Protein AF-0000000074316889 (afdb_homodimer)

pLDDT: mean 95.12, std 5.39, range [49.81, 98.88]

Radius of gyration: 26.34 Å; Cα contacts (8 Å, |Δi|>4): 884; chains: 2; bounding box: 57×86×50 Å

Organism: NCBI:txid2715131

Structure (mmCIF, N/CA/C/O backbone):
data_AF-0000000074316889-model_v1
#
loop_
_entity.id
_entity.type
_entity.pdbx_description
1 polymer 'Translation elongation factor EFTu/EF1A C-terminal domain-containing protein'
#
loop_
_atom_site.group_PDB
_atom_site.id
_atom_site.type_symbol
_atom_site.label_atom_id
_atom_site.label_alt_id
_atom_site.label_comp_id
_atom_site.label_asym_id
_atom_site.label_entity_id
_atom_site.label_seq_id
_atom_site.pdbx_PDB_ins_code
_atom_site.Cartn_x
_atom_site.Cartn_y
_atom_site.Cartn_z
_atom_site.occupancy
_atom_site.B_iso_or_equiv
_atom_site.auth_seq_id
_atom_site.auth_comp_id
_atom_site.auth_asym_id
_atom_site.auth_atom_id
_atom_site.pdbx_PDB_model_num
ATOM 1 N N . MET A 1 1 ? -25.094 -9.492 -6.66 1 86.88 1 MET A N 1
ATOM 2 C CA . MET A 1 1 ? -23.688 -9.875 -6.586 1 86.88 1 MET A CA 1
ATOM 3 C C . MET A 1 1 ? -23.469 -10.953 -5.527 1 86.88 1 MET A C 1
ATOM 5 O O . MET A 1 1 ? -24.125 -10.945 -4.484 1 86.88 1 MET A O 1
ATOM 9 N N . THR A 1 2 ? -22.547 -11.938 -5.855 1 90 2 THR A N 1
ATOM 10 C CA . THR A 1 2 ? -22.219 -12.984 -4.887 1 90 2 THR A CA 1
ATOM 11 C C . THR A 1 2 ? -21.062 -12.547 -3.998 1 90 2 THR A C 1
ATOM 13 O O . THR A 1 2 ? -20.328 -11.609 -4.336 1 90 2 THR A O 1
ATOM 16 N N . PRO A 1 3 ? -20.938 -13.133 -2.869 1 92.25 3 PRO A N 1
ATOM 17 C CA . PRO A 1 3 ? -19.781 -12.859 -2.018 1 92.25 3 PRO A CA 1
ATOM 18 C C . PRO A 1 3 ? -18.453 -13.094 -2.734 1 92.25 3 PRO A C 1
ATOM 20 O O . PRO A 1 3 ? -17.469 -12.383 -2.484 1 92.25 3 PRO A O 1
ATOM 23 N N . GLU A 1 4 ? -18.469 -14.055 -3.562 1 94.06 4 GLU A N 1
ATOM 24 C CA . GLU A 1 4 ? -17.266 -14.336 -4.336 1 94.06 4 GLU A CA 1
ATOM 25 C C . GLU A 1 4 ? -16.922 -13.172 -5.258 1 94.06 4 GLU A C 1
ATOM 27 O O . GLU A 1 4 ? -15.766 -12.742 -5.328 1 94.06 4 GLU A O 1
ATOM 32 N N . GLU A 1 5 ? -17.938 -12.711 -5.945 1 93.75 5 GLU A N 1
ATOM 33 C CA . GLU A 1 5 ? -17.734 -11.578 -6.844 1 93.75 5 GLU A CA 1
ATOM 34 C C . GLU A 1 5 ? -17.234 -10.344 -6.078 1 93.75 5 GLU A C 1
ATOM 36 O O . GLU A 1 5 ? -16.406 -9.594 -6.578 1 93.75 5 GLU A O 1
ATOM 41 N N . PHE A 1 6 ? -17.797 -10.195 -4.887 1 94.69 6 PHE A N 1
ATOM 42 C CA . PHE A 1 6 ? -17.391 -9.094 -4.023 1 94.69 6 PHE A CA 1
ATOM 43 C C . PHE A 1 6 ? -15.898 -9.18 -3.709 1 94.69 6 PHE A C 1
ATOM 45 O O . PHE A 1 6 ? -15.164 -8.211 -3.898 1 94.69 6 PHE A O 1
ATOM 52 N N . ALA A 1 7 ? -15.422 -10.312 -3.287 1 95.94 7 ALA A N 1
ATOM 53 C CA . ALA A 1 7 ? -14.016 -10.539 -2.979 1 95.94 7 ALA A CA 1
ATOM 54 C C . ALA A 1 7 ? -13.148 -10.391 -4.227 1 95.94 7 ALA A C 1
ATOM 56 O O . ALA A 1 7 ? -12.07 -9.789 -4.176 1 95.94 7 ALA A O 1
ATOM 57 N N . LYS A 1 8 ? -13.625 -10.891 -5.312 1 96.94 8 LYS A N 1
ATOM 58 C CA . LYS A 1 8 ? -12.906 -10.805 -6.586 1 96.94 8 LYS A CA 1
ATOM 59 C C . LYS A 1 8 ? -12.656 -9.352 -6.977 1 96.94 8 LYS A C 1
ATOM 61 O O . LYS A 1 8 ? -11.586 -9.016 -7.488 1 96.94 8 LYS A O 1
ATOM 66 N N . ASN A 1 9 ? -13.609 -8.516 -6.742 1 96.5 9 ASN A N 1
ATOM 67 C CA . ASN A 1 9 ? -13.477 -7.109 -7.109 1 96.5 9 ASN A CA 1
ATOM 68 C C . ASN A 1 9 ? -12.328 -6.438 -6.363 1 96.5 9 ASN A C 1
ATOM 70 O O . ASN A 1 9 ? -11.625 -5.602 -6.926 1 96.5 9 ASN A O 1
ATOM 74 N N . PHE A 1 10 ? -12.148 -6.781 -5.109 1 97.62 10 PHE A N 1
ATOM 75 C CA . PHE A 1 10 ? -11.031 -6.234 -4.352 1 97.62 10 PHE A CA 1
ATOM 76 C C . PHE A 1 10 ? -9.703 -6.734 -4.902 1 97.62 10 PHE A C 1
ATOM 78 O O . PHE A 1 10 ? -8.719 -5.992 -4.934 1 97.62 10 PHE A O 1
ATOM 85 N N . TYR A 1 11 ? -9.672 -7.98 -5.312 1 98.19 11 TYR A N 1
ATOM 86 C CA . TYR A 1 11 ? -8.469 -8.539 -5.914 1 98.19 11 TYR A CA 1
ATOM 87 C C . TYR A 1 11 ? -8.102 -7.809 -7.199 1 98.19 11 TYR A C 1
ATOM 89 O O . TYR A 1 11 ? -6.938 -7.48 -7.426 1 98.19 11 TYR A O 1
ATOM 97 N N . LEU A 1 12 ? -9.078 -7.586 -8.008 1 97.75 12 LEU A N 1
ATOM 98 C CA . LEU A 1 12 ? -8.859 -6.879 -9.266 1 97.75 12 LEU A CA 1
ATOM 99 C C . LEU A 1 12 ? -8.422 -5.441 -9.016 1 97.75 12 LEU A C 1
ATOM 101 O O . LEU A 1 12 ? -7.629 -4.887 -9.773 1 97.75 12 LEU A O 1
ATOM 105 N N . GLU A 1 13 ? -8.977 -4.84 -7.973 1 97.62 13 GLU A N 1
ATOM 106 C CA . GLU A 1 13 ? -8.547 -3.496 -7.594 1 97.62 13 GLU A CA 1
ATOM 107 C C . GLU A 1 13 ? -7.07 -3.469 -7.219 1 97.62 13 GLU A C 1
ATOM 109 O O . GLU A 1 13 ? -6.348 -2.539 -7.59 1 97.62 13 GLU A O 1
ATOM 114 N N . ARG A 1 14 ? -6.668 -4.496 -6.492 1 98.38 14 ARG A N 1
ATOM 115 C CA . ARG A 1 14 ? -5.258 -4.613 -6.133 1 98.38 14 ARG A CA 1
ATOM 116 C C . ARG A 1 14 ? -4.375 -4.637 -7.379 1 98.38 14 ARG A C 1
ATOM 118 O O . ARG A 1 14 ? -3.383 -3.912 -7.457 1 98.38 14 ARG A O 1
ATOM 125 N N . LYS A 1 15 ? -4.734 -5.438 -8.359 1 97.62 15 LYS A N 1
ATOM 126 C CA . LYS A 1 15 ? -3.965 -5.551 -9.594 1 97.62 15 LYS A CA 1
ATOM 127 C C . LYS A 1 15 ? -3.922 -4.215 -10.344 1 97.62 15 LYS A C 1
ATOM 129 O O . LYS A 1 15 ? -2.867 -3.809 -10.836 1 97.62 15 LYS A O 1
ATOM 134 N N . SER A 1 16 ? -5.039 -3.584 -10.375 1 97.31 16 SER A N 1
ATOM 135 C CA . SER A 1 16 ? -5.148 -2.316 -11.086 1 97.31 16 SER A CA 1
ATOM 136 C C . SER A 1 16 ? -4.262 -1.248 -10.453 1 97.31 16 SER A C 1
ATOM 138 O O . SER A 1 16 ? -3.602 -0.484 -11.164 1 97.31 16 SER A O 1
ATOM 140 N N . LEU A 1 17 ? -4.242 -1.167 -9.164 1 97.81 17 LEU A N 1
ATOM 141 C CA . LEU A 1 17 ? -3.451 -0.165 -8.453 1 97.81 17 LEU A CA 1
ATOM 142 C C . LEU A 1 17 ? -1.96 -0.405 -8.664 1 97.81 17 LEU A C 1
ATOM 144 O O . LEU A 1 17 ? -1.204 0.538 -8.914 1 97.81 17 LEU A O 1
ATOM 148 N N . VAL A 1 18 ? -1.551 -1.653 -8.57 1 98.38 18 VAL A N 1
ATOM 149 C CA . VAL A 1 18 ? -0.14 -1.964 -8.781 1 98.38 18 VAL A CA 1
ATOM 150 C C . VAL A 1 18 ? 0.276 -1.556 -10.188 1 98.38 18 VAL A C 1
ATOM 152 O O . VAL A 1 18 ? 1.32 -0.928 -10.383 1 98.38 18 VAL A O 1
ATOM 155 N N . ASP A 1 19 ? -0.559 -1.893 -11.164 1 97.19 19 ASP A N 1
ATOM 156 C CA . ASP A 1 19 ? -0.273 -1.523 -12.547 1 97.19 19 ASP A CA 1
ATOM 157 C C . ASP A 1 19 ? -0.203 -0.006 -12.711 1 97.19 19 ASP A C 1
ATOM 159 O O . ASP A 1 19 ? 0.649 0.508 -13.438 1 97.19 19 ASP A O 1
ATOM 163 N N . LEU A 1 20 ? -1.117 0.646 -12.062 1 97.12 20 LEU A N 1
ATOM 164 C CA . LEU A 1 20 ? -1.145 2.104 -12.117 1 97.12 20 LEU A CA 1
ATOM 165 C C . LEU A 1 20 ? 0.164 2.691 -11.602 1 97.12 20 LEU A C 1
ATOM 167 O O . LEU A 1 20 ? 0.758 3.559 -12.242 1 97.12 20 LEU A O 1
ATOM 171 N N . TYR A 1 21 ? 0.612 2.227 -10.469 1 98.12 21 TYR A N 1
ATOM 172 C CA . TYR A 1 21 ? 1.768 2.805 -9.797 1 98.12 21 TYR A CA 1
ATOM 173 C C . TYR A 1 21 ? 3.049 2.531 -10.578 1 98.12 21 TYR A C 1
ATOM 175 O O . TYR A 1 21 ? 3.984 3.334 -10.547 1 98.12 21 TYR A O 1
ATOM 183 N N . LEU A 1 22 ? 3.143 1.414 -11.289 1 97.12 22 LEU A N 1
ATOM 184 C CA . LEU A 1 22 ? 4.391 1 -11.914 1 97.12 22 LEU A CA 1
ATOM 185 C C . LEU A 1 22 ? 4.371 1.301 -13.414 1 97.12 22 LEU A C 1
ATOM 187 O O . LEU A 1 22 ? 5.348 1.031 -14.117 1 97.12 22 LEU A O 1
ATOM 191 N N . ASN A 1 23 ? 3.262 1.889 -13.836 1 94.44 23 ASN A N 1
ATOM 192 C CA . ASN A 1 23 ? 3.189 2.355 -15.219 1 94.44 23 ASN A CA 1
ATOM 193 C C . ASN A 1 23 ? 4.027 3.615 -15.43 1 94.44 23 ASN A C 1
ATOM 195 O O . ASN A 1 23 ? 3.867 4.602 -14.703 1 94.44 23 ASN A O 1
ATOM 199 N N . SER A 1 24 ? 4.859 3.633 -16.438 1 88.56 24 SER A N 1
ATOM 200 C CA . SER A 1 24 ? 5.777 4.738 -16.703 1 88.56 24 SER A CA 1
ATOM 201 C C . SER A 1 24 ? 5.023 6.016 -17.047 1 88.56 24 SER A C 1
ATOM 203 O O . SER A 1 24 ? 5.523 7.117 -16.828 1 88.56 24 SER A O 1
ATOM 205 N N . ASP A 1 25 ? 3.809 5.91 -17.484 1 92.44 25 ASP A N 1
ATOM 206 C CA . ASP A 1 25 ? 3.039 7.066 -17.938 1 92.44 25 ASP A CA 1
ATOM 207 C C . ASP A 1 25 ? 2.139 7.59 -16.812 1 92.44 25 ASP A C 1
ATOM 209 O O . ASP A 1 25 ? 1.466 8.609 -16.984 1 92.44 25 ASP A O 1
ATOM 213 N N . SER A 1 26 ? 2.15 6.867 -15.727 1 92 26 SER A N 1
ATOM 214 C CA . SER A 1 26 ? 1.273 7.27 -14.633 1 92 26 SER A CA 1
ATOM 215 C C . SER A 1 26 ? 1.752 8.562 -13.984 1 92 26 SER A C 1
ATOM 217 O O . SER A 1 26 ? 2.957 8.797 -13.867 1 92 26 SER A O 1
ATOM 219 N N . GLU A 1 27 ? 0.762 9.445 -13.562 1 92.44 27 GLU A N 1
ATOM 220 C CA . GLU A 1 27 ? 1.082 10.711 -12.906 1 92.44 27 GLU A CA 1
ATOM 221 C C . GLU A 1 27 ? 0.533 10.742 -11.477 1 92.44 27 GLU A C 1
ATOM 223 O O . GLU A 1 27 ? 0.302 11.812 -10.922 1 92.44 27 GLU A O 1
ATOM 228 N N . SER A 1 28 ? 0.286 9.523 -10.961 1 94.5 28 SER A N 1
ATOM 229 C CA . SER A 1 28 ? -0.156 9.484 -9.578 1 94.5 28 SER A CA 1
ATOM 230 C C . SER A 1 28 ? 0.952 9.93 -8.625 1 94.5 28 SER A C 1
ATOM 232 O O . SER A 1 28 ? 2.133 9.883 -8.977 1 94.5 28 SER A O 1
ATOM 234 N N . ASP A 1 29 ? 0.568 10.391 -7.461 1 94.62 29 ASP A N 1
ATOM 235 C CA . ASP A 1 29 ? 1.55 10.789 -6.453 1 94.62 29 ASP A CA 1
ATOM 236 C C . ASP A 1 29 ? 2.492 9.633 -6.121 1 94.62 29 ASP A C 1
ATOM 238 O O . ASP A 1 29 ? 3.705 9.82 -6.02 1 94.62 29 ASP A O 1
ATOM 242 N N . VAL A 1 30 ? 1.977 8.414 -6.027 1 97.81 30 VAL A N 1
ATOM 243 C CA . VAL A 1 30 ? 2.766 7.234 -5.695 1 97.81 30 VAL A CA 1
ATOM 244 C C . VAL A 1 30 ? 3.732 6.922 -6.836 1 97.81 30 VAL A C 1
ATOM 246 O O . VAL A 1 30 ? 4.91 6.645 -6.602 1 97.81 30 VAL A O 1
ATOM 249 N N . SER A 1 31 ? 3.248 7.035 -8.086 1 98.12 31 SER A N 1
ATOM 250 C CA . SER A 1 31 ? 4.105 6.773 -9.234 1 98.12 31 SER A CA 1
ATOM 251 C C . SER A 1 31 ? 5.277 7.746 -9.289 1 98.12 31 SER A C 1
ATOM 253 O O . SER A 1 31 ? 6.402 7.352 -9.609 1 98.12 31 SER A O 1
ATOM 255 N N . LYS A 1 32 ? 5.008 8.992 -8.977 1 96.88 32 LYS A N 1
ATOM 256 C CA . LYS A 1 32 ? 6.059 10.008 -8.977 1 96.88 32 LYS A CA 1
ATOM 257 C C . LYS A 1 32 ? 7.113 9.703 -7.918 1 96.88 32 LYS A C 1
ATOM 259 O O . LYS A 1 32 ? 8.312 9.859 -8.164 1 96.88 32 LYS A O 1
ATOM 264 N N . LEU A 1 33 ? 6.664 9.266 -6.777 1 97.5 33 LEU A N 1
ATOM 265 C CA . LEU A 1 33 ? 7.59 8.914 -5.707 1 97.5 33 LEU A CA 1
ATOM 266 C C . LEU A 1 33 ? 8.469 7.738 -6.109 1 97.5 33 LEU A C 1
ATOM 268 O O . LEU A 1 33 ? 9.672 7.734 -5.848 1 97.5 33 LEU A O 1
ATOM 272 N N . ILE A 1 34 ? 7.867 6.762 -6.723 1 98 34 ILE A N 1
ATOM 273 C CA . ILE A 1 34 ? 8.609 5.578 -7.152 1 98 34 ILE A CA 1
ATOM 274 C C . ILE A 1 34 ? 9.672 5.977 -8.172 1 98 34 ILE A C 1
ATOM 276 O O . ILE A 1 34 ? 10.82 5.551 -8.086 1 98 34 ILE A O 1
ATOM 280 N N . LYS A 1 35 ? 9.305 6.801 -9.141 1 96.44 35 LYS A N 1
ATOM 281 C CA . LYS A 1 35 ? 10.242 7.277 -10.148 1 96.44 35 LYS A CA 1
ATOM 282 C C . LYS A 1 35 ? 11.391 8.055 -9.508 1 96.44 35 LYS A C 1
ATOM 284 O O . LYS A 1 35 ? 12.547 7.914 -9.914 1 96.44 35 LYS A O 1
ATOM 289 N N . ASP A 1 36 ? 11.078 8.773 -8.492 1 95.56 36 ASP A N 1
ATOM 290 C CA . ASP A 1 36 ? 12.055 9.633 -7.824 1 95.56 36 ASP A CA 1
ATOM 291 C C . ASP A 1 36 ? 13.086 8.797 -7.062 1 95.56 36 ASP A C 1
ATOM 293 O O . ASP A 1 36 ? 14.148 9.297 -6.703 1 95.56 36 ASP A O 1
ATOM 297 N N . LEU A 1 37 ? 12.766 7.555 -6.754 1 96.31 37 LEU A N 1
ATOM 298 C CA . LEU A 1 37 ? 13.695 6.688 -6.047 1 96.31 37 LEU A CA 1
ATOM 299 C C . LEU A 1 37 ? 14.891 6.34 -6.93 1 96.31 37 LEU A C 1
ATOM 301 O O . LEU A 1 37 ? 15.984 6.055 -6.422 1 96.31 37 LEU A O 1
ATOM 305 N N . LYS A 1 38 ? 14.703 6.301 -8.281 1 95.75 38 LYS A N 1
ATOM 306 C CA . LYS A 1 38 ? 15.758 6.016 -9.25 1 95.75 38 LYS A CA 1
ATOM 307 C C . LYS A 1 38 ? 16.484 4.715 -8.906 1 95.75 38 LYS A C 1
ATOM 309 O O . LYS A 1 38 ? 17.703 4.688 -8.812 1 95.75 38 LYS A O 1
ATOM 314 N N . LEU A 1 39 ? 15.68 3.666 -8.719 1 95.81 39 LEU A N 1
ATOM 315 C CA . LEU A 1 39 ? 16.219 2.367 -8.32 1 95.81 39 LEU A CA 1
ATOM 316 C C . LEU A 1 39 ? 16.609 1.554 -9.547 1 95.81 39 LEU A C 1
ATOM 318 O O . LEU A 1 39 ? 16.109 1.789 -10.648 1 95.81 39 LEU A O 1
ATOM 322 N N . ASP A 1 40 ? 17.547 0.625 -9.32 1 95.62 40 ASP A N 1
ATOM 323 C CA . ASP A 1 40 ? 17.875 -0.318 -10.383 1 95.62 40 ASP A CA 1
ATOM 324 C C . ASP A 1 40 ? 16.781 -1.361 -10.555 1 95.62 40 ASP A C 1
ATOM 326 O O . ASP A 1 40 ? 15.758 -1.312 -9.859 1 95.62 40 ASP A O 1
ATOM 330 N N . GLU A 1 41 ? 16.906 -2.254 -11.453 1 95.06 41 GLU A N 1
ATOM 331 C CA . GLU A 1 41 ? 15.867 -3.209 -11.82 1 95.06 41 GLU A CA 1
ATOM 332 C C . GLU A 1 41 ? 15.523 -4.133 -10.656 1 95.06 41 GLU A C 1
ATOM 334 O O . GLU A 1 41 ? 14.352 -4.449 -10.43 1 95.06 41 GLU A O 1
ATOM 339 N N . GLN A 1 42 ? 16.5 -4.609 -9.977 1 95.62 42 GLN A N 1
ATOM 340 C CA . GLN A 1 42 ? 16.281 -5.527 -8.867 1 95.62 42 GLN A CA 1
ATOM 341 C C . GLN A 1 42 ? 15.461 -4.863 -7.758 1 95.62 42 GLN A C 1
ATOM 343 O O . GLN A 1 42 ? 14.492 -5.449 -7.262 1 95.62 42 GLN A O 1
ATOM 348 N N . LYS A 1 43 ? 15.883 -3.66 -7.414 1 96.56 43 LYS A N 1
ATOM 349 C CA . LYS A 1 43 ? 15.164 -2.947 -6.355 1 96.56 43 LYS A CA 1
ATOM 350 C C . LYS A 1 43 ? 13.773 -2.525 -6.816 1 96.56 43 LYS A C 1
ATOM 352 O O . LYS A 1 43 ? 12.836 -2.496 -6.023 1 96.56 43 LYS A O 1
ATOM 357 N N . THR A 1 44 ? 13.641 -2.215 -8.062 1 97 44 THR A N 1
ATOM 358 C CA . THR A 1 44 ? 12.328 -1.893 -8.602 1 97 44 THR A CA 1
ATOM 359 C C . THR A 1 44 ? 11.383 -3.09 -8.492 1 97 44 THR A C 1
ATOM 361 O O . THR A 1 44 ? 10.203 -2.932 -8.18 1 97 44 THR A O 1
ATOM 364 N N . GLU A 1 45 ? 11.875 -4.227 -8.734 1 97.62 45 GLU A N 1
ATOM 365 C CA . GLU A 1 45 ? 11.07 -5.43 -8.57 1 97.62 45 GLU A CA 1
ATOM 366 C C . GLU A 1 45 ? 10.672 -5.641 -7.113 1 97.62 45 GLU A C 1
ATOM 368 O O . GLU A 1 45 ? 9.57 -6.109 -6.828 1 97.62 45 GLU A O 1
ATOM 373 N N . LYS A 1 46 ? 11.57 -5.336 -6.23 1 97.69 46 LYS A N 1
ATOM 374 C CA . LYS A 1 46 ? 11.234 -5.43 -4.812 1 97.69 46 LYS A CA 1
ATOM 375 C C . LYS A 1 46 ? 10.125 -4.445 -4.441 1 97.69 46 LYS A C 1
ATOM 377 O O . LYS A 1 46 ? 9.258 -4.762 -3.627 1 97.69 46 LYS A O 1
ATOM 382 N N . ILE A 1 47 ? 10.133 -3.254 -5.086 1 98.5 47 ILE A N 1
ATOM 383 C CA . ILE A 1 47 ? 9.055 -2.295 -4.891 1 98.5 47 ILE A CA 1
ATOM 384 C C . ILE A 1 47 ? 7.73 -2.906 -5.352 1 98.5 47 ILE A C 1
ATOM 386 O O . ILE A 1 47 ? 6.707 -2.758 -4.684 1 98.5 47 ILE A O 1
ATOM 390 N N . ARG A 1 48 ? 7.75 -3.574 -6.457 1 98.5 48 ARG A N 1
ATOM 391 C CA . ARG A 1 48 ? 6.555 -4.258 -6.938 1 98.5 48 ARG A CA 1
ATOM 392 C C . ARG A 1 48 ? 6.027 -5.238 -5.895 1 98.5 48 ARG A C 1
ATOM 394 O O . ARG A 1 48 ? 4.82 -5.285 -5.633 1 98.5 48 ARG A O 1
ATOM 401 N N . GLN A 1 49 ? 6.906 -5.973 -5.32 1 98.44 49 GLN A N 1
ATOM 402 C CA . GLN A 1 49 ? 6.52 -6.938 -4.297 1 98.44 49 GLN A CA 1
ATOM 403 C C . GLN A 1 49 ? 5.945 -6.234 -3.07 1 98.44 49 GLN A C 1
ATOM 405 O O . GLN A 1 49 ? 4.98 -6.715 -2.467 1 98.44 49 GLN A O 1
ATOM 410 N N . ILE A 1 50 ? 6.574 -5.152 -2.727 1 98.62 50 ILE A N 1
ATOM 411 C CA . ILE A 1 50 ? 6.105 -4.371 -1.589 1 98.62 50 ILE A CA 1
ATOM 412 C C . ILE A 1 50 ? 4.688 -3.867 -1.859 1 98.62 50 ILE A C 1
ATOM 414 O O . ILE A 1 50 ? 3.799 -4.023 -1.021 1 98.62 50 ILE A O 1
ATOM 418 N N . LEU A 1 51 ? 4.484 -3.314 -3.047 1 98.75 51 LEU A N 1
ATOM 419 C CA . LEU A 1 51 ? 3.168 -2.807 -3.418 1 98.75 51 LEU A CA 1
ATOM 420 C C . LEU A 1 51 ? 2.125 -3.918 -3.373 1 98.75 51 LEU A C 1
ATOM 422 O O . LEU A 1 51 ? 1.045 -3.738 -2.805 1 98.75 51 LEU A O 1
ATOM 426 N N . ASN A 1 52 ? 2.469 -5.047 -3.9 1 98.56 52 ASN A N 1
ATOM 427 C CA . ASN A 1 52 ? 1.558 -6.184 -3.873 1 98.56 52 ASN A CA 1
ATOM 428 C C . ASN A 1 52 ? 1.236 -6.609 -2.443 1 98.56 52 ASN A C 1
ATOM 430 O O . ASN A 1 52 ? 0.082 -6.898 -2.121 1 98.56 52 ASN A O 1
ATOM 434 N N . GLY A 1 53 ? 2.264 -6.68 -1.637 1 98.44 53 GLY A N 1
ATOM 435 C CA . GLY A 1 53 ? 2.08 -7.09 -0.253 1 98.44 53 GLY A CA 1
ATOM 436 C C . GLY A 1 53 ? 1.222 -6.129 0.545 1 98.44 53 GLY A C 1
ATOM 437 O O . GLY A 1 53 ? 0.333 -6.551 1.288 1 98.44 53 GLY A O 1
ATOM 438 N N . VAL A 1 54 ? 1.451 -4.844 0.387 1 9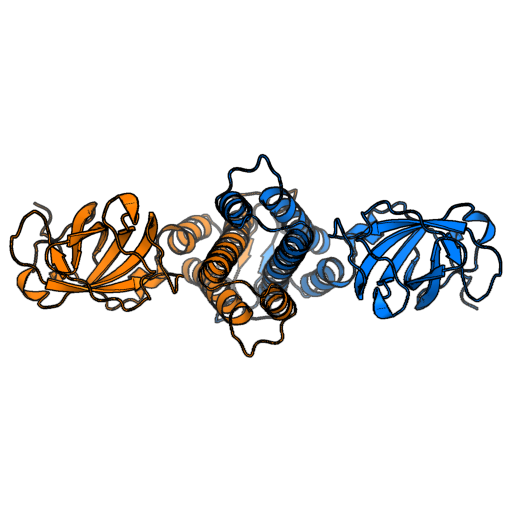8.75 54 VAL A N 1
ATOM 439 C CA . VAL A 1 54 ? 0.727 -3.805 1.11 1 98.75 54 VAL A CA 1
ATOM 440 C C . VAL A 1 54 ? -0.749 -3.832 0.715 1 98.75 54 VAL A C 1
ATOM 442 O O . VAL A 1 54 ? -1.629 -3.828 1.579 1 98.75 54 VAL A O 1
ATOM 445 N N . LEU A 1 55 ? -0.973 -3.859 -0.553 1 98.75 55 LEU A N 1
ATOM 446 C CA . LEU A 1 55 ? -2.348 -3.836 -1.039 1 98.75 55 LEU A CA 1
ATOM 447 C C . LEU A 1 55 ? -3.072 -5.129 -0.681 1 98.75 55 LEU A C 1
ATOM 449 O O . LEU A 1 55 ? -4.273 -5.113 -0.394 1 98.75 55 LEU A O 1
ATOM 453 N N . ARG A 1 56 ? -2.365 -6.266 -0.717 1 98.19 56 ARG A N 1
ATOM 454 C CA . ARG A 1 56 ? -2.949 -7.52 -0.262 1 98.19 56 ARG A CA 1
ATOM 455 C C . ARG A 1 56 ? -3.377 -7.43 1.199 1 98.19 56 ARG A C 1
ATOM 457 O O . ARG A 1 56 ? -4.508 -7.781 1.545 1 98.19 56 ARG A O 1
ATOM 464 N N . ASP A 1 57 ? -2.479 -6.945 2.008 1 97.56 57 ASP A N 1
ATOM 465 C CA . ASP A 1 57 ? -2.785 -6.812 3.43 1 97.56 57 ASP A CA 1
ATOM 466 C C . ASP A 1 57 ? -3.982 -5.891 3.648 1 97.56 57 ASP A C 1
ATOM 468 O O . ASP A 1 57 ? -4.883 -6.207 4.43 1 97.56 57 ASP A O 1
ATOM 472 N N . ALA A 1 58 ? -4.027 -4.777 2.977 1 98.19 58 ALA A N 1
ATOM 473 C CA . ALA A 1 58 ? -5.09 -3.787 3.133 1 98.19 58 ALA A CA 1
ATOM 474 C C . ALA A 1 58 ? -6.445 -4.367 2.74 1 98.19 58 ALA A C 1
ATOM 476 O O . ALA A 1 58 ? -7.406 -4.285 3.508 1 98.19 58 ALA A O 1
ATOM 477 N N . PHE A 1 59 ? -6.531 -4.984 1.586 1 98.25 59 PHE A N 1
ATOM 478 C CA . PHE A 1 59 ? -7.805 -5.461 1.062 1 98.25 59 PHE A CA 1
ATOM 479 C C . PHE A 1 59 ? -8.242 -6.73 1.782 1 98.25 59 PHE A C 1
ATOM 481 O O . PHE A 1 59 ? -9.43 -6.93 2.033 1 98.25 59 PHE A O 1
ATOM 488 N N . TYR A 1 60 ? -7.262 -7.598 2.092 1 97.44 60 TYR A N 1
ATOM 489 C CA . TYR A 1 60 ? -7.59 -8.812 2.836 1 97.44 60 TYR A CA 1
ATOM 490 C C . TYR A 1 60 ? -8.148 -8.469 4.215 1 97.44 60 TYR A C 1
ATOM 492 O O . TYR A 1 60 ? -9.188 -8.992 4.617 1 97.44 60 TYR A O 1
ATOM 500 N N . THR A 1 61 ? -7.492 -7.566 4.91 1 95.69 61 THR A N 1
ATOM 501 C CA . THR A 1 61 ? -7.961 -7.145 6.227 1 95.69 61 THR A CA 1
ATOM 502 C C . THR A 1 61 ? -9.336 -6.488 6.125 1 95.69 61 THR A C 1
ATOM 504 O O . THR A 1 61 ? -10.195 -6.699 6.984 1 95.69 61 THR A O 1
ATOM 507 N N . THR A 1 62 ? -9.547 -5.672 5.117 1 96.25 62 THR A N 1
ATOM 508 C CA . THR A 1 62 ? -10.836 -5.027 4.883 1 96.25 62 THR A CA 1
ATOM 509 C C . THR A 1 62 ? -11.945 -6.062 4.723 1 96.25 62 THR A C 1
ATOM 511 O O . THR A 1 62 ? -12.984 -5.973 5.379 1 96.25 62 THR A O 1
ATOM 514 N N . LEU A 1 63 ? -11.68 -7.062 3.912 1 96.12 63 LEU A N 1
ATOM 515 C CA . LEU A 1 63 ? -12.68 -8.086 3.643 1 96.12 63 LEU A CA 1
ATOM 516 C C . LEU A 1 63 ? -12.992 -8.883 4.906 1 96.12 63 LEU A C 1
ATOM 518 O O . LEU A 1 63 ? -14.156 -9.133 5.215 1 96.12 63 LEU A O 1
ATOM 522 N N . LEU A 1 64 ? -11.922 -9.273 5.625 1 95.25 64 LEU A N 1
ATOM 523 C CA . LEU A 1 64 ? -12.125 -10 6.875 1 95.25 64 LEU A CA 1
ATOM 524 C C . LEU A 1 64 ? -12.867 -9.141 7.887 1 95.25 64 LEU A C 1
ATOM 526 O O . LEU A 1 64 ? -13.742 -9.625 8.609 1 95.25 64 LEU A O 1
ATOM 530 N N . GLY A 1 65 ? -12.531 -7.863 7.938 1 94.06 65 GLY A N 1
ATOM 531 C CA . GLY A 1 65 ? -13.188 -6.941 8.852 1 94.06 65 GLY A CA 1
ATOM 532 C C . GLY A 1 65 ? -14.656 -6.719 8.531 1 94.06 65 GLY A C 1
ATOM 533 O O . GLY A 1 65 ? -15.492 -6.691 9.438 1 94.06 65 GLY A O 1
ATOM 534 N N . LEU A 1 66 ? -14.93 -6.559 7.301 1 92.06 66 LEU A N 1
ATOM 535 C CA . LEU A 1 66 ? -16.312 -6.371 6.883 1 92.06 66 LEU A CA 1
ATOM 536 C C . LEU A 1 66 ? -17.156 -7.609 7.199 1 92.06 66 LEU A C 1
ATOM 538 O O . LEU A 1 66 ? -18.359 -7.504 7.414 1 92.06 66 LEU A O 1
ATOM 542 N N . ASP A 1 67 ? -16.531 -8.781 7.234 1 90.75 67 ASP A N 1
ATOM 543 C CA . ASP A 1 67 ? -17.219 -10.023 7.547 1 90.75 67 ASP A CA 1
ATOM 544 C C . ASP A 1 67 ? -17.25 -10.266 9.055 1 90.75 67 ASP A C 1
ATOM 546 O O . ASP A 1 67 ? -17.75 -11.305 9.508 1 90.75 67 ASP A O 1
ATOM 550 N N . GLY A 1 68 ? -16.625 -9.406 9.828 1 89.06 68 GLY A N 1
ATOM 551 C CA . GLY A 1 68 ? -16.641 -9.484 11.281 1 89.06 68 GLY A CA 1
ATOM 552 C C . GLY A 1 68 ? -15.586 -10.43 11.836 1 89.06 68 GLY A C 1
ATOM 553 O O . GLY A 1 68 ? -15.656 -10.82 13.008 1 89.06 68 GLY A O 1
ATOM 554 N N . GLU A 1 69 ? -14.57 -10.82 11.039 1 89.19 69 GLU A N 1
ATOM 555 C CA . GLU A 1 69 ? -13.586 -11.82 11.43 1 89.19 69 GLU A CA 1
ATOM 556 C C . GLU A 1 69 ? -12.273 -11.156 11.852 1 89.19 69 GLU A C 1
ATOM 558 O O . GLU A 1 69 ? -11.344 -11.836 12.297 1 89.19 69 GLU A O 1
ATOM 563 N N . ALA A 1 70 ? -12.148 -9.891 11.672 1 90.62 70 ALA A N 1
ATOM 564 C CA . ALA A 1 70 ? -10.969 -9.125 12.055 1 90.62 70 ALA A CA 1
ATOM 565 C C . ALA A 1 70 ? -11.328 -7.691 12.422 1 90.62 70 ALA A C 1
ATOM 567 O O . ALA A 1 70 ? -12.43 -7.227 12.109 1 90.62 70 ALA A O 1
ATOM 568 N N . GLN A 1 71 ? -10.438 -7.125 13.102 1 91.62 71 GLN A N 1
ATOM 569 C CA . GLN A 1 71 ? -10.578 -5.707 13.406 1 91.62 71 GLN A CA 1
ATOM 570 C C . GLN A 1 71 ? -10.203 -4.84 12.203 1 91.62 71 GLN A C 1
ATOM 572 O O . GLN A 1 71 ? -9.305 -5.191 11.445 1 91.62 71 GLN A O 1
ATOM 577 N N . ILE A 1 72 ? -10.93 -3.805 12.023 1 92.75 72 ILE A N 1
ATOM 578 C CA . ILE A 1 72 ? -10.484 -2.678 11.211 1 92.75 72 ILE A CA 1
ATOM 579 C C . ILE A 1 72 ? -10.211 -1.472 12.109 1 92.75 72 ILE A C 1
ATOM 581 O O . ILE A 1 72 ? -11.117 -0.968 12.781 1 92.75 72 ILE A O 1
ATOM 585 N N . GLY A 1 73 ? -8.922 -1.038 12.055 1 93.75 73 GLY A N 1
ATOM 586 C CA . GLY A 1 73 ? -8.555 -0.029 13.039 1 93.75 73 GLY A CA 1
ATOM 587 C C . GLY A 1 73 ? -8.664 -0.521 14.469 1 93.75 73 GLY A C 1
ATOM 588 O O . GLY A 1 73 ? -8.031 -1.514 14.836 1 93.75 73 GLY A O 1
ATOM 589 N N . GLU A 1 74 ? -9.492 0.145 15.219 1 88.56 74 GLU A N 1
ATOM 590 C CA . GLU A 1 74 ? -9.547 -0.159 16.641 1 88.56 74 GLU A CA 1
ATOM 591 C C . GLU A 1 74 ? -10.828 -0.904 17 1 88.56 74 GLU A C 1
ATOM 593 O O . GLU A 1 74 ? -11.148 -1.067 18.188 1 88.56 74 GLU A O 1
ATOM 598 N N . ARG A 1 75 ? -11.531 -1.413 16 1 88.81 75 ARG A N 1
ATOM 599 C CA . ARG A 1 75 ? -12.82 -2.023 16.312 1 88.81 75 ARG A CA 1
ATOM 600 C C . ARG A 1 75 ? -13.07 -3.256 15.453 1 88.81 75 ARG A C 1
ATOM 602 O O . ARG A 1 75 ? -12.742 -3.26 14.266 1 88.81 75 ARG A O 1
ATOM 609 N N . GLN A 1 76 ? -13.57 -4.262 16.203 1 88.25 76 GLN A N 1
ATOM 610 C CA . GLN A 1 76 ? -14.125 -5.41 15.484 1 88.25 76 GLN A CA 1
ATOM 611 C C . GLN A 1 76 ? -15.648 -5.438 15.594 1 88.25 76 GLN A C 1
ATOM 613 O O . GLN A 1 76 ? -16.203 -5.297 16.688 1 88.25 76 GLN A O 1
ATOM 618 N N . GLU A 1 77 ? -16.266 -5.43 14.453 1 87.25 77 GLU A N 1
ATOM 619 C CA . GLU A 1 77 ? -17.734 -5.461 14.398 1 87.25 77 GLU A CA 1
ATOM 620 C C . GLU A 1 77 ? -18.219 -6.285 13.211 1 87.25 77 GLU A C 1
ATOM 622 O O . GLU A 1 77 ? -17.516 -6.43 12.219 1 87.25 77 GLU A O 1
ATOM 627 N N . THR A 1 78 ? -19.344 -6.812 13.414 1 86.12 78 THR A N 1
ATOM 628 C CA . THR A 1 78 ? -19.984 -7.527 12.32 1 86.12 78 THR A CA 1
ATOM 629 C C . THR A 1 78 ? -20.891 -6.598 11.523 1 86.12 78 THR A C 1
ATOM 631 O O . THR A 1 78 ? -21.703 -5.875 12.109 1 86.12 78 THR A O 1
ATOM 634 N N . TYR A 1 79 ? -20.688 -6.625 10.25 1 91.62 79 TYR A N 1
ATOM 635 C CA . TYR A 1 79 ? -21.531 -5.797 9.383 1 91.62 79 TYR A CA 1
ATOM 636 C C . TYR A 1 79 ? -22.453 -6.656 8.539 1 91.62 79 TYR A C 1
ATOM 638 O O . TYR A 1 79 ? -22.141 -7.805 8.227 1 91.62 79 TYR A O 1
ATOM 646 N N . LYS A 1 80 ? -23.578 -6.121 8.352 1 92.06 80 LYS A N 1
ATOM 647 C CA . LYS A 1 80 ? -24.453 -6.66 7.309 1 92.06 80 LYS A CA 1
ATOM 648 C C . LYS A 1 80 ? -24.328 -5.844 6.023 1 92.06 80 LYS A C 1
ATOM 650 O O . LYS A 1 80 ? -24.625 -4.645 6.016 1 92.06 80 LYS A O 1
ATOM 655 N N . ILE A 1 81 ? -23.922 -6.5 4.945 1 93.31 81 ILE A N 1
ATOM 656 C CA . ILE A 1 81 ? -23.734 -5.816 3.67 1 93.31 81 ILE A CA 1
ATOM 657 C C . ILE A 1 81 ? -24.672 -6.414 2.623 1 93.31 81 ILE A C 1
ATOM 659 O O . ILE A 1 81 ? -24.688 -7.629 2.414 1 93.31 81 ILE A O 1
ATOM 663 N N . GLU A 1 82 ? -25.438 -5.547 2.041 1 93 82 GLU A N 1
ATOM 664 C CA . GLU A 1 82 ? -26.344 -5.945 0.965 1 93 82 GLU A CA 1
ATOM 665 C C . GLU A 1 82 ? -26 -5.219 -0.333 1 93 82 GLU A C 1
ATOM 667 O O . GLU A 1 82 ? -25.656 -4.039 -0.316 1 93 82 GLU A O 1
ATOM 672 N N . ASP A 1 83 ? -26.172 -5.977 -1.432 1 90.62 83 ASP A N 1
ATOM 673 C CA . ASP A 1 83 ? -25.984 -5.324 -2.723 1 90.62 83 ASP A CA 1
ATOM 674 C C . ASP A 1 83 ? -27.234 -4.547 -3.135 1 90.62 83 ASP A C 1
ATOM 676 O O . ASP A 1 83 ? -28.172 -4.391 -2.34 1 90.62 83 ASP A O 1
ATOM 680 N N . GLU A 1 84 ? -27.234 -3.994 -4.328 1 88 84 GLU A N 1
ATOM 681 C CA . GLU A 1 84 ? -28.312 -3.133 -4.797 1 88 84 GLU A CA 1
ATOM 682 C C . GLU A 1 84 ? -29.625 -3.902 -4.902 1 88 84 GLU A C 1
ATOM 684 O O . GLU A 1 84 ? -30.703 -3.309 -4.855 1 88 84 GLU A O 1
ATOM 689 N N . ASN A 1 85 ? -29.516 -5.262 -5.027 1 91.12 85 ASN A N 1
ATOM 690 C CA . ASN A 1 85 ? -30.719 -6.086 -5.172 1 91.12 85 ASN A CA 1
ATOM 691 C C . ASN A 1 85 ? -31.156 -6.668 -3.834 1 91.12 85 ASN A C 1
ATOM 693 O O . ASN A 1 85 ? -32.062 -7.492 -3.783 1 91.12 85 ASN A O 1
ATOM 697 N N . GLY A 1 86 ? -30.469 -6.324 -2.793 1 89.06 86 GLY A N 1
ATOM 698 C CA . GLY A 1 86 ? -30.828 -6.781 -1.462 1 89.06 86 GLY A CA 1
ATOM 699 C C . GLY A 1 86 ? -30.203 -8.117 -1.095 1 89.06 86 GLY A C 1
ATOM 700 O O . GLY A 1 86 ? -30.562 -8.711 -0.08 1 89.06 86 GLY A O 1
ATOM 701 N N . ASN A 1 87 ? -29.328 -8.625 -1.935 1 90.56 87 ASN A N 1
ATOM 702 C CA . ASN A 1 87 ? -28.609 -9.852 -1.602 1 90.56 87 ASN A CA 1
ATOM 703 C C . ASN A 1 87 ? -27.547 -9.609 -0.53 1 90.56 87 ASN A C 1
ATOM 705 O O . ASN A 1 87 ? -26.703 -8.719 -0.674 1 90.56 87 ASN A O 1
ATOM 709 N N . GLU A 1 88 ? -27.672 -10.414 0.522 1 91.62 88 GLU A N 1
ATOM 710 C CA . GLU A 1 88 ? -26.688 -10.273 1.6 1 91.62 88 GLU A CA 1
ATOM 711 C C . GLU A 1 88 ? -25.359 -10.922 1.228 1 91.62 88 GLU A C 1
ATOM 713 O O . GLU A 1 88 ? -25.328 -12.062 0.763 1 91.62 88 GLU A O 1
ATOM 718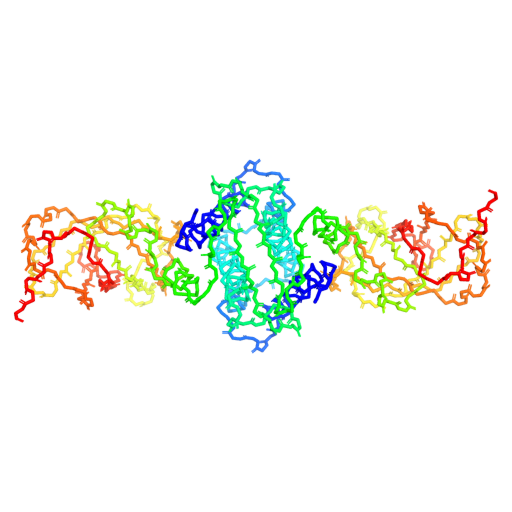 N N . LEU A 1 89 ? -24.344 -10.148 1.452 1 91.38 89 LEU A N 1
ATOM 719 C CA . LEU A 1 89 ? -23.016 -10.609 1.087 1 91.38 89 LEU A CA 1
ATOM 720 C C . LEU A 1 89 ? -22.281 -11.18 2.301 1 91.38 89 LEU A C 1
ATOM 722 O O . LEU A 1 89 ? -21.359 -11.984 2.154 1 91.38 89 LEU A O 1
ATOM 726 N N . THR A 1 90 ? -22.781 -10.68 3.506 1 83.38 90 THR A N 1
ATOM 727 C CA . THR A 1 90 ? -22.078 -11.062 4.727 1 83.38 90 THR A CA 1
ATOM 728 C C . THR A 1 90 ? -22.703 -12.305 5.352 1 83.38 90 THR A C 1
ATOM 730 O O . THR A 1 90 ? -23.859 -12.641 5.055 1 83.38 90 THR A O 1
ATOM 733 N N . GLY A 1 91 ? -21.984 -13.195 6.043 1 75.88 91 GLY A N 1
ATOM 734 C CA . GLY A 1 91 ? -22.422 -14.43 6.664 1 75.88 91 GLY A CA 1
ATOM 735 C C . GLY A 1 91 ? -21.359 -15.516 6.648 1 75.88 91 GLY A C 1
ATOM 736 O O . GLY A 1 91 ? -21.688 -16.703 6.703 1 75.88 91 GLY A O 1
ATOM 737 N N . GLY A 1 92 ? -20.219 -15.117 6.523 1 74.81 92 GLY A N 1
ATOM 738 C CA . GLY A 1 92 ? -19.094 -16.031 6.676 1 74.81 92 GLY A CA 1
ATOM 739 C C . GLY A 1 92 ? -18.469 -16.438 5.352 1 74.81 92 GLY A C 1
ATOM 740 O O . GLY A 1 92 ? -17.391 -17.031 5.324 1 74.81 92 GLY A O 1
ATOM 741 N N . GLU A 1 93 ? -18.984 -16 4.281 1 86.75 93 GLU A N 1
ATOM 742 C CA . GLU A 1 93 ? -18.5 -16.5 2.996 1 86.75 93 GLU A CA 1
ATOM 743 C C . GLU A 1 93 ? -17.406 -15.586 2.43 1 86.75 93 GLU A C 1
ATOM 745 O O . GLU A 1 93 ? -16.547 -16.031 1.671 1 86.75 93 GLU A O 1
ATOM 750 N N . ILE A 1 94 ? -17.344 -14.359 2.871 1 91.38 94 ILE A N 1
ATOM 751 C CA . ILE A 1 94 ? -16.391 -13.398 2.32 1 91.38 94 ILE A CA 1
ATOM 752 C C . ILE A 1 94 ? -14.969 -13.789 2.715 1 91.38 94 ILE A C 1
ATOM 754 O O . ILE A 1 94 ? -14.047 -13.719 1.898 1 91.38 94 ILE A O 1
ATOM 758 N N . GLU A 1 95 ? -14.812 -14.203 3.941 1 91 95 GLU A N 1
ATOM 759 C CA . GLU A 1 95 ? -13.492 -14.57 4.441 1 91 95 GLU A CA 1
ATOM 760 C C . GLU A 1 95 ? -12.883 -15.703 3.613 1 91 95 GLU A C 1
ATOM 762 O O . GLU A 1 95 ? -11.695 -15.656 3.271 1 91 95 GLU A O 1
ATOM 767 N N . SER A 1 96 ? -13.695 -16.688 3.338 1 93.62 96 SER A N 1
ATOM 768 C CA . SER A 1 96 ? -13.227 -17.828 2.564 1 93.62 96 SER A CA 1
ATOM 769 C C . SER A 1 96 ? -12.766 -17.406 1.174 1 93.62 96 SER A C 1
ATOM 771 O O . SER A 1 96 ? -11.68 -17.766 0.731 1 93.62 96 SER A O 1
ATOM 773 N N . TYR A 1 97 ? -13.547 -16.562 0.561 1 95.12 97 TYR A N 1
ATOM 774 C CA . TYR A 1 97 ? -13.203 -16.109 -0.783 1 95.12 97 TYR A CA 1
ATOM 775 C C . TYR A 1 97 ? -12.023 -15.148 -0.75 1 95.12 97 TYR A C 1
ATOM 777 O O . TYR A 1 97 ? -11.195 -15.148 -1.663 1 95.12 97 TYR A O 1
ATOM 785 N N . ALA A 1 98 ? -11.992 -14.375 0.316 1 95.88 98 ALA A N 1
ATOM 786 C CA . ALA A 1 98 ? -10.836 -13.5 0.477 1 95.88 98 ALA A CA 1
ATOM 787 C C . ALA A 1 98 ? -9.539 -14.305 0.499 1 95.88 98 ALA A C 1
ATOM 789 O O . ALA A 1 98 ? -8.586 -13.984 -0.221 1 95.88 98 ALA A O 1
ATOM 790 N N . TRP A 1 99 ? -9.539 -15.359 1.253 1 95.44 99 TRP A N 1
ATOM 791 C CA . TRP A 1 99 ? -8.359 -16.203 1.345 1 95.44 99 TRP A CA 1
ATOM 792 C C . TRP A 1 99 ? -8.023 -16.828 -0.009 1 95.44 99 TRP A C 1
ATOM 794 O O . TRP A 1 99 ? -6.863 -16.844 -0.425 1 95.44 99 TRP A O 1
ATOM 804 N N . GLU A 1 100 ? -8.969 -17.312 -0.685 1 96.25 100 GLU A N 1
ATOM 805 C CA . GLU A 1 100 ? -8.766 -17.953 -1.979 1 96.25 100 GLU A CA 1
ATOM 806 C C . GLU A 1 100 ? -8.141 -16.984 -2.984 1 96.25 100 GLU A C 1
ATOM 808 O O . GLU A 1 100 ? -7.211 -17.344 -3.703 1 96.25 100 GLU A O 1
ATOM 813 N N . TYR A 1 101 ? -8.625 -15.758 -3 1 97.06 101 TYR A N 1
ATOM 814 C CA . TYR A 1 101 ? -8.164 -14.789 -3.992 1 97.06 101 TYR A CA 1
ATOM 815 C C . TYR A 1 101 ? -6.801 -14.227 -3.613 1 97.06 101 TYR A C 1
ATOM 817 O O . TYR A 1 101 ? -5.953 -14 -4.48 1 97.06 101 TYR A O 1
ATOM 825 N N . PHE A 1 102 ? -6.527 -14.07 -2.338 1 96.94 102 PHE A N 1
ATOM 826 C CA . PHE A 1 102 ? -5.34 -13.32 -1.955 1 96.94 102 PHE A CA 1
ATOM 827 C C . PHE A 1 102 ? -4.219 -14.258 -1.526 1 96.94 102 PHE A C 1
ATOM 829 O O . PHE A 1 102 ? -3.061 -13.852 -1.428 1 96.94 102 PHE A O 1
ATOM 836 N N . HIS A 1 103 ? -4.527 -15.594 -1.304 1 94.5 103 HIS A N 1
ATOM 837 C CA . HIS A 1 103 ? -3.477 -16.469 -0.79 1 94.5 103 HIS A CA 1
ATOM 838 C C . HIS A 1 103 ? -3.402 -17.766 -1.579 1 94.5 103 HIS A C 1
ATOM 840 O O . HIS A 1 103 ? -2.479 -18.562 -1.391 1 94.5 103 HIS A O 1
ATOM 846 N N . ASN A 1 104 ? -4.359 -17.922 -2.514 1 94.06 104 ASN A N 1
ATOM 847 C CA . ASN A 1 104 ? -4.367 -19.219 -3.17 1 94.06 104 ASN A CA 1
ATOM 848 C C . ASN A 1 104 ? -4.531 -19.078 -4.68 1 94.06 104 ASN A C 1
ATOM 850 O O . ASN A 1 104 ? -5.035 -20 -5.34 1 94.06 104 ASN A O 1
ATOM 854 N N . ASN A 1 105 ? -4.258 -17.969 -5.238 1 93.19 105 ASN A N 1
ATOM 855 C CA . ASN A 1 105 ? -4.188 -17.719 -6.676 1 93.19 105 ASN A CA 1
ATOM 856 C C . ASN A 1 105 ? -5.5 -18.078 -7.371 1 93.19 105 ASN A C 1
ATOM 858 O O . ASN A 1 105 ? -5.496 -18.609 -8.477 1 93.19 105 ASN A O 1
ATOM 862 N N . LYS A 1 106 ? -6.586 -17.906 -6.773 1 96.38 106 LYS A N 1
ATOM 863 C CA . LYS A 1 106 ? -7.883 -18.297 -7.316 1 96.38 106 LYS A CA 1
ATOM 864 C C . LYS A 1 106 ? -8.141 -17.641 -8.664 1 96.38 106 LYS A C 1
ATOM 866 O O . LYS A 1 106 ? -8.648 -18.266 -9.594 1 96.38 106 LYS A O 1
ATOM 871 N N . PHE A 1 107 ? -7.883 -16.406 -8.75 1 97.56 107 PHE A N 1
ATOM 872 C CA . PHE A 1 107 ? -8.141 -15.703 -10 1 97.56 107 PHE A CA 1
ATOM 873 C C . PHE A 1 107 ? -7.379 -16.359 -11.148 1 97.56 107 PHE A C 1
ATOM 875 O O . PHE A 1 107 ? -7.953 -16.609 -12.211 1 97.56 107 PHE A O 1
ATOM 882 N N . GLU A 1 108 ? -6.141 -16.578 -10.961 1 95.62 108 GLU A N 1
ATOM 883 C CA . GLU A 1 108 ? -5.316 -17.203 -11.992 1 95.62 108 GLU A CA 1
ATOM 884 C C . GLU A 1 108 ? -5.805 -18.609 -12.312 1 95.62 108 GLU A C 1
ATOM 886 O O . GLU A 1 108 ? -5.883 -19 -13.477 1 95.62 108 GLU A O 1
ATOM 891 N N . SER A 1 109 ? -6.113 -19.328 -11.305 1 94.44 109 SER A N 1
ATOM 892 C CA . SER A 1 109 ? -6.617 -20.688 -11.492 1 94.44 109 SER A CA 1
ATOM 893 C C . SER A 1 109 ? -7.898 -20.688 -12.328 1 94.44 109 SER A C 1
ATOM 895 O O . SER A 1 109 ? -8.078 -21.547 -13.188 1 94.44 109 SER A O 1
ATOM 897 N N . ASP A 1 110 ? -8.719 -19.75 -12.078 1 94.94 110 ASP A N 1
ATOM 898 C CA . ASP A 1 110 ? -10.031 -19.719 -12.719 1 94.94 110 ASP A CA 1
ATOM 899 C C . ASP A 1 110 ? -9.93 -19.188 -14.148 1 94.94 110 ASP A C 1
ATOM 901 O O . ASP A 1 110 ? -10.773 -19.516 -14.992 1 94.94 110 ASP A O 1
ATOM 905 N N . HIS A 1 111 ? -8.891 -18.469 -14.461 1 95 111 HIS A N 1
ATOM 906 C CA . HIS A 1 111 ? -8.922 -17.766 -15.742 1 95 111 HIS A CA 1
ATOM 907 C C . HIS A 1 111 ? -7.738 -18.156 -16.609 1 95 111 HIS A C 1
ATOM 909 O O . HIS A 1 111 ? -7.703 -17.828 -17.797 1 95 111 HIS A O 1
ATOM 915 N N . SER A 1 112 ? -6.891 -18.891 -16.078 1 94.94 112 SER A N 1
ATOM 916 C CA . SER A 1 112 ? -5.676 -19.25 -16.797 1 94.94 112 SER A CA 1
ATOM 917 C C . SER A 1 112 ? -5.93 -20.375 -17.781 1 94.94 112 SER A C 1
ATOM 919 O O . SER A 1 112 ? -6.777 -21.25 -17.547 1 94.94 112 SER A O 1
ATOM 921 N N . LYS A 1 113 ? -5.164 -20.344 -18.906 1 95.69 113 LYS A N 1
ATOM 922 C CA . LYS A 1 113 ? -5.148 -21.438 -19.859 1 95.69 113 LYS A CA 1
ATOM 923 C C . LYS A 1 113 ? -3.859 -22.25 -19.75 1 95.69 113 LYS A C 1
ATOM 925 O O . LYS A 1 113 ? -3.527 -23.016 -20.656 1 95.69 113 LYS A O 1
ATOM 930 N N . ALA A 1 114 ? -3.182 -22 -18.656 1 97.75 114 ALA A N 1
ATOM 931 C CA . ALA A 1 114 ? -1.936 -22.734 -18.438 1 97.75 114 ALA A CA 1
ATOM 932 C C . ALA A 1 114 ? -2.209 -24.203 -18.094 1 97.75 114 ALA A C 1
ATOM 934 O O . ALA A 1 114 ? -3.361 -24.594 -17.906 1 97.75 114 ALA A O 1
ATOM 935 N N . ASP A 1 115 ? -1.129 -24.922 -18.109 1 98.25 115 ASP A N 1
ATOM 936 C CA . ASP A 1 115 ? -1.261 -26.328 -17.734 1 98.25 115 ASP A CA 1
ATOM 937 C C . ASP A 1 115 ? -1.387 -26.5 -16.219 1 98.25 115 ASP A C 1
ATOM 939 O O . ASP A 1 115 ? -2.258 -27.219 -15.742 1 98.25 115 ASP A O 1
ATOM 943 N N . PHE A 1 116 ? -0.559 -25.875 -15.469 1 98.31 116 PHE A N 1
ATOM 944 C CA . PHE A 1 116 ? -0.649 -25.906 -14.016 1 98.31 116 PHE A CA 1
ATOM 945 C C . PHE A 1 116 ? -0.008 -24.672 -13.398 1 98.31 116 PHE A C 1
ATOM 947 O O . PHE A 1 116 ? 0.678 -23.922 -14.086 1 98.31 116 PHE A O 1
ATOM 954 N N . ILE A 1 117 ? -0.338 -24.391 -12.156 1 98.56 117 ILE A N 1
ATOM 955 C CA . ILE A 1 117 ? 0.302 -23.359 -11.328 1 98.56 117 ILE A CA 1
ATOM 956 C C . ILE A 1 117 ? 1.289 -24.031 -10.367 1 98.56 117 ILE A C 1
ATOM 958 O O . ILE A 1 117 ? 0.989 -25.062 -9.781 1 98.56 117 ILE A O 1
ATOM 962 N N . ALA A 1 118 ? 2.449 -23.406 -10.273 1 98.69 118 ALA A N 1
ATOM 963 C CA . ALA A 1 118 ? 3.477 -24 -9.422 1 98.69 118 ALA A CA 1
ATOM 964 C C . ALA A 1 118 ? 4.219 -22.938 -8.625 1 98.69 118 ALA A C 1
ATOM 966 O O . ALA A 1 118 ? 4.211 -21.75 -8.992 1 98.69 118 ALA A O 1
ATOM 967 N N . THR A 1 119 ? 4.742 -23.359 -7.5 1 98.75 119 THR A N 1
ATOM 968 C CA . THR A 1 119 ? 5.734 -22.578 -6.77 1 98.75 119 THR A CA 1
ATOM 969 C C . THR A 1 119 ? 7.145 -22.906 -7.258 1 98.75 119 THR A C 1
ATOM 971 O O . THR A 1 119 ? 7.559 -24.062 -7.246 1 98.75 119 THR A O 1
ATOM 974 N N . LEU A 1 120 ? 7.859 -21.875 -7.715 1 98.88 120 LEU A N 1
ATOM 975 C CA . LEU A 1 120 ? 9.203 -22.047 -8.258 1 98.88 120 LEU A CA 1
ATOM 976 C C . LEU A 1 120 ? 10.25 -21.484 -7.309 1 98.88 120 LEU A C 1
ATOM 978 O O . LEU A 1 120 ? 10.102 -20.359 -6.801 1 98.88 120 LEU A O 1
ATOM 982 N N . THR A 1 121 ? 11.219 -22.219 -7.051 1 98.81 121 THR A N 1
ATOM 983 C CA . THR A 1 121 ? 12.383 -21.766 -6.293 1 98.81 121 THR A CA 1
ATOM 984 C C . THR A 1 121 ? 13.633 -21.766 -7.176 1 98.81 121 THR A C 1
ATOM 986 O O . THR A 1 121 ? 14.102 -22.812 -7.609 1 98.81 121 THR A O 1
ATOM 989 N N . TYR A 1 122 ? 14.125 -20.594 -7.445 1 98.81 122 TYR A N 1
ATOM 990 C CA . TYR A 1 122 ? 15.359 -20.453 -8.219 1 98.81 122 TYR A CA 1
ATOM 991 C C . TYR A 1 122 ? 16.578 -20.641 -7.332 1 98.81 122 TYR A C 1
ATOM 993 O O . TYR A 1 122 ? 16.625 -20.141 -6.207 1 98.81 122 TYR A O 1
ATOM 1001 N N . LYS A 1 123 ? 17.516 -21.344 -7.871 1 98.5 123 LYS A N 1
ATOM 1002 C CA . LYS A 1 123 ? 18.797 -21.453 -7.18 1 98.5 123 LYS A CA 1
ATOM 1003 C C . LYS A 1 123 ? 19.531 -20.109 -7.184 1 98.5 123 LYS A C 1
ATOM 1005 O O . LYS A 1 123 ? 19.469 -19.359 -8.164 1 98.5 123 LYS A O 1
ATOM 1010 N N . SER A 1 124 ? 20.25 -19.906 -6.098 1 98.19 124 SER A N 1
ATOM 1011 C CA . SER A 1 124 ? 21.156 -18.766 -6.121 1 98.19 124 SER A CA 1
ATOM 1012 C C . SER A 1 124 ? 22.312 -18.984 -7.094 1 98.19 124 SER A C 1
ATOM 1014 O O . SER A 1 124 ? 22.562 -20.109 -7.516 1 98.19 124 SER A O 1
ATOM 1016 N N . THR A 1 125 ? 22.938 -17.875 -7.371 1 98 125 THR A N 1
ATOM 1017 C CA . THR A 1 125 ? 24.109 -17.984 -8.227 1 98 125 THR A CA 1
ATOM 1018 C C . THR A 1 125 ? 25.156 -18.891 -7.594 1 98 125 THR A C 1
ATOM 1020 O O . THR A 1 125 ? 25.75 -19.734 -8.281 1 98 125 THR A O 1
ATOM 1023 N N . GLU A 1 126 ? 25.312 -18.828 -6.273 1 97.94 126 GLU A N 1
ATOM 1024 C CA . GLU A 1 126 ? 26.281 -19.625 -5.539 1 97.94 126 GLU A CA 1
ATOM 1025 C C . GLU A 1 126 ? 25.922 -21.109 -5.586 1 97.94 126 GLU A C 1
ATOM 1027 O O . GLU A 1 126 ? 26.812 -21.969 -5.586 1 97.94 126 GLU A O 1
ATOM 1032 N N . GLN A 1 127 ? 24.719 -21.406 -5.777 1 97.94 127 GLN A N 1
ATOM 1033 C CA . GLN A 1 127 ? 24.234 -22.781 -5.797 1 97.94 127 GLN A CA 1
ATOM 1034 C C . GLN A 1 127 ? 24.156 -23.312 -7.223 1 97.94 127 GLN A C 1
ATOM 1036 O O . GLN A 1 127 ? 23.609 -24.391 -7.461 1 97.94 127 GLN A O 1
ATOM 1041 N N . GLY A 1 128 ? 24.594 -22.531 -8.172 1 96.5 128 GLY A N 1
ATOM 1042 C CA . GLY A 1 128 ? 24.625 -22.969 -9.555 1 96.5 128 GLY A CA 1
ATOM 1043 C C . GLY A 1 128 ? 23.453 -22.469 -10.383 1 96.5 128 GLY A C 1
ATOM 1044 O O . GLY A 1 128 ? 23.219 -22.938 -11.492 1 96.5 128 GLY A O 1
ATOM 1045 N N . GLY A 1 129 ? 22.703 -21.531 -9.812 1 97.5 129 GLY A N 1
ATOM 1046 C CA . GLY A 1 129 ? 21.609 -20.938 -10.555 1 97.5 129 GLY A CA 1
ATOM 1047 C C . GLY A 1 129 ? 22.062 -19.891 -11.555 1 97.5 129 GLY A C 1
ATOM 1048 O O . GLY A 1 129 ? 23.234 -19.859 -11.938 1 97.5 129 GLY A O 1
ATOM 1049 N N . ARG A 1 130 ? 21.188 -19.188 -12.102 1 97.62 130 ARG A N 1
ATOM 1050 C CA . ARG A 1 130 ? 21.422 -18.109 -13.055 1 97.62 130 ARG A CA 1
ATOM 1051 C C . ARG A 1 130 ? 22.25 -17 -12.43 1 97.62 130 ARG A C 1
ATOM 1053 O O . ARG A 1 130 ? 22.219 -16.812 -11.211 1 97.62 130 ARG A O 1
ATOM 1060 N N . LYS A 1 131 ? 22.906 -16.234 -13.352 1 96.88 131 LYS A N 1
ATOM 1061 C CA . LYS A 1 131 ? 23.641 -15.055 -12.906 1 96.88 131 LYS A CA 1
ATOM 1062 C C . LYS A 1 131 ? 22.766 -13.812 -12.953 1 96.88 131 LYS A C 1
ATOM 1064 O O . LYS A 1 131 ? 23 -12.852 -12.219 1 96.88 131 LYS A O 1
ATOM 1069 N N . THR A 1 132 ? 21.734 -13.883 -13.852 1 97.62 132 THR A N 1
ATOM 1070 C CA . THR A 1 132 ? 20.844 -12.742 -14.07 1 97.62 132 THR A CA 1
ATOM 1071 C C . THR A 1 132 ? 19.391 -13.133 -13.852 1 97.62 132 THR A C 1
ATOM 1073 O O . THR A 1 132 ? 19.062 -14.312 -13.758 1 97.62 132 THR A O 1
ATOM 1076 N N . ALA A 1 133 ? 18.578 -12.195 -13.734 1 98.31 133 ALA A N 1
ATOM 1077 C CA . ALA A 1 133 ? 17.156 -12.422 -13.477 1 98.31 133 ALA A CA 1
ATOM 1078 C C . ALA A 1 133 ? 16.484 -13.086 -14.672 1 98.31 133 ALA A C 1
ATOM 1080 O O . ALA A 1 133 ? 16.922 -12.914 -15.812 1 98.31 133 ALA A O 1
ATOM 1081 N N . ALA A 1 134 ? 15.461 -13.859 -14.367 1 98.62 134 ALA A N 1
ATOM 1082 C CA . ALA A 1 134 ? 14.555 -14.359 -15.391 1 98.62 134 ALA A CA 1
ATOM 1083 C C . ALA A 1 134 ? 13.344 -13.445 -15.547 1 98.62 134 ALA A C 1
ATOM 1085 O O . ALA A 1 134 ? 12.812 -12.938 -14.555 1 98.62 134 ALA A O 1
ATOM 1086 N N . ARG A 1 135 ? 12.906 -13.258 -16.734 1 98.44 135 ARG A N 1
ATOM 1087 C CA . ARG A 1 135 ? 11.719 -12.461 -17.016 1 98.44 135 ARG A CA 1
ATOM 1088 C C . ARG A 1 135 ? 10.492 -13.344 -17.219 1 98.44 135 ARG A C 1
ATOM 1090 O O . ARG A 1 135 ? 10.609 -14.469 -17.719 1 98.44 135 ARG A O 1
ATOM 1097 N N . SER A 1 136 ? 9.383 -12.82 -16.859 1 98.75 136 SER A N 1
ATOM 1098 C CA . SER A 1 136 ? 8.141 -13.547 -17.109 1 98.75 136 SER A CA 1
ATOM 1099 C C . SER A 1 136 ? 8.016 -13.914 -18.594 1 98.75 136 SER A C 1
ATOM 1101 O O . SER A 1 136 ? 8.25 -13.07 -19.469 1 98.75 136 SER A O 1
ATOM 1103 N N . GLY A 1 137 ? 7.594 -15.094 -18.812 1 98.44 137 GLY A N 1
ATOM 1104 C CA . GLY A 1 137 ? 7.594 -15.633 -20.172 1 98.44 137 GLY A CA 1
ATOM 1105 C C . GLY A 1 137 ? 8.797 -16.5 -20.469 1 98.44 137 GLY A C 1
ATOM 1106 O O . GLY A 1 137 ? 8.875 -17.125 -21.531 1 98.44 137 GLY A O 1
ATOM 1107 N N . TYR A 1 138 ? 9.641 -16.656 -19.469 1 98.25 138 TYR A N 1
ATOM 1108 C CA . TYR A 1 138 ? 10.844 -17.484 -19.547 1 98.25 138 TYR A CA 1
ATOM 1109 C C . TYR A 1 138 ? 10.5 -18.938 -19.844 1 98.25 138 TYR A C 1
ATOM 1111 O O . TYR A 1 138 ? 9.523 -19.469 -19.297 1 98.25 138 TYR A O 1
ATOM 1119 N N . ARG A 1 139 ? 11.359 -19.594 -20.75 1 98.38 139 ARG A N 1
ATOM 1120 C CA . ARG A 1 139 ? 10.984 -20.938 -21.219 1 98.38 139 ARG A CA 1
ATOM 1121 C C . ARG A 1 139 ? 12.125 -21.922 -21 1 98.38 139 ARG A C 1
ATOM 1123 O O . ARG A 1 139 ? 12.625 -22.516 -21.953 1 98.38 139 ARG A O 1
ATOM 1130 N N . PRO A 1 140 ? 12.43 -22.203 -19.844 1 98.5 140 PRO A N 1
ATOM 1131 C CA . PRO A 1 140 ? 13.422 -23.25 -19.594 1 98.5 140 PRO A CA 1
ATOM 1132 C C . PRO A 1 140 ? 12.883 -24.656 -19.844 1 98.5 140 PRO A C 1
ATOM 1134 O O . PRO A 1 140 ? 11.688 -24.812 -20.141 1 98.5 140 PRO A O 1
ATOM 1137 N N . GLN A 1 141 ? 13.828 -25.609 -19.734 1 98.19 141 GLN A N 1
ATOM 1138 C CA . GLN A 1 141 ? 13.398 -27 -19.828 1 98.19 141 GLN A CA 1
ATOM 1139 C C . GLN A 1 141 ? 12.891 -27.5 -18.469 1 98.19 141 GLN A C 1
ATOM 1141 O O . GLN A 1 141 ? 13.445 -27.156 -17.422 1 98.19 141 GLN A O 1
ATOM 1146 N N . VAL A 1 142 ? 11.859 -28.328 -18.547 1 98.06 142 VAL A N 1
ATOM 1147 C CA . VAL A 1 142 ? 11.273 -28.922 -17.344 1 98.06 142 VAL A CA 1
ATOM 1148 C C . VAL A 1 142 ? 11.484 -30.438 -17.359 1 98.06 142 VAL A C 1
ATOM 1150 O O . VAL A 1 142 ? 11.289 -31.094 -18.375 1 98.06 142 VAL A O 1
ATOM 1153 N N . LYS A 1 143 ? 11.883 -30.922 -16.188 1 97.38 143 LYS A N 1
ATOM 1154 C CA . LYS A 1 143 ? 12.062 -32.375 -16.016 1 97.38 143 LYS A CA 1
ATOM 1155 C C . LYS A 1 143 ? 11.359 -32.875 -14.758 1 97.38 143 LYS A C 1
ATOM 1157 O O . LYS A 1 143 ? 11.641 -32.375 -13.656 1 97.38 143 LYS A O 1
ATOM 1162 N N . PHE A 1 144 ? 10.484 -33.781 -14.938 1 96.75 144 PHE A N 1
ATOM 1163 C CA . PHE A 1 144 ? 9.859 -34.469 -13.805 1 96.75 144 PHE A CA 1
ATOM 1164 C C . PHE A 1 144 ? 10.672 -35.688 -13.391 1 96.75 144 PHE A C 1
ATOM 1166 O O . PHE A 1 144 ? 11.312 -36.312 -14.227 1 96.75 144 PHE A O 1
ATOM 1173 N N . ASP A 1 145 ? 10.57 -36 -12.094 1 92.62 145 ASP A N 1
ATOM 1174 C CA . ASP A 1 145 ? 11.391 -37.094 -11.555 1 92.62 145 ASP A CA 1
ATOM 1175 C C . ASP A 1 145 ? 11.008 -38.438 -12.172 1 92.62 145 ASP A C 1
ATOM 1177 O O . ASP A 1 145 ? 11.852 -39.312 -12.32 1 92.62 145 ASP A O 1
ATOM 1181 N N . PHE A 1 146 ? 9.781 -38.562 -12.5 1 90.81 146 PHE A N 1
ATOM 1182 C CA . PHE A 1 146 ? 9.273 -39.875 -12.906 1 90.81 146 PHE A CA 1
ATOM 1183 C C . PHE A 1 146 ? 9.57 -40.125 -14.383 1 90.81 146 PHE A C 1
ATOM 1185 O O . PHE A 1 146 ? 9.305 -41.219 -14.891 1 90.81 146 PHE A O 1
ATOM 1192 N N . GLU A 1 147 ? 10.117 -39.156 -15.078 1 86.06 147 GLU A N 1
ATOM 1193 C CA . GLU A 1 147 ? 10.367 -39.25 -16.516 1 86.06 147 GLU A CA 1
ATOM 1194 C C . GLU A 1 147 ? 11.742 -38.688 -16.875 1 86.06 147 GLU A C 1
ATOM 1196 O O . GLU A 1 147 ? 12.203 -37.719 -16.281 1 86.06 147 GLU A O 1
ATOM 1201 N N . GLU A 1 148 ? 12.312 -39.281 -17.875 1 89.94 148 GLU A N 1
ATOM 1202 C CA . GLU A 1 148 ? 13.578 -38.781 -18.375 1 89.94 148 GLU A CA 1
ATOM 1203 C C . GLU A 1 148 ? 13.352 -37.656 -19.406 1 89.94 148 GLU A C 1
ATOM 1205 O O . GLU A 1 148 ? 14.188 -36.781 -19.562 1 89.94 148 GLU A O 1
ATOM 1210 N N . MET A 1 149 ? 12.188 -37.719 -20 1 89.94 149 MET A N 1
ATOM 1211 C CA . MET A 1 149 ? 11.875 -36.719 -21.047 1 89.94 149 MET A CA 1
ATOM 1212 C C . MET A 1 149 ? 11.805 -35.312 -20.469 1 89.94 149 MET A C 1
ATOM 1214 O O . MET A 1 149 ? 11.18 -35.094 -19.438 1 89.94 149 MET A O 1
ATOM 1218 N N . GLN A 1 150 ? 12.531 -34.469 -21.109 1 93.94 150 GLN A N 1
ATOM 1219 C CA . GLN A 1 150 ? 12.469 -33.031 -20.797 1 93.94 150 GLN A CA 1
ATOM 1220 C C . GLN A 1 150 ? 11.594 -32.281 -21.797 1 93.94 150 GLN A C 1
ATOM 1222 O O . GLN A 1 150 ? 11.43 -32.719 -22.938 1 93.94 150 GLN A O 1
ATOM 1227 N N . THR A 1 151 ? 10.953 -31.281 -21.375 1 95.94 151 THR A N 1
ATOM 1228 C CA . THR A 1 151 ? 10.117 -30.469 -22.234 1 95.94 151 THR A CA 1
ATOM 1229 C C . THR A 1 151 ? 10.312 -28.984 -21.938 1 95.94 151 THR A C 1
ATOM 1231 O O . THR A 1 151 ? 10.883 -28.625 -20.906 1 95.94 151 THR A O 1
ATOM 1234 N N . SER A 1 152 ? 9.953 -28.125 -22.875 1 97.5 152 SER A N 1
ATOM 1235 C CA . SER A 1 152 ? 9.969 -26.688 -22.609 1 97.5 152 SER A CA 1
ATOM 1236 C C . SER A 1 152 ? 8.805 -26.281 -21.719 1 97.5 152 SER A C 1
ATOM 1238 O O . SER A 1 152 ? 7.672 -26.703 -21.922 1 97.5 152 SER A O 1
ATOM 1240 N N . GLY A 1 153 ? 9.055 -25.578 -20.703 1 98.31 153 GLY A N 1
ATOM 1241 C CA . GLY A 1 153 ? 8.031 -25.078 -19.812 1 98.31 153 GLY A CA 1
ATOM 1242 C C . GLY A 1 153 ? 8.055 -23.562 -19.672 1 98.31 153 GLY A C 1
ATOM 1243 O O . GLY A 1 153 ? 8.883 -23.016 -18.953 1 98.31 153 GLY A O 1
ATOM 1244 N N . GLN A 1 154 ? 7.141 -22.906 -20.344 1 98.62 154 GLN A N 1
ATOM 1245 C CA . GLN A 1 154 ? 7.055 -21.453 -20.234 1 98.62 154 GLN A CA 1
ATOM 1246 C C . GLN A 1 154 ? 6.523 -21.031 -18.875 1 98.62 154 GLN A C 1
ATOM 1248 O O . GLN A 1 154 ? 5.512 -21.562 -18.406 1 98.62 154 GLN A O 1
ATOM 1253 N N . GLN A 1 155 ? 7.246 -20.141 -18.234 1 98.81 155 GLN A N 1
ATOM 1254 C CA . GLN A 1 155 ? 6.879 -19.641 -16.922 1 98.81 155 GLN A CA 1
ATOM 1255 C C . GLN A 1 155 ? 6.305 -18.234 -17 1 98.81 155 GLN A C 1
ATOM 1257 O O . GLN A 1 155 ? 6.98 -17.297 -17.438 1 98.81 155 GLN A O 1
ATOM 1262 N N . THR A 1 156 ? 5.074 -18.016 -16.672 1 98.69 156 THR A N 1
ATOM 1263 C CA . THR A 1 156 ? 4.477 -16.688 -16.484 1 98.69 156 THR A CA 1
ATOM 1264 C C . THR A 1 156 ? 4.301 -16.391 -15 1 98.69 156 THR A C 1
ATOM 1266 O O . THR A 1 156 ? 3.459 -16.984 -14.328 1 98.69 156 THR A O 1
ATOM 1269 N N . PHE A 1 157 ? 5.094 -15.43 -14.516 1 98.62 157 PHE A N 1
ATOM 1270 C CA . PHE A 1 157 ? 5.145 -15.164 -13.086 1 98.62 157 PHE A CA 1
ATOM 1271 C C . PHE A 1 157 ? 3.881 -14.445 -12.625 1 98.62 157 PHE A C 1
ATOM 1273 O O . PHE A 1 157 ? 3.363 -13.578 -13.32 1 98.62 157 PHE A O 1
ATOM 1280 N N . ILE A 1 158 ? 3.404 -14.836 -11.516 1 97.88 158 ILE A N 1
ATOM 1281 C CA . ILE A 1 158 ? 2.246 -14.18 -10.922 1 97.88 158 ILE A CA 1
ATOM 1282 C C . ILE A 1 158 ? 2.705 -13 -10.07 1 97.88 158 ILE A C 1
ATOM 1284 O O . ILE A 1 158 ? 3.484 -13.164 -9.133 1 97.88 158 ILE A O 1
ATOM 1288 N N . ASP A 1 159 ? 2.316 -11.789 -10.359 1 97.31 159 ASP A N 1
ATOM 1289 C CA . ASP A 1 159 ? 2.551 -10.547 -9.633 1 97.31 159 ASP A CA 1
ATOM 1290 C C . ASP A 1 159 ? 4.023 -10.148 -9.68 1 97.31 159 ASP A C 1
ATOM 1292 O O . ASP A 1 159 ? 4.504 -9.414 -8.812 1 97.31 159 ASP A O 1
ATOM 1296 N N . ARG A 1 160 ? 4.789 -10.82 -10.602 1 97.56 160 ARG A N 1
ATOM 1297 C CA . ARG A 1 160 ? 6.207 -10.523 -10.781 1 97.56 160 ARG A CA 1
ATOM 1298 C C . ARG A 1 160 ? 6.543 -10.367 -12.266 1 97.56 160 ARG A C 1
ATOM 1300 O O . ARG A 1 160 ? 5.934 -11.016 -13.117 1 97.56 160 ARG A O 1
ATOM 1307 N N . GLU A 1 161 ? 7.477 -9.477 -12.484 1 97.94 161 GLU A N 1
ATOM 1308 C CA . GLU A 1 161 ? 8.016 -9.359 -13.836 1 97.94 161 GLU A CA 1
ATOM 1309 C C . GLU A 1 161 ? 9.367 -10.062 -13.961 1 97.94 161 GLU A C 1
ATOM 1311 O O . GLU A 1 161 ? 9.664 -10.672 -14.992 1 97.94 161 GLU A O 1
ATOM 1316 N N . LEU A 1 162 ? 10.133 -9.938 -12.898 1 98.38 162 LEU A N 1
ATOM 1317 C CA . LEU A 1 162 ? 11.477 -10.5 -12.852 1 98.38 162 LEU A CA 1
ATOM 1318 C C . LEU A 1 162 ? 11.656 -11.367 -11.609 1 98.38 162 LEU A C 1
ATOM 1320 O O . LEU A 1 162 ? 11.094 -11.07 -10.555 1 98.38 162 LEU A O 1
ATOM 1324 N N . VAL A 1 163 ? 12.375 -12.383 -11.766 1 98.5 163 VAL A N 1
ATOM 1325 C CA . VAL A 1 163 ? 12.75 -13.227 -10.641 1 98.5 163 VAL A CA 1
ATOM 1326 C C . VAL A 1 163 ? 14.273 -13.391 -10.609 1 98.5 163 VAL A C 1
ATOM 1328 O O . VAL A 1 163 ? 14.883 -13.797 -11.602 1 98.5 163 VAL A O 1
ATOM 1331 N N . PHE A 1 164 ? 14.82 -13.031 -9.484 1 97.94 164 PHE A N 1
ATOM 1332 C CA . PHE A 1 164 ? 16.266 -13.062 -9.367 1 97.94 164 PHE A CA 1
ATOM 1333 C C . PHE A 1 164 ? 16.734 -14.391 -8.773 1 97.94 164 PHE A C 1
ATOM 1335 O O . PHE A 1 164 ? 15.961 -15.094 -8.125 1 97.94 164 PHE A O 1
ATOM 1342 N N . PRO A 1 165 ? 18 -14.734 -9.055 1 98.06 165 PRO A N 1
ATOM 1343 C CA . PRO A 1 165 ? 18.531 -15.945 -8.43 1 98.06 165 PRO A CA 1
ATOM 1344 C C . PRO A 1 165 ? 18.359 -15.961 -6.918 1 98.06 165 PRO A C 1
ATOM 1346 O O . PRO A 1 165 ? 18.641 -14.961 -6.25 1 98.06 165 PRO A O 1
ATOM 1349 N N . GLY A 1 166 ? 17.859 -17.078 -6.426 1 97.69 166 GLY A N 1
ATOM 1350 C CA . GLY A 1 166 ? 17.641 -17.203 -4.992 1 97.69 166 GLY A CA 1
ATOM 1351 C C . GLY A 1 166 ? 16.203 -16.922 -4.574 1 97.69 166 GLY A C 1
ATOM 1352 O O . GLY A 1 166 ? 15.828 -17.172 -3.43 1 97.69 166 GLY A O 1
ATOM 1353 N N . ASP A 1 167 ? 15.398 -16.469 -5.535 1 97.31 167 ASP A N 1
ATOM 1354 C CA . ASP A 1 167 ? 14.031 -16.062 -5.227 1 97.31 167 ASP A CA 1
ATOM 1355 C C . ASP A 1 167 ? 13.055 -17.219 -5.438 1 97.31 167 ASP A C 1
ATOM 1357 O O . ASP A 1 167 ? 13.398 -18.219 -6.074 1 97.31 167 ASP A O 1
ATOM 1361 N N . THR A 1 168 ? 11.945 -17.062 -4.832 1 98 168 THR A N 1
ATOM 1362 C CA . THR A 1 168 ? 10.805 -17.953 -5.055 1 98 168 THR A CA 1
ATOM 1363 C C . THR A 1 168 ? 9.641 -17.172 -5.668 1 98 168 THR A C 1
ATOM 1365 O O . THR A 1 168 ? 9.43 -16 -5.355 1 98 168 THR A O 1
ATOM 1368 N N . VAL A 1 169 ? 8.867 -17.875 -6.551 1 98.5 169 VAL A N 1
ATOM 1369 C CA . VAL A 1 169 ? 7.754 -17.188 -7.215 1 98.5 169 VAL A CA 1
ATOM 1370 C C . VAL A 1 169 ? 6.676 -18.203 -7.582 1 98.5 169 VAL A C 1
ATOM 1372 O O . VAL A 1 169 ? 6.98 -19.375 -7.855 1 98.5 169 VAL A O 1
ATOM 1375 N N . GLU A 1 170 ? 5.484 -17.797 -7.48 1 98.44 170 GLU A N 1
ATOM 1376 C CA . GLU A 1 170 ? 4.395 -18.562 -8.078 1 98.44 170 GLU A CA 1
ATOM 1377 C C . GLU A 1 170 ? 4.234 -18.219 -9.562 1 98.44 170 GLU A C 1
ATOM 1379 O O . GLU A 1 170 ? 4.344 -17.047 -9.953 1 98.44 170 GLU A O 1
ATOM 1384 N N . ALA A 1 171 ? 3.924 -19.25 -10.344 1 98.62 171 ALA A N 1
ATOM 1385 C CA . ALA A 1 171 ? 3.885 -19.031 -11.789 1 98.62 171 ALA A CA 1
ATOM 1386 C C . ALA A 1 171 ? 2.893 -19.969 -12.469 1 98.62 171 ALA A C 1
ATOM 1388 O O . ALA A 1 171 ? 2.613 -21.062 -11.961 1 98.62 171 ALA A O 1
ATOM 1389 N N . GLU A 1 172 ? 2.312 -19.438 -13.531 1 98.75 172 GLU A N 1
ATOM 1390 C CA . GLU A 1 172 ? 1.607 -20.281 -14.492 1 98.75 172 GLU A CA 1
ATOM 1391 C C . GLU A 1 172 ? 2.584 -20.969 -15.43 1 98.75 172 GLU A C 1
ATOM 1393 O O . GLU A 1 172 ? 3.441 -20.328 -16.031 1 98.75 172 GLU A O 1
ATOM 1398 N N . ILE A 1 173 ? 2.422 -22.281 -15.594 1 98.69 173 ILE A N 1
ATOM 1399 C CA . ILE A 1 173 ? 3.369 -23.047 -16.406 1 98.69 173 ILE A CA 1
ATOM 1400 C C . ILE A 1 173 ? 2.648 -23.656 -17.609 1 98.69 173 ILE A C 1
ATOM 1402 O O . ILE A 1 173 ? 1.599 -24.281 -17.453 1 98.69 173 ILE A O 1
ATOM 1406 N N . ASN A 1 174 ? 3.154 -23.422 -18.75 1 98.5 174 ASN A N 1
ATOM 1407 C CA . ASN A 1 174 ? 2.76 -24.109 -19.984 1 98.5 174 ASN A CA 1
ATOM 1408 C C . ASN A 1 174 ? 3.865 -25.031 -20.484 1 98.5 174 ASN A C 1
ATOM 1410 O O . ASN A 1 174 ? 4.973 -24.578 -20.781 1 98.5 174 ASN A O 1
ATOM 1414 N N . ILE A 1 175 ? 3.604 -26.25 -20.594 1 96.94 175 ILE A N 1
ATOM 1415 C CA . ILE A 1 175 ? 4.645 -27.172 -21.047 1 96.94 175 ILE A CA 1
ATOM 1416 C C . ILE A 1 175 ? 4.379 -27.547 -22.516 1 96.94 175 ILE A C 1
ATOM 1418 O O . ILE A 1 175 ? 3.227 -27.703 -22.922 1 96.94 175 ILE A O 1
ATOM 1422 N N . LEU A 1 176 ? 5.477 -27.641 -23.172 1 95 176 LEU A N 1
ATOM 1423 C CA . LEU A 1 176 ? 5.387 -28.141 -24.547 1 95 176 LEU A CA 1
ATOM 1424 C C . LEU A 1 176 ? 5.137 -29.641 -24.578 1 95 176 LEU A C 1
ATOM 1426 O O . LEU A 1 176 ? 5.594 -30.359 -23.688 1 95 176 LEU A O 1
ATOM 1430 N N . SER A 1 177 ? 4.418 -30.25 -25.453 1 90.75 177 SER A N 1
ATOM 1431 C CA . SER A 1 177 ? 4.086 -31.656 -25.594 1 90.75 177 SER A CA 1
ATOM 1432 C C . SER A 1 177 ? 3.334 -32.188 -24.375 1 90.75 17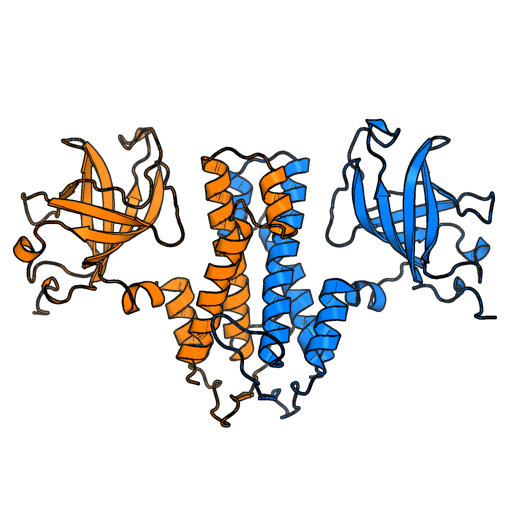7 SER A C 1
ATOM 1434 O O . SER A 1 177 ? 3.656 -33.25 -23.859 1 90.75 177 SER A O 1
ATOM 1436 N N . ALA A 1 178 ? 2.434 -31.406 -23.922 1 91.75 178 ALA A N 1
ATOM 1437 C CA . ALA A 1 178 ? 1.641 -31.734 -22.734 1 91.75 178 ALA A CA 1
ATOM 1438 C C . ALA A 1 178 ? 1.014 -33.125 -22.875 1 91.75 178 ALA A C 1
ATOM 1440 O O . ALA A 1 178 ? 0.839 -33.844 -21.891 1 91.75 178 ALA A O 1
ATOM 1441 N N . ASP A 1 179 ? 0.815 -33.5 -24.094 1 92.38 179 ASP A N 1
ATOM 1442 C CA . ASP A 1 179 ? 0.182 -34.781 -24.359 1 92.38 179 ASP A CA 1
ATOM 1443 C C . ASP A 1 179 ? 1.015 -35.938 -23.797 1 92.38 179 ASP A C 1
ATOM 1445 O O . ASP A 1 179 ? 0.469 -36.969 -23.391 1 92.38 179 ASP A O 1
ATOM 1449 N N . PHE A 1 180 ? 2.26 -35.719 -23.844 1 93.25 180 PHE A N 1
ATOM 1450 C CA . PHE A 1 180 ? 3.16 -36.75 -23.344 1 93.25 180 PHE A CA 1
ATOM 1451 C C . PHE A 1 180 ? 2.941 -36.969 -21.844 1 93.25 180 PHE A C 1
ATOM 1453 O O . PHE A 1 180 ? 3.242 -38.062 -21.328 1 93.25 180 PHE A O 1
ATOM 1460 N N . PHE A 1 181 ? 2.387 -36.062 -21.172 1 94.5 181 PHE A N 1
ATOM 1461 C CA . PHE A 1 181 ? 2.25 -36.125 -19.734 1 94.5 181 PHE A CA 1
ATOM 1462 C C . PHE A 1 181 ? 0.79 -36.312 -19.328 1 94.5 181 PHE A C 1
ATOM 1464 O O . PHE A 1 181 ? 0.405 -36 -18.203 1 94.5 181 PHE A O 1
ATOM 1471 N N . GLU A 1 182 ? 0.035 -36.781 -20.188 1 95.25 182 GLU A N 1
ATOM 1472 C CA . GLU A 1 182 ? -1.376 -37.031 -19.906 1 95.25 182 GLU A CA 1
ATOM 1473 C C . GLU A 1 182 ? -1.546 -38 -18.734 1 95.25 182 GLU A C 1
ATOM 1475 O O . GLU A 1 182 ? -0.891 -39.031 -18.672 1 95.25 182 GLU A O 1
ATOM 1480 N N . ASN A 1 183 ? -2.312 -37.594 -17.719 1 96.56 183 ASN A N 1
ATOM 1481 C CA . ASN A 1 183 ? -2.686 -38.375 -16.547 1 96.56 183 ASN A CA 1
ATOM 1482 C C . ASN A 1 183 ? -1.47 -38.719 -15.688 1 96.56 183 ASN A C 1
ATOM 1484 O O . ASN A 1 183 ? -1.422 -39.781 -15.055 1 96.56 183 ASN A O 1
ATOM 1488 N N . LYS A 1 184 ? -0.56 -37.844 -15.727 1 95.69 184 LYS A N 1
ATOM 1489 C CA . LYS A 1 184 ? 0.666 -38.219 -15.023 1 95.69 184 LYS A CA 1
ATOM 1490 C C . LYS A 1 184 ? 0.981 -37.219 -13.906 1 95.69 184 LYS A C 1
ATOM 1492 O O . LYS A 1 184 ? 1.821 -37.5 -13.047 1 95.69 184 LYS A O 1
ATOM 1497 N N . LEU A 1 185 ? 0.299 -36.094 -13.883 1 97.06 185 LEU A N 1
ATOM 1498 C CA . LEU A 1 185 ? 0.672 -35.031 -12.938 1 97.06 185 LEU A CA 1
ATOM 1499 C C . LEU A 1 185 ? -0.269 -35.031 -11.734 1 97.06 185 LEU A C 1
ATOM 1501 O O . LEU A 1 185 ? -1.438 -35.406 -11.859 1 97.06 185 LEU A O 1
ATOM 1505 N N . SER A 1 186 ? 0.27 -34.656 -10.586 1 97.12 186 SER A N 1
ATOM 1506 C CA . SER A 1 186 ? -0.501 -34.469 -9.367 1 97.12 186 SER A CA 1
ATOM 1507 C C . SER A 1 186 ? -0.054 -33.219 -8.609 1 97.12 186 SER A C 1
ATOM 1509 O O . SER A 1 186 ? 1.083 -32.75 -8.766 1 97.12 186 SER A O 1
ATOM 1511 N N . GLU A 1 187 ? -0.958 -32.688 -7.867 1 97.06 187 GLU A N 1
ATOM 1512 C CA . GLU A 1 187 ? -0.587 -31.578 -6.996 1 97.06 187 GLU A CA 1
ATOM 1513 C C . GLU A 1 187 ? 0.504 -32 -6.012 1 97.06 187 GLU A C 1
ATOM 1515 O O . GLU A 1 187 ? 0.567 -33.156 -5.594 1 97.06 187 GLU A O 1
ATOM 1520 N N . ASN A 1 188 ? 1.416 -31.125 -5.734 1 97.62 188 ASN A N 1
ATOM 1521 C CA . ASN A 1 188 ? 2.549 -31.297 -4.828 1 97.62 188 ASN A CA 1
ATOM 1522 C C . ASN A 1 188 ? 3.703 -32.031 -5.5 1 97.62 188 ASN A C 1
ATOM 1524 O O . ASN A 1 188 ? 4.773 -32.188 -4.91 1 97.62 188 ASN A O 1
ATOM 1528 N N . MET A 1 189 ? 3.457 -32.438 -6.676 1 97.38 189 MET A N 1
ATOM 1529 C CA . MET A 1 189 ? 4.547 -33.062 -7.422 1 97.38 189 MET A CA 1
ATOM 1530 C C . MET A 1 189 ? 5.672 -32.062 -7.676 1 97.38 189 MET A C 1
ATOM 1532 O O . MET A 1 189 ? 5.414 -30.891 -7.996 1 97.38 189 MET A O 1
ATOM 1536 N N . GLU A 1 190 ? 6.863 -32.562 -7.559 1 98.12 190 GLU A N 1
ATOM 1537 C CA . GLU A 1 190 ? 8.039 -31.719 -7.75 1 98.12 190 GLU A CA 1
ATOM 1538 C C . GLU A 1 190 ? 8.641 -31.906 -9.133 1 98.12 190 GLU A C 1
ATOM 1540 O O . GLU A 1 190 ? 8.469 -32.969 -9.75 1 98.12 190 GLU A O 1
ATOM 1545 N N . PHE A 1 191 ? 9.273 -30.938 -9.562 1 98.31 191 PHE A N 1
ATOM 1546 C CA . PHE A 1 191 ? 10.031 -30.984 -10.812 1 98.31 191 PHE A CA 1
ATOM 1547 C C . PHE A 1 191 ? 11.219 -30.031 -10.758 1 98.31 191 PHE A C 1
ATOM 1549 O O . PHE A 1 191 ? 11.32 -29.219 -9.852 1 98.31 191 PHE A O 1
ATOM 1556 N N . GLU A 1 192 ? 12.156 -30.172 -11.695 1 98.44 192 GLU A N 1
ATOM 1557 C CA . GLU A 1 192 ? 13.266 -29.234 -11.852 1 98.44 192 GLU A CA 1
ATOM 1558 C C . GLU A 1 192 ? 13.172 -28.484 -13.18 1 98.44 192 GLU A C 1
ATOM 1560 O O . GLU A 1 192 ? 12.57 -28.984 -14.133 1 98.44 192 GLU A O 1
ATOM 1565 N N . PHE A 1 193 ? 13.656 -27.328 -13.203 1 98.56 193 PHE A N 1
ATOM 1566 C CA . PHE A 1 193 ? 13.805 -26.641 -14.477 1 98.56 193 PHE A CA 1
ATOM 1567 C C . PHE A 1 193 ? 15.258 -26.266 -14.719 1 98.56 193 PHE A C 1
ATOM 1569 O O . PHE A 1 193 ? 16 -25.969 -13.781 1 98.56 193 PHE A O 1
ATOM 1576 N N . ARG A 1 194 ? 15.648 -26.344 -16.094 1 98.12 194 ARG A N 1
ATOM 1577 C CA . ARG A 1 194 ? 17.062 -26.438 -16.469 1 98.12 194 ARG A CA 1
ATOM 1578 C C . ARG A 1 194 ? 17.359 -25.562 -17.672 1 98.12 194 ARG A C 1
ATOM 1580 O O . ARG A 1 194 ? 16.469 -25.266 -18.469 1 98.12 194 ARG A O 1
ATOM 1587 N N . GLU A 1 195 ? 18.469 -25.156 -17.734 1 97.38 195 GLU A N 1
ATOM 1588 C CA . GLU A 1 195 ? 19.125 -24.656 -18.953 1 97.38 195 GLU A CA 1
ATOM 1589 C C . GLU A 1 195 ? 20.25 -25.578 -19.406 1 97.38 195 GLU A C 1
ATOM 1591 O O . GLU A 1 195 ? 21.359 -25.516 -18.875 1 97.38 195 GLU A O 1
ATOM 1596 N N . GLY A 1 196 ? 19.969 -26.375 -20.469 1 93.88 196 GLY A N 1
ATOM 1597 C CA . GLY A 1 196 ? 20.891 -27.438 -20.797 1 93.88 196 GLY A CA 1
ATOM 1598 C C . GLY A 1 196 ? 21.078 -28.453 -19.688 1 93.88 196 GLY A C 1
ATOM 1599 O O . GLY A 1 196 ? 20.094 -28.984 -19.156 1 93.88 196 GLY A O 1
ATOM 1600 N N . ALA A 1 197 ? 22.281 -28.641 -19.297 1 93.62 197 ALA A N 1
ATOM 1601 C CA . ALA A 1 197 ? 22.594 -29.641 -18.266 1 93.62 197 ALA A CA 1
ATOM 1602 C C . ALA A 1 197 ? 22.469 -29.031 -16.875 1 93.62 197 ALA A C 1
ATOM 1604 O O . ALA A 1 197 ? 22.422 -29.766 -15.875 1 93.62 197 ALA A O 1
ATOM 1605 N N . THR A 1 198 ? 22.297 -27.797 -16.766 1 96.75 198 THR A N 1
ATOM 1606 C CA . THR A 1 198 ? 22.344 -27.109 -15.492 1 96.75 198 THR A CA 1
ATOM 1607 C C . THR A 1 198 ? 20.938 -26.969 -14.906 1 96.75 198 THR A C 1
ATOM 1609 O O . THR A 1 198 ? 20.031 -26.469 -15.578 1 96.75 198 THR A O 1
ATOM 1612 N N . VAL A 1 199 ? 20.797 -27.453 -13.656 1 98.06 199 VAL A N 1
ATOM 1613 C CA . VAL A 1 199 ? 19.562 -27.203 -12.93 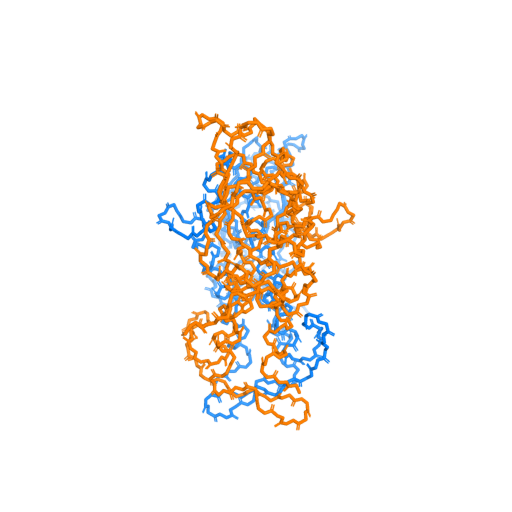1 98.06 199 VAL A CA 1
ATOM 1614 C C . VAL A 1 199 ? 19.562 -25.781 -12.352 1 98.06 199 VAL A C 1
ATOM 1616 O O . VAL A 1 199 ? 20.422 -25.453 -11.539 1 98.06 199 VAL A O 1
ATOM 1619 N N . ILE A 1 200 ? 18.562 -24.969 -12.727 1 98.44 200 ILE A N 1
ATOM 1620 C CA . ILE A 1 200 ? 18.594 -23.578 -12.266 1 98.44 200 ILE A CA 1
ATOM 1621 C C . ILE A 1 200 ? 17.516 -23.375 -11.195 1 98.44 200 ILE A C 1
ATOM 1623 O O . ILE A 1 200 ? 17.453 -22.297 -10.586 1 98.44 200 ILE A O 1
ATOM 1627 N N . GLY A 1 201 ? 16.656 -24.375 -10.922 1 98.75 201 GLY A N 1
ATOM 1628 C CA . GLY A 1 201 ? 15.656 -24.281 -9.875 1 98.75 201 GLY A CA 1
ATOM 1629 C C . GLY A 1 201 ? 14.75 -25.5 -9.797 1 98.75 201 GLY A C 1
ATOM 1630 O O . GLY A 1 201 ? 14.953 -26.469 -10.523 1 98.75 201 GLY A O 1
ATOM 1631 N N . THR A 1 202 ? 13.867 -25.391 -8.82 1 98.81 202 THR A N 1
ATOM 1632 C CA . THR A 1 202 ? 12.883 -26.453 -8.602 1 98.81 202 THR A CA 1
ATOM 1633 C C . THR A 1 202 ? 11.477 -25.859 -8.516 1 98.81 202 THR A C 1
ATOM 1635 O O . THR A 1 202 ? 11.305 -24.672 -8.258 1 98.81 202 THR A O 1
ATOM 1638 N N . GLY A 1 203 ? 10.531 -26.719 -8.82 1 98.75 203 GLY A N 1
ATOM 1639 C CA . GLY A 1 203 ? 9.133 -26.328 -8.727 1 98.75 203 GLY A CA 1
ATOM 1640 C C . GLY A 1 203 ? 8.266 -27.375 -8.055 1 98.75 203 GLY A C 1
ATOM 1641 O O . GLY A 1 203 ? 8.641 -28.547 -7.973 1 98.75 203 GLY A O 1
ATOM 1642 N N . ARG A 1 204 ? 7.234 -26.938 -7.551 1 98.75 204 ARG A N 1
ATOM 1643 C CA . ARG A 1 204 ? 6.195 -27.797 -6.988 1 98.75 204 ARG A CA 1
ATOM 1644 C C . ARG A 1 204 ? 4.816 -27.391 -7.5 1 98.75 204 ARG A C 1
ATOM 1646 O O . ARG A 1 204 ? 4.43 -26.219 -7.398 1 98.75 204 ARG A O 1
ATOM 1653 N N . ILE A 1 205 ? 4.098 -28.391 -8.023 1 98.44 205 ILE A N 1
ATOM 1654 C CA . ILE A 1 205 ? 2.783 -28.109 -8.594 1 98.44 205 ILE A CA 1
ATOM 1655 C C . ILE A 1 205 ? 1.798 -27.781 -7.469 1 98.44 205 ILE A C 1
ATOM 1657 O O . ILE A 1 205 ? 1.611 -28.578 -6.547 1 98.44 205 ILE A O 1
ATOM 1661 N N . LYS A 1 206 ? 1.214 -26.641 -7.594 1 97.75 206 LYS A N 1
ATOM 1662 C CA . LYS A 1 206 ? 0.21 -26.219 -6.617 1 97.75 206 LYS A CA 1
ATOM 1663 C C . LYS A 1 206 ? -1.19 -26.641 -7.062 1 97.75 206 LYS A C 1
ATOM 1665 O O . LYS A 1 206 ? -1.977 -27.141 -6.258 1 97.75 206 LYS A O 1
ATOM 1670 N N . GLN A 1 207 ? -1.428 -26.422 -8.281 1 97.5 207 GLN A N 1
ATOM 1671 C CA . GLN A 1 207 ? -2.744 -26.719 -8.844 1 97.5 207 GLN A CA 1
ATOM 1672 C C . GLN A 1 207 ? -2.645 -27.094 -10.312 1 97.5 207 GLN A C 1
ATOM 1674 O O . GLN A 1 207 ? -1.934 -26.438 -11.086 1 97.5 207 GLN A O 1
ATOM 1679 N N . ILE A 1 208 ? -3.348 -28.109 -10.672 1 97.81 208 ILE A N 1
ATOM 1680 C CA . ILE A 1 208 ? -3.422 -28.5 -12.07 1 97.81 208 ILE A CA 1
ATOM 1681 C C . ILE A 1 208 ? -4.621 -27.828 -12.734 1 97.81 208 ILE A C 1
ATOM 1683 O O . ILE A 1 208 ? -5.746 -27.922 -12.242 1 97.81 208 ILE A O 1
ATOM 1687 N N . ILE A 1 209 ? -4.363 -27.141 -13.773 1 97.56 209 ILE A N 1
ATOM 1688 C CA . ILE A 1 209 ? -5.41 -26.422 -14.484 1 97.56 209 ILE A CA 1
ATOM 1689 C C . ILE A 1 209 ? -5.902 -27.25 -15.664 1 97.56 209 ILE A C 1
ATOM 1691 O O . ILE A 1 209 ? -7.105 -27.453 -15.828 1 97.56 209 ILE A O 1
ATOM 1695 N N . ASN A 1 210 ? -4.961 -27.734 -16.5 1 97.25 210 ASN A N 1
ATOM 1696 C CA . ASN A 1 210 ? -5.262 -28.672 -17.578 1 97.25 210 ASN A CA 1
ATOM 1697 C C . ASN A 1 210 ? -5.586 -30.062 -17.047 1 97.25 210 ASN A C 1
ATOM 1699 O O . ASN A 1 210 ? -4.691 -30.891 -16.859 1 97.25 210 ASN A O 1
ATOM 1703 N N . GLU A 1 211 ? -6.801 -30.422 -16.984 1 95.44 211 GLU A N 1
ATOM 1704 C CA . GLU A 1 211 ? -7.273 -31.625 -16.297 1 95.44 211 GLU A CA 1
ATOM 1705 C C . GLU A 1 211 ? -6.824 -32.906 -17.016 1 95.44 211 GLU A C 1
ATOM 1707 O O . GLU A 1 211 ? -6.773 -33.969 -16.422 1 95.44 211 GLU A O 1
ATOM 1712 N N . LYS A 1 212 ? -6.512 -32.781 -18.25 1 95.81 212 LYS A N 1
ATOM 1713 C CA . LYS A 1 212 ? -6.031 -33.938 -19 1 95.81 212 LYS A CA 1
ATOM 1714 C C . LYS A 1 212 ? -4.723 -34.469 -18.422 1 95.81 212 LYS A C 1
ATOM 1716 O O . LYS A 1 212 ? -4.367 -35.625 -18.641 1 95.81 212 LYS A O 1
ATOM 1721 N N . LEU A 1 213 ? -4.125 -33.562 -17.672 1 97.25 213 LEU A N 1
ATOM 1722 C CA . LEU A 1 213 ? -2.807 -33.906 -17.172 1 97.25 213 LEU A CA 1
ATOM 1723 C C . LEU A 1 213 ? -2.914 -34.594 -15.797 1 97.25 213 LEU A C 1
ATOM 1725 O O . LEU A 1 213 ? -1.948 -35.188 -15.32 1 97.25 213 LEU A O 1
ATOM 1729 N N . LYS A 1 214 ? -3.992 -34.469 -15.156 1 96.19 214 LYS A N 1
ATOM 1730 C CA . LYS A 1 214 ? -4.172 -34.906 -13.773 1 96.19 214 LYS A CA 1
ATOM 1731 C C . LYS A 1 214 ? -4.203 -36.406 -13.672 1 96.19 214 LYS A C 1
ATOM 1733 O O . LYS A 1 214 ? -4.934 -37.094 -14.414 1 96.19 214 LYS A O 1
ATOM 1738 N N . LYS A 1 215 ? -3.402 -36.844 -12.773 1 92.38 215 LYS A N 1
ATOM 1739 C CA . LYS A 1 215 ? -3.365 -38.281 -12.492 1 92.38 215 LYS A CA 1
ATOM 1740 C C . LYS A 1 215 ? -4.684 -38.75 -11.891 1 92.38 215 LYS A C 1
ATOM 1742 O O . LYS A 1 215 ? -5.238 -38.094 -11.008 1 92.38 215 LYS A O 1
ATOM 1747 N N . ALA A 1 216 ? -5.301 -39.844 -12.453 1 78.88 216 ALA A N 1
ATOM 1748 C CA . ALA A 1 216 ? -6.539 -40.406 -11.945 1 78.88 216 ALA A CA 1
ATOM 1749 C C . ALA A 1 216 ? -6.363 -40.906 -10.508 1 78.88 216 ALA A C 1
ATOM 1751 O O . ALA A 1 216 ? -5.309 -41.438 -10.148 1 78.88 216 ALA A O 1
ATOM 1752 N N . SER A 1 217 ? -7.047 -40.188 -9.461 1 64.38 217 SER A N 1
ATOM 1753 C CA . SER A 1 217 ? -7.027 -40.656 -8.078 1 64.38 217 SER A CA 1
ATOM 1754 C C . SER A 1 217 ? -7.191 -42.188 -8.016 1 64.38 217 SER A C 1
ATOM 1756 O O . SER A 1 217 ? -8.047 -42.75 -8.703 1 64.38 217 SER A O 1
ATOM 1758 N N . ARG A 1 218 ? -6.18 -43 -7.59 1 49.81 218 ARG A N 1
ATOM 1759 C CA . ARG A 1 218 ? -6.414 -44.406 -7.312 1 49.81 218 ARG A CA 1
ATOM 1760 C C . ARG A 1 218 ? -7.402 -44.594 -6.164 1 49.81 218 ARG A C 1
ATOM 1762 O O . ARG A 1 218 ? -7.445 -43.781 -5.242 1 49.81 218 ARG A O 1
ATOM 1769 N N . MET B 1 1 ? -22.516 2.166 15.492 1 87.06 1 MET B N 1
ATOM 1770 C CA . MET B 1 1 ? -21.406 2.898 14.914 1 87.06 1 MET B CA 1
ATOM 1771 C C . MET B 1 1 ? -21.891 3.939 13.914 1 87.06 1 MET B C 1
ATOM 1773 O O . MET B 1 1 ? -22.859 3.701 13.188 1 87.06 1 MET B O 1
ATOM 1777 N N . THR B 1 2 ? -21.219 5.145 13.922 1 89.94 2 THR B N 1
ATOM 1778 C CA . THR B 1 2 ? -21.562 6.188 12.961 1 89.94 2 THR B CA 1
ATOM 1779 C C . THR B 1 2 ? -20.734 6.043 11.695 1 89.94 2 THR B C 1
ATOM 1781 O O . THR B 1 2 ? -19.703 5.367 11.688 1 89.94 2 THR B O 1
ATOM 1784 N N . PRO B 1 3 ? -21.188 6.574 10.633 1 92.31 3 PRO B N 1
ATOM 1785 C CA . PRO B 1 3 ? -20.391 6.59 9.406 1 92.31 3 PRO B CA 1
ATOM 1786 C C . PRO B 1 3 ? -19.016 7.215 9.609 1 92.31 3 PRO B C 1
ATOM 1788 O O . PRO B 1 3 ? -18.047 6.785 8.984 1 92.31 3 PRO B O 1
ATOM 1791 N N . GLU B 1 4 ? -19 8.172 10.438 1 94 4 GLU B N 1
ATOM 1792 C CA . GLU B 1 4 ? -17.719 8.812 10.734 1 94 4 GLU B CA 1
ATOM 1793 C C . GLU B 1 4 ? -16.766 7.832 11.406 1 94 4 GLU B C 1
ATOM 1795 O O . GLU B 1 4 ? -15.594 7.742 11.031 1 94 4 GLU B O 1
ATOM 1800 N N . GLU B 1 5 ? -17.297 7.156 12.383 1 93.75 5 GLU B N 1
ATOM 1801 C CA . GLU B 1 5 ? -16.469 6.172 13.078 1 93.75 5 GLU B CA 1
ATOM 1802 C C . GLU B 1 5 ? -15.977 5.086 12.125 1 93.75 5 GLU B C 1
ATOM 1804 O O . GLU B 1 5 ? -14.844 4.617 12.242 1 93.75 5 GLU B O 1
ATOM 1809 N N . PHE B 1 6 ? -16.859 4.727 11.219 1 94.56 6 PHE B N 1
ATOM 1810 C CA . PHE B 1 6 ? -16.516 3.736 10.203 1 94.56 6 PHE B CA 1
ATOM 1811 C C . PHE B 1 6 ? -15.32 4.211 9.383 1 94.56 6 PHE B C 1
ATOM 1813 O O . PHE B 1 6 ? -14.328 3.49 9.242 1 94.56 6 PHE B O 1
ATOM 1820 N N . ALA B 1 7 ? -15.367 5.395 8.867 1 95.94 7 ALA B N 1
ATOM 1821 C CA . ALA B 1 7 ? -14.289 5.98 8.086 1 95.94 7 ALA B CA 1
ATOM 1822 C C . ALA B 1 7 ? -13.023 6.141 8.922 1 95.94 7 ALA B C 1
ATOM 1824 O O . ALA B 1 7 ? -11.922 5.855 8.453 1 95.94 7 ALA B O 1
ATOM 1825 N N . LYS B 1 8 ? -13.188 6.535 10.141 1 96.94 8 LYS B N 1
ATOM 1826 C CA . LYS B 1 8 ? -12.062 6.719 11.062 1 96.94 8 LYS B CA 1
ATOM 1827 C C . LYS B 1 8 ? -11.305 5.41 11.266 1 96.94 8 LYS B C 1
ATOM 1829 O O . LYS B 1 8 ? -10.07 5.41 11.336 1 96.94 8 LYS B O 1
ATOM 1834 N N . ASN B 1 9 ? -12.016 4.352 11.328 1 96.44 9 ASN B N 1
ATOM 1835 C CA . ASN B 1 9 ? -11.383 3.059 11.547 1 96.44 9 ASN B CA 1
ATOM 1836 C C . ASN B 1 9 ? -10.445 2.689 10.398 1 96.44 9 ASN B C 1
ATOM 1838 O O . ASN B 1 9 ? -9.383 2.109 10.625 1 96.44 9 ASN B O 1
ATOM 1842 N N . PHE B 1 10 ? -10.836 2.992 9.195 1 97.69 10 PHE B N 1
ATOM 1843 C CA . PHE B 1 10 ? -9.969 2.732 8.055 1 97.69 10 PHE B CA 1
ATOM 1844 C C . PHE B 1 10 ? -8.719 3.607 8.117 1 97.69 10 PHE B C 1
ATOM 1846 O O . PHE B 1 10 ? -7.629 3.168 7.746 1 97.69 10 PHE B O 1
ATOM 1853 N N . TYR B 1 11 ? -8.898 4.84 8.531 1 98.25 11 TYR B N 1
ATOM 1854 C CA . TYR B 1 11 ? -7.762 5.742 8.68 1 98.25 11 TYR B CA 1
ATOM 1855 C C . TYR B 1 11 ? -6.77 5.203 9.703 1 98.25 11 TYR B C 1
ATOM 1857 O O . TYR B 1 11 ? -5.559 5.211 9.469 1 98.25 11 TYR B O 1
ATOM 1865 N N . LEU B 1 12 ? -7.27 4.754 10.82 1 97.88 12 LEU B N 1
ATOM 1866 C CA . LEU B 1 12 ? -6.422 4.203 11.875 1 97.88 12 LEU B CA 1
ATOM 1867 C C . LEU B 1 12 ? -5.734 2.926 11.406 1 97.88 12 LEU B C 1
ATOM 1869 O O . LEU B 1 12 ? -4.598 2.65 11.797 1 97.88 12 LEU B O 1
ATOM 1873 N N . GLU B 1 13 ? -6.43 2.15 10.602 1 97.62 13 GLU B N 1
ATOM 1874 C CA . GLU B 1 13 ? -5.82 0.958 10.023 1 97.62 13 GLU B CA 1
ATOM 1875 C C . GLU B 1 13 ? -4.629 1.32 9.141 1 97.62 13 GLU B C 1
ATOM 1877 O O . GLU B 1 13 ? -3.598 0.646 9.172 1 97.62 13 GLU B O 1
ATOM 1882 N N . ARG B 1 14 ? -4.816 2.373 8.367 1 98.38 14 ARG B N 1
ATOM 1883 C CA . ARG B 1 14 ? -3.721 2.854 7.535 1 98.38 14 ARG B CA 1
ATOM 1884 C C . ARG B 1 14 ? -2.492 3.18 8.375 1 98.38 14 ARG B C 1
ATOM 1886 O O . ARG B 1 14 ? -1.38 2.762 8.047 1 98.38 14 ARG B O 1
ATOM 1893 N N . LYS B 1 15 ? -2.68 3.904 9.469 1 97.56 15 LYS B N 1
ATOM 1894 C CA . LYS B 1 15 ? -1.577 4.285 10.344 1 97.56 15 LYS B CA 1
ATOM 1895 C C . LYS B 1 15 ? -0.905 3.057 10.953 1 97.56 15 LYS B C 1
ATOM 1897 O O . LYS B 1 15 ? 0.324 2.98 11.008 1 97.56 15 LYS B O 1
ATOM 1902 N N . SER B 1 16 ? -1.709 2.148 11.352 1 97.25 16 SER B N 1
ATOM 1903 C CA . SER B 1 16 ? -1.201 0.936 11.984 1 97.25 16 SER B CA 1
ATOM 1904 C C . SER B 1 16 ? -0.348 0.122 11.016 1 97.25 16 SER B C 1
ATOM 1906 O O . SER B 1 16 ? 0.707 -0.393 11.398 1 97.25 16 SER B O 1
ATOM 1908 N N . LEU B 1 17 ? -0.781 -0.024 9.805 1 97.75 17 LEU B N 1
ATOM 1909 C CA . LEU B 1 17 ? -0.056 -0.804 8.805 1 97.75 17 LEU B CA 1
ATOM 1910 C C . LEU B 1 17 ? 1.284 -0.154 8.477 1 97.75 17 LEU B C 1
ATOM 1912 O O . LEU B 1 17 ? 2.305 -0.84 8.383 1 97.75 17 LEU B O 1
ATOM 1916 N N . VAL B 1 18 ? 1.281 1.153 8.305 1 98.31 18 VAL B N 1
ATOM 1917 C CA . VAL B 1 18 ? 2.529 1.849 8.008 1 98.31 18 VAL B CA 1
ATOM 1918 C C . VAL B 1 18 ? 3.521 1.644 9.148 1 98.31 18 VAL B C 1
ATOM 1920 O O . VAL B 1 18 ? 4.691 1.338 8.906 1 98.31 18 VAL B O 1
ATOM 1923 N N . ASP B 1 19 ? 3.043 1.79 10.375 1 97.12 19 ASP B N 1
ATOM 1924 C CA . ASP B 1 19 ? 3.9 1.586 11.539 1 97.12 19 ASP B CA 1
ATOM 1925 C C . ASP B 1 19 ? 4.438 0.158 11.578 1 97.12 19 ASP B C 1
ATOM 1927 O O . ASP B 1 19 ? 5.602 -0.063 11.914 1 97.12 19 ASP B O 1
ATOM 1931 N N . LEU B 1 20 ? 3.568 -0.755 11.266 1 96.94 20 LEU B N 1
ATOM 1932 C CA . LEU B 1 20 ? 3.965 -2.158 11.258 1 96.94 20 LEU B CA 1
ATOM 1933 C C . LEU B 1 20 ? 5.102 -2.393 10.266 1 96.94 20 LEU B C 1
ATOM 1935 O O . LEU B 1 20 ? 6.102 -3.031 10.602 1 96.94 20 LEU B O 1
ATOM 1939 N N . TYR B 1 21 ? 4.953 -1.88 9.078 1 98.06 21 TYR B N 1
ATOM 1940 C CA . TYR B 1 21 ? 5.895 -2.154 8 1 98.06 21 TYR B CA 1
ATOM 1941 C C . TYR B 1 21 ? 7.242 -1.499 8.273 1 98.06 21 TYR B C 1
ATOM 1943 O O . TYR B 1 21 ? 8.289 -2.014 7.859 1 98.06 21 TYR B O 1
ATOM 1951 N N . LEU B 1 22 ? 7.277 -0.355 8.969 1 97.06 22 LEU B N 1
ATOM 1952 C CA . LEU B 1 22 ? 8.508 0.417 9.125 1 97.06 22 LEU B CA 1
ATOM 1953 C C . LEU B 1 22 ? 9.109 0.197 10.508 1 97.06 22 LEU B C 1
ATOM 1955 O O . LEU B 1 22 ? 10.164 0.757 10.82 1 97.06 22 LEU B O 1
ATOM 1959 N N . ASN B 1 23 ? 8.438 -0.655 11.266 1 94.31 23 ASN B N 1
ATOM 1960 C CA . ASN B 1 23 ? 9.008 -1.054 12.547 1 94.31 23 ASN B CA 1
ATOM 1961 C C . ASN B 1 23 ? 10.172 -2.023 12.367 1 94.31 23 ASN B C 1
ATOM 1963 O O . ASN B 1 23 ? 10.031 -3.051 11.703 1 94.31 23 ASN B O 1
ATOM 1967 N N . SER B 1 24 ? 11.289 -1.767 13 1 88.19 24 SER B N 1
ATOM 1968 C CA . SER B 1 24 ? 12.5 -2.559 12.844 1 88.19 24 SER B CA 1
ATOM 1969 C C . SER B 1 24 ? 12.312 -3.975 13.383 1 88.19 24 SER B C 1
ATOM 1971 O O . SER B 1 24 ? 12.984 -4.906 12.938 1 88.19 24 SER B O 1
ATOM 1973 N N . ASP B 1 25 ? 11.352 -4.18 14.234 1 92.12 25 ASP B N 1
ATOM 1974 C CA . ASP B 1 25 ? 11.148 -5.477 14.867 1 92.12 25 ASP B CA 1
ATOM 1975 C C . ASP B 1 25 ? 10.078 -6.285 14.133 1 92.12 25 ASP B C 1
ATOM 1977 O O . ASP B 1 25 ? 9.82 -7.441 14.484 1 92.12 25 ASP B O 1
ATOM 1981 N N . SER B 1 26 ? 9.516 -5.645 13.156 1 92.06 26 SER B N 1
ATOM 1982 C CA . SER B 1 26 ? 8.445 -6.328 12.438 1 92.06 26 SER B CA 1
ATOM 1983 C C . SER B 1 26 ? 8.992 -7.473 11.594 1 92.06 26 SER B C 1
ATOM 1985 O O . SER B 1 26 ? 10.094 -7.375 11.039 1 92.06 26 SER B O 1
ATOM 1987 N N . GLU B 1 27 ? 8.195 -8.617 11.516 1 92.38 27 GLU B N 1
ATOM 1988 C CA . GLU B 1 27 ? 8.586 -9.773 10.719 1 92.38 27 GLU B CA 1
ATOM 1989 C C . GLU B 1 27 ? 7.586 -10.031 9.594 1 92.38 27 GLU B C 1
ATOM 1991 O O . GLU B 1 27 ? 7.473 -11.156 9.109 1 92.38 27 GLU B O 1
ATOM 1996 N N . SER B 1 28 ? 6.855 -8.961 9.266 1 94.38 28 SER B N 1
ATOM 1997 C CA . SER B 1 28 ? 5.945 -9.109 8.133 1 94.38 28 SER B CA 1
ATOM 1998 C C . SER B 1 28 ? 6.711 -9.289 6.828 1 94.38 28 SER B C 1
ATOM 2000 O O . SER B 1 28 ? 7.875 -8.891 6.727 1 94.38 28 SER B O 1
ATOM 2002 N N . ASP B 1 29 ? 6.062 -9.891 5.867 1 94.62 29 ASP B N 1
ATOM 2003 C CA . ASP B 1 29 ? 6.676 -10.047 4.551 1 94.62 29 ASP B CA 1
ATOM 2004 C C . ASP B 1 29 ? 7.082 -8.703 3.967 1 94.62 29 ASP B C 1
ATOM 2006 O O . ASP B 1 29 ? 8.18 -8.555 3.422 1 94.62 29 ASP B O 1
ATOM 2010 N N . VAL B 1 30 ? 6.254 -7.68 4.129 1 97.75 30 VAL B N 1
ATOM 2011 C CA . VAL B 1 30 ? 6.512 -6.348 3.598 1 97.75 30 VAL B CA 1
ATOM 2012 C C . VAL B 1 30 ? 7.699 -5.723 4.324 1 97.75 30 VAL B C 1
ATOM 2014 O O . VAL B 1 30 ? 8.586 -5.141 3.695 1 97.75 30 VAL B O 1
ATOM 2017 N N . SER B 1 31 ? 7.758 -5.898 5.656 1 98.12 31 SER B N 1
ATOM 2018 C CA . SER B 1 31 ? 8.867 -5.352 6.434 1 98.12 31 SER B CA 1
ATOM 2019 C C . SER B 1 31 ? 10.195 -5.961 6.004 1 98.12 31 SER B C 1
ATOM 2021 O O . SER B 1 31 ? 11.203 -5.262 5.922 1 98.12 31 SER B O 1
ATOM 2023 N N . LYS B 1 32 ? 10.188 -7.25 5.734 1 96.88 32 LYS B N 1
ATOM 2024 C CA . LYS B 1 32 ? 11.398 -7.938 5.301 1 96.88 32 LYS B CA 1
ATOM 2025 C C . LYS B 1 32 ? 11.875 -7.41 3.949 1 96.88 32 LYS B C 1
ATOM 2027 O O . LYS B 1 32 ? 13.078 -7.215 3.74 1 96.88 32 LYS B O 1
ATOM 2032 N N . LEU B 1 33 ? 10.945 -7.172 3.082 1 97.5 33 LEU B N 1
ATOM 2033 C CA . LEU B 1 33 ? 11.281 -6.637 1.768 1 97.5 33 LEU B CA 1
ATOM 2034 C C . LEU B 1 33 ? 11.883 -5.238 1.889 1 97.5 33 LEU B C 1
ATOM 2036 O O . LEU B 1 33 ? 12.859 -4.922 1.208 1 97.5 33 LEU B O 1
ATOM 2040 N N . ILE B 1 34 ? 11.305 -4.438 2.723 1 98 34 ILE B N 1
ATOM 2041 C CA . ILE B 1 34 ? 11.797 -3.078 2.916 1 98 34 ILE B CA 1
ATOM 2042 C C . ILE B 1 34 ? 13.219 -3.115 3.465 1 98 34 ILE B C 1
ATOM 2044 O O . ILE B 1 34 ? 14.094 -2.389 2.988 1 98 34 ILE B O 1
ATOM 2048 N N . LYS B 1 35 ? 13.469 -3.959 4.445 1 96.44 35 LYS B N 1
ATOM 2049 C CA . LYS B 1 35 ? 14.805 -4.105 5.02 1 96.44 35 LYS B CA 1
ATOM 2050 C C . LYS B 1 35 ? 15.812 -4.566 3.963 1 96.44 35 LYS B C 1
ATOM 2052 O O . LYS B 1 35 ? 16.953 -4.094 3.934 1 96.44 35 LYS B O 1
ATOM 2057 N N . ASP B 1 36 ? 15.367 -5.391 3.098 1 95.62 36 ASP B N 1
ATOM 2058 C CA . ASP B 1 36 ? 16.234 -5.98 2.072 1 95.62 36 ASP B CA 1
ATOM 2059 C C . ASP B 1 36 ? 16.641 -4.938 1.034 1 95.62 36 ASP B C 1
ATOM 2061 O O . ASP B 1 36 ? 17.578 -5.152 0.269 1 95.62 36 ASP B O 1
ATOM 2065 N N . LEU B 1 37 ? 15.891 -3.854 0.936 1 96.44 37 LEU B N 1
ATOM 2066 C CA . LEU B 1 37 ? 16.234 -2.801 -0.015 1 96.44 37 LEU B CA 1
ATOM 2067 C C . LEU B 1 37 ? 17.516 -2.094 0.39 1 96.44 37 LEU B C 1
ATOM 2069 O O . LEU B 1 37 ? 18.219 -1.544 -0.459 1 96.44 37 LEU B O 1
ATOM 2073 N N . LYS B 1 38 ? 17.844 -2.033 1.72 1 95.88 38 LYS B N 1
ATOM 2074 C CA . LYS B 1 38 ? 19.047 -1.418 2.254 1 95.88 38 LYS B CA 1
ATOM 2075 C C . LYS B 1 38 ? 19.219 0.008 1.736 1 95.88 38 LYS B C 1
ATOM 2077 O O . LYS B 1 38 ? 20.281 0.366 1.214 1 95.88 38 LYS B O 1
ATOM 2082 N N . LEU B 1 39 ? 18.125 0.771 1.91 1 95.88 39 LEU B N 1
ATOM 2083 C CA . LEU B 1 39 ? 18.109 2.145 1.417 1 95.88 39 LEU B CA 1
ATOM 2084 C C . LEU B 1 39 ? 18.703 3.1 2.453 1 95.88 39 LEU B C 1
ATOM 2086 O O . LEU B 1 39 ? 18.719 2.793 3.646 1 95.88 39 LEU B O 1
ATOM 2090 N N . ASP B 1 40 ? 19.188 4.25 1.963 1 95.69 40 ASP B N 1
ATOM 2091 C CA . ASP B 1 40 ? 19.609 5.301 2.885 1 95.69 40 ASP B CA 1
ATOM 2092 C C . ASP B 1 40 ? 18.406 6.008 3.498 1 95.69 40 ASP B C 1
ATOM 2094 O O . ASP B 1 40 ? 17.266 5.645 3.217 1 95.69 40 ASP B O 1
ATOM 2098 N N . GLU B 1 41 ? 18.609 6.938 4.336 1 95 41 GLU B N 1
ATOM 2099 C CA . GLU B 1 41 ? 17.547 7.586 5.109 1 95 41 GLU B CA 1
ATOM 2100 C C . GLU B 1 41 ? 16.562 8.32 4.199 1 95 41 GLU B C 1
ATOM 2102 O O . GLU B 1 41 ? 15.359 8.289 4.43 1 95 41 GLU B O 1
ATOM 2107 N N . GLN B 1 42 ? 17.062 9.008 3.238 1 95.62 42 GLN B N 1
ATOM 2108 C CA . GLN B 1 42 ? 16.203 9.773 2.33 1 95.62 42 GLN B CA 1
ATOM 2109 C C . GLN B 1 42 ? 15.258 8.859 1.562 1 95.62 42 GLN B C 1
ATOM 2111 O O . GLN B 1 42 ? 14.062 9.125 1.476 1 95.62 42 GLN B O 1
ATOM 2116 N N . LYS B 1 43 ? 15.844 7.801 1.014 1 96.56 43 LYS B N 1
ATOM 2117 C CA . LYS B 1 43 ? 15.023 6.863 0.249 1 96.56 43 LYS B CA 1
ATOM 2118 C C . LYS B 1 43 ? 14.062 6.105 1.16 1 96.56 43 LYS B C 1
ATOM 2120 O O . LYS B 1 43 ? 12.945 5.777 0.758 1 96.56 43 LYS B O 1
ATOM 2125 N N . THR B 1 44 ? 14.469 5.828 2.357 1 97 44 THR B N 1
ATOM 2126 C CA . THR B 1 44 ? 13.586 5.188 3.322 1 97 44 THR B CA 1
ATOM 2127 C C . THR B 1 44 ? 12.383 6.074 3.623 1 97 44 THR B C 1
ATOM 2129 O O . THR B 1 44 ? 11.258 5.582 3.75 1 97 44 THR B O 1
ATOM 2132 N N . GLU B 1 45 ? 12.594 7.309 3.725 1 97.62 45 GLU B N 1
ATOM 2133 C CA . GLU B 1 45 ? 11.484 8.242 3.934 1 97.62 45 GLU B CA 1
ATOM 2134 C C . GLU B 1 45 ? 10.547 8.258 2.732 1 97.62 45 GLU B C 1
ATOM 2136 O O . GLU B 1 45 ? 9.328 8.398 2.889 1 97.62 45 GLU B O 1
ATOM 2141 N N . LYS B 1 46 ? 11.117 8.172 1.575 1 97.62 46 LYS B N 1
ATOM 2142 C CA . LYS B 1 46 ? 10.281 8.094 0.38 1 97.62 46 LYS B CA 1
ATOM 2143 C C . LYS B 1 46 ? 9.43 6.832 0.384 1 97.62 46 LYS B C 1
ATOM 2145 O O . LYS B 1 46 ? 8.273 6.855 -0.043 1 97.62 46 LYS B O 1
ATOM 2150 N N . ILE B 1 47 ? 9.992 5.719 0.913 1 98.5 47 ILE B N 1
ATOM 2151 C CA . ILE B 1 47 ? 9.219 4.488 1.072 1 98.5 47 ILE B CA 1
ATOM 2152 C C . ILE B 1 47 ? 8.047 4.738 2.012 1 98.5 47 ILE B C 1
ATOM 2154 O O . ILE B 1 47 ? 6.926 4.281 1.754 1 98.5 47 ILE B O 1
ATOM 2158 N N . ARG B 1 48 ? 8.281 5.441 3.068 1 98.44 48 ARG B N 1
ATOM 2159 C CA . ARG B 1 48 ? 7.199 5.797 3.986 1 98.44 48 ARG B CA 1
ATOM 2160 C C . ARG B 1 48 ? 6.082 6.535 3.258 1 98.44 48 ARG B C 1
ATOM 2162 O O . ARG B 1 48 ? 4.902 6.238 3.455 1 98.44 48 ARG B O 1
ATOM 2169 N N . GLN B 1 49 ? 6.449 7.453 2.449 1 98.44 49 GLN B N 1
ATOM 2170 C CA . GLN B 1 49 ? 5.469 8.219 1.688 1 98.44 49 GLN B CA 1
ATOM 2171 C C . GLN B 1 49 ? 4.703 7.328 0.718 1 98.44 49 GLN B C 1
ATOM 2173 O O . GLN B 1 49 ? 3.496 7.492 0.533 1 98.44 49 GLN B O 1
ATOM 2178 N N . ILE B 1 50 ? 5.441 6.445 0.116 1 98.62 50 ILE B N 1
ATOM 2179 C CA . ILE B 1 50 ? 4.824 5.508 -0.814 1 98.62 50 ILE B CA 1
ATOM 2180 C C . ILE B 1 50 ? 3.797 4.648 -0.078 1 98.62 50 ILE B C 1
ATOM 2182 O O . ILE B 1 50 ? 2.656 4.512 -0.526 1 98.62 50 ILE B O 1
ATOM 2186 N N . LEU B 1 51 ? 4.195 4.121 1.062 1 98.75 51 LEU B N 1
ATOM 2187 C CA . LEU B 1 51 ? 3.295 3.293 1.856 1 98.75 51 LEU B CA 1
ATOM 2188 C C . LEU B 1 51 ? 2.045 4.07 2.252 1 98.75 51 LEU B C 1
ATOM 2190 O O . LEU B 1 51 ? 0.926 3.574 2.105 1 98.75 51 LEU B O 1
ATOM 2194 N N . ASN B 1 52 ? 2.242 5.273 2.686 1 98.56 52 ASN B N 1
ATOM 2195 C CA . ASN B 1 52 ? 1.108 6.117 3.051 1 98.56 52 ASN B CA 1
ATOM 2196 C C . ASN B 1 52 ? 0.187 6.363 1.861 1 98.56 52 ASN B C 1
ATOM 2198 O O . ASN B 1 52 ? -1.037 6.309 1.995 1 98.56 52 ASN B O 1
ATOM 2202 N N . GLY B 1 53 ? 0.787 6.672 0.74 1 98.44 53 GLY B N 1
ATOM 2203 C CA . GLY B 1 53 ? 0.009 6.941 -0.459 1 98.44 53 GLY B CA 1
ATOM 2204 C C . GLY B 1 53 ? -0.781 5.738 -0.941 1 98.44 53 GLY B C 1
ATOM 2205 O O . GLY B 1 53 ? -1.957 5.863 -1.291 1 98.44 53 GLY B O 1
ATOM 2206 N N . VAL B 1 54 ? -0.165 4.574 -0.947 1 98.75 54 VAL B N 1
ATOM 2207 C CA . VAL B 1 54 ? -0.788 3.338 -1.41 1 98.75 54 VAL B CA 1
ATOM 2208 C C . VAL B 1 54 ? -1.967 2.982 -0.506 1 98.75 54 VAL B C 1
ATOM 2210 O O . VAL B 1 54 ? -3.062 2.693 -0.991 1 98.75 54 VAL B O 1
ATOM 2213 N N . LEU B 1 55 ? -1.716 3.021 0.753 1 98.75 55 LEU B N 1
ATOM 2214 C CA . LEU B 1 55 ? -2.76 2.65 1.702 1 98.75 55 LEU B CA 1
ATOM 2215 C C . LEU B 1 55 ? -3.889 3.676 1.698 1 98.75 55 LEU B C 1
ATOM 2217 O O . LEU B 1 55 ? -5.055 3.318 1.867 1 98.75 55 LEU B O 1
ATOM 2221 N N . ARG B 1 56 ? -3.561 4.969 1.534 1 98.19 56 ARG B N 1
ATOM 2222 C CA . ARG B 1 56 ? -4.59 5.988 1.387 1 98.19 56 ARG B CA 1
ATOM 2223 C C . ARG B 1 56 ? -5.477 5.707 0.178 1 98.19 56 ARG B C 1
ATOM 2225 O O . ARG B 1 56 ? -6.703 5.719 0.284 1 98.19 56 ARG B O 1
ATOM 2232 N N . ASP B 1 57 ? -4.836 5.438 -0.926 1 97.62 57 ASP B N 1
ATOM 2233 C CA . ASP B 1 57 ? -5.586 5.152 -2.145 1 97.62 57 ASP B CA 1
ATOM 2234 C C . ASP B 1 57 ? -6.48 3.926 -1.963 1 97.62 57 ASP B C 1
ATOM 2236 O O . ASP B 1 57 ? -7.652 3.941 -2.35 1 97.62 57 ASP B O 1
ATOM 2240 N N . ALA B 1 58 ? -5.973 2.883 -1.377 1 98.25 58 ALA B N 1
ATOM 2241 C CA . ALA B 1 58 ? -6.703 1.632 -1.19 1 98.25 58 ALA B CA 1
ATOM 2242 C C . ALA B 1 58 ? -7.926 1.839 -0.304 1 98.25 58 ALA B C 1
ATOM 2244 O O . ALA B 1 58 ? -9.039 1.457 -0.673 1 98.25 58 ALA B O 1
ATOM 2245 N N . PHE B 1 59 ? -7.746 2.463 0.834 1 98.31 59 PHE B N 1
ATOM 2246 C CA . PHE B 1 59 ? -8.82 2.602 1.809 1 98.31 59 PHE B CA 1
ATOM 2247 C C . PHE B 1 59 ? -9.82 3.666 1.364 1 98.31 59 PHE B C 1
ATOM 2249 O O . PHE B 1 59 ? -11.031 3.518 1.573 1 98.31 59 PHE B O 1
ATOM 2256 N N . TYR B 1 60 ? -9.305 4.746 0.765 1 97.56 60 TYR B N 1
ATOM 2257 C CA . TYR B 1 60 ? -10.195 5.781 0.258 1 97.56 60 TYR B CA 1
ATOM 2258 C C . TYR B 1 60 ? -11.094 5.234 -0.842 1 97.56 60 TYR B C 1
ATOM 2260 O O . TYR B 1 60 ? -12.312 5.438 -0.813 1 97.56 60 TYR B O 1
ATOM 2268 N N . THR B 1 61 ? -10.508 4.52 -1.779 1 95.81 61 THR B N 1
ATOM 2269 C CA . THR B 1 61 ? -11.281 3.918 -2.857 1 95.81 61 THR B CA 1
ATOM 2270 C C . THR B 1 61 ? -12.289 2.916 -2.303 1 95.81 61 THR B C 1
ATOM 2272 O O . THR B 1 61 ? -13.422 2.842 -2.779 1 95.81 61 THR B O 1
ATOM 2275 N N . THR B 1 62 ? -11.898 2.123 -1.332 1 96.25 62 THR B N 1
ATOM 2276 C CA . THR B 1 62 ? -12.789 1.16 -0.688 1 96.25 62 THR B CA 1
ATOM 2277 C C . THR B 1 62 ? -14 1.861 -0.083 1 96.25 62 THR B C 1
ATOM 2279 O O . THR B 1 62 ? -15.141 1.457 -0.32 1 96.25 62 THR B O 1
ATOM 2282 N N . LEU B 1 63 ? -13.75 2.924 0.638 1 96.12 63 LEU B N 1
ATOM 2283 C CA . LEU B 1 63 ? -14.82 3.65 1.304 1 96.12 63 LEU B CA 1
ATOM 2284 C C . LEU B 1 63 ? -15.773 4.266 0.284 1 96.12 63 LEU B C 1
ATOM 2286 O O . LEU B 1 63 ? -17 4.172 0.433 1 96.12 63 LEU B O 1
ATOM 2290 N N . LEU B 1 64 ? -15.195 4.906 -0.752 1 95.25 64 LEU B N 1
ATOM 2291 C CA . LEU B 1 64 ? -16.031 5.48 -1.801 1 95.25 64 LEU B CA 1
ATOM 2292 C C . LEU B 1 64 ? -16.812 4.395 -2.521 1 95.25 64 LEU B C 1
ATOM 2294 O O . LEU B 1 64 ? -18 4.594 -2.846 1 95.25 64 LEU B O 1
ATOM 2298 N N . GLY B 1 65 ? -16.172 3.258 -2.762 1 94 65 GLY B N 1
ATOM 2299 C CA . GLY B 1 65 ? -16.844 2.146 -3.426 1 94 65 GLY B CA 1
ATOM 2300 C C . GLY B 1 65 ? -17.969 1.553 -2.607 1 94 65 GLY B C 1
ATOM 2301 O O . GLY B 1 65 ? -19.047 1.252 -3.143 1 94 65 GLY B O 1
ATOM 2302 N N . LEU B 1 66 ? -17.734 1.394 -1.365 1 92.06 66 LEU B N 1
ATOM 2303 C CA . LEU B 1 66 ? -18.766 0.856 -0.482 1 92.06 66 LEU B CA 1
ATOM 2304 C C . LEU B 1 66 ? -19.953 1.799 -0.403 1 92.06 66 LEU B C 1
ATOM 2306 O O . LEU B 1 66 ? -21.078 1.36 -0.167 1 92.06 66 LEU B O 1
ATOM 2310 N N . ASP B 1 67 ? -19.734 3.084 -0.589 1 90.81 67 ASP B N 1
ATOM 2311 C CA . ASP B 1 67 ? -20.812 4.078 -0.567 1 90.81 67 ASP B CA 1
ATOM 2312 C C . ASP B 1 67 ? -21.453 4.215 -1.941 1 90.81 67 ASP B C 1
ATOM 2314 O O . ASP B 1 67 ? -22.359 5.039 -2.129 1 90.81 67 ASP B O 1
ATOM 2318 N N . GLY B 1 68 ? -20.938 3.527 -2.945 1 89.06 68 GLY B N 1
ATOM 2319 C CA . GLY B 1 68 ? -21.5 3.518 -4.285 1 89.06 68 GLY B CA 1
ATOM 2320 C C . GLY B 1 68 ? -21.031 4.68 -5.141 1 89.06 68 GLY B C 1
ATOM 2321 O O . GLY B 1 68 ? -21.609 4.965 -6.188 1 89.06 68 GLY B O 1
ATOM 2322 N N . GLU B 1 69 ? -19.938 5.371 -4.738 1 89.19 69 GLU B N 1
ATOM 2323 C CA . GLU B 1 69 ? -19.469 6.578 -5.418 1 89.19 69 GLU B CA 1
ATOM 2324 C C . GLU B 1 69 ? -18.281 6.277 -6.32 1 89.19 69 GLU B C 1
ATOM 2326 O O . GLU B 1 69 ? -17.812 7.156 -7.047 1 89.19 69 GLU B O 1
ATOM 2331 N N . ALA B 1 70 ? -17.75 5.098 -6.266 1 90.75 70 ALA B N 1
ATOM 2332 C CA . ALA B 1 70 ? -16.625 4.672 -7.094 1 90.75 70 ALA B CA 1
ATOM 2333 C C . ALA B 1 70 ? -16.688 3.174 -7.375 1 90.75 70 ALA B C 1
ATOM 2335 O O . ALA B 1 70 ? -17.422 2.441 -6.711 1 90.75 70 ALA B O 1
ATOM 2336 N N . GLN B 1 71 ? -15.984 2.828 -8.359 1 91.81 71 GLN B N 1
ATOM 2337 C CA . GLN B 1 71 ? -15.836 1.409 -8.664 1 91.81 71 GLN B CA 1
ATOM 2338 C C . GLN B 1 71 ? -14.828 0.748 -7.73 1 91.81 71 GLN B C 1
ATOM 2340 O O . GLN B 1 71 ? -13.836 1.37 -7.332 1 91.81 71 GLN B O 1
ATOM 2345 N N . ILE B 1 72 ? -15.133 -0.431 -7.348 1 92.81 72 ILE B N 1
ATOM 2346 C CA . ILE B 1 72 ? -14.133 -1.351 -6.812 1 92.81 72 ILE B CA 1
ATOM 2347 C C . ILE B 1 72 ? -13.883 -2.48 -7.809 1 92.81 72 ILE B C 1
ATOM 2349 O O . ILE B 1 72 ? -14.797 -3.242 -8.133 1 92.81 72 ILE B O 1
ATOM 2353 N N . GLY B 1 73 ? -12.602 -2.543 -8.266 1 93.75 73 GLY B N 1
ATOM 2354 C CA . GLY B 1 73 ? -12.359 -3.467 -9.359 1 93.75 73 GLY B CA 1
ATOM 2355 C C . GLY B 1 73 ? -13.109 -3.104 -10.625 1 93.75 73 GLY B C 1
ATOM 2356 O O . GLY B 1 73 ? -12.961 -1.994 -11.148 1 93.75 73 GLY B O 1
ATOM 2357 N N . GLU B 1 74 ? -13.938 -3.998 -11.055 1 88.94 74 GLU B N 1
ATOM 2358 C CA . GLU B 1 74 ? -14.586 -3.801 -12.352 1 88.94 74 GLU B CA 1
ATOM 2359 C C .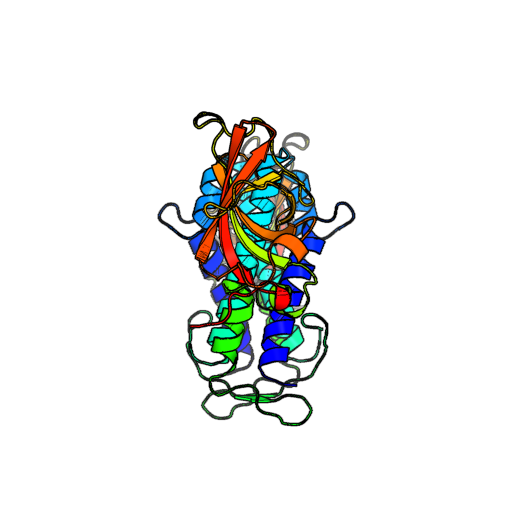 GLU B 1 74 ? -16.062 -3.451 -12.172 1 88.94 74 GLU B C 1
ATOM 2361 O O . GLU B 1 74 ? -16.828 -3.445 -13.148 1 88.94 74 GLU B O 1
ATOM 2366 N N . ARG B 1 75 ? -16.453 -3.092 -10.969 1 89.06 75 ARG B N 1
ATOM 2367 C CA . ARG B 1 75 ? -17.891 -2.869 -10.758 1 89.06 75 ARG B CA 1
ATOM 2368 C C . ARG B 1 75 ? -18.125 -1.707 -9.797 1 89.06 75 ARG B C 1
ATOM 2370 O O . ARG B 1 75 ? -17.406 -1.553 -8.812 1 89.06 75 ARG B O 1
ATOM 2377 N N . GLN B 1 76 ? -19.109 -0.923 -10.258 1 88.56 76 GLN B N 1
ATOM 2378 C CA . GLN B 1 76 ? -19.672 0.062 -9.336 1 88.56 76 GLN B CA 1
ATOM 2379 C C . GLN B 1 76 ? -21.062 -0.332 -8.883 1 88.56 76 GLN B C 1
ATOM 2381 O O . GLN B 1 76 ? -21.922 -0.677 -9.703 1 88.56 76 GLN B O 1
ATOM 2386 N N . GLU B 1 77 ? -21.203 -0.443 -7.594 1 87.25 77 GLU B N 1
ATOM 2387 C CA . GLU B 1 77 ? -22.5 -0.805 -7.02 1 87.25 77 GLU B CA 1
ATOM 2388 C C . GLU B 1 77 ? -22.734 -0.085 -5.695 1 87.25 77 GLU B C 1
ATOM 2390 O O . GLU B 1 77 ? -21.781 0.322 -5.023 1 87.25 77 GLU B O 1
ATOM 2395 N N . THR B 1 78 ? -23.953 0.094 -5.449 1 86 78 THR B N 1
ATOM 2396 C CA . THR B 1 78 ? -24.328 0.663 -4.156 1 86 78 THR B CA 1
ATOM 2397 C C . THR B 1 78 ? -24.594 -0.439 -3.137 1 86 78 THR B C 1
ATOM 2399 O O . THR B 1 78 ? -25.312 -1.397 -3.422 1 86 78 THR B O 1
ATOM 2402 N N . TYR B 1 79 ? -23.969 -0.282 -2.018 1 91.56 79 TYR B N 1
ATOM 2403 C CA . TYR B 1 79 ? -24.156 -1.255 -0.949 1 91.56 79 TYR B CA 1
ATOM 2404 C C . TYR B 1 79 ? -24.922 -0.635 0.218 1 91.56 79 TYR B C 1
ATOM 2406 O O . TYR B 1 79 ? -24.828 0.572 0.453 1 91.56 79 TYR B O 1
ATOM 2414 N N . LYS B 1 80 ? -25.703 -1.442 0.768 1 92.06 80 LYS B N 1
ATOM 2415 C CA . LYS B 1 80 ? -26.25 -1.105 2.08 1 92.06 80 LYS B CA 1
ATOM 2416 C C . LYS B 1 80 ? -25.469 -1.791 3.193 1 92.06 80 LYS B C 1
ATOM 2418 O O . LYS B 1 80 ? -25.391 -3.021 3.242 1 92.06 80 LYS B O 1
ATOM 2423 N N . ILE B 1 81 ? -24.875 -0.978 4.082 1 93.38 81 ILE B N 1
ATOM 2424 C CA . ILE B 1 81 ? -24.062 -1.522 5.164 1 93.38 81 ILE B CA 1
ATOM 2425 C C . ILE B 1 81 ? -24.688 -1.147 6.512 1 93.38 81 ILE B C 1
ATOM 2427 O O . ILE B 1 81 ? -24.953 0.028 6.773 1 93.38 81 ILE B O 1
ATOM 2431 N N . GLU B 1 82 ? -24.922 -2.17 7.289 1 93 82 GLU B N 1
ATOM 2432 C CA . GLU B 1 82 ? -25.438 -1.975 8.641 1 93 82 GLU B CA 1
ATOM 2433 C C . GLU B 1 82 ? -24.469 -2.518 9.688 1 93 82 GLU B C 1
ATOM 2435 O O . GLU B 1 82 ? -23.844 -3.555 9.477 1 93 82 GLU B O 1
ATOM 2440 N N . ASP B 1 83 ? -24.438 -1.771 10.805 1 90.56 83 ASP B N 1
ATOM 2441 C CA . ASP B 1 83 ? -23.625 -2.283 11.898 1 90.56 83 ASP B CA 1
ATOM 2442 C C . ASP B 1 83 ? -24.375 -3.35 12.688 1 90.56 83 ASP B C 1
ATOM 2444 O O . ASP B 1 83 ? -25.453 -3.787 12.281 1 90.56 83 ASP B O 1
ATOM 2448 N N . GLU B 1 84 ? -23.797 -3.826 13.766 1 88.06 84 GLU B N 1
ATOM 2449 C CA . GLU B 1 84 ? -24.359 -4.926 14.547 1 88.06 84 GLU B CA 1
ATOM 2450 C C . GLU B 1 84 ? -25.688 -4.535 15.164 1 88.06 84 GLU B C 1
ATOM 2452 O O . GLU B 1 84 ? -26.516 -5.402 15.477 1 88.06 84 GLU B O 1
ATOM 2457 N N . ASN B 1 85 ? -25.922 -3.193 15.328 1 91.06 85 ASN B N 1
ATOM 2458 C CA . ASN B 1 85 ? -27.156 -2.719 15.938 1 91.06 85 ASN B CA 1
ATOM 2459 C C . ASN B 1 85 ? -28.203 -2.344 14.883 1 91.06 85 ASN B C 1
ATOM 2461 O O . ASN B 1 85 ? -29.25 -1.792 15.211 1 91.06 85 ASN B O 1
ATOM 2465 N N . GLY B 1 86 ? -27.875 -2.545 13.648 1 88.94 86 GLY B N 1
ATOM 2466 C CA . GLY B 1 86 ? -28.797 -2.27 12.57 1 88.94 86 GLY B CA 1
ATOM 2467 C C . GLY B 1 86 ? -28.75 -0.835 12.078 1 88.94 86 GLY B C 1
ATOM 2468 O O . GLY B 1 86 ? -29.594 -0.401 11.305 1 88.94 86 GLY B O 1
ATOM 2469 N N . ASN B 1 87 ? -27.781 -0.067 12.562 1 90.44 87 ASN B N 1
ATOM 2470 C CA . ASN B 1 87 ? -27.594 1.29 12.055 1 90.44 87 ASN B CA 1
ATOM 2471 C C . ASN B 1 87 ? -26.969 1.29 10.664 1 90.44 87 ASN B C 1
ATOM 2473 O O . ASN B 1 87 ? -25.922 0.682 10.453 1 90.44 87 ASN B O 1
ATOM 2477 N N . GLU B 1 88 ? -27.672 1.969 9.781 1 91.69 88 GLU B N 1
ATOM 2478 C CA . GLU B 1 88 ? -27.156 2.045 8.422 1 91.69 88 GLU B CA 1
ATOM 2479 C C . GLU B 1 88 ? -26.016 3.051 8.32 1 91.69 88 GLU B C 1
ATOM 2481 O O . GLU B 1 88 ? -26.125 4.176 8.805 1 91.69 88 GLU B O 1
ATOM 2486 N N . LEU B 1 89 ? -24.984 2.568 7.691 1 91.38 89 LEU B N 1
ATOM 2487 C CA . LEU B 1 89 ? -23.797 3.398 7.57 1 91.38 89 LEU B CA 1
ATOM 2488 C C . LEU B 1 89 ? -23.75 4.082 6.207 1 91.38 89 LEU B C 1
ATOM 2490 O O . LEU B 1 89 ? -23.078 5.109 6.047 1 91.38 89 LEU B O 1
ATOM 2494 N N . THR B 1 90 ? -24.484 3.408 5.254 1 83.56 90 THR B N 1
ATOM 2495 C CA . THR B 1 90 ? -24.406 3.904 3.883 1 83.56 90 THR B CA 1
ATOM 2496 C C . THR B 1 90 ? -25.531 4.906 3.607 1 83.56 90 THR B C 1
ATOM 2498 O O . THR B 1 90 ? -26.516 4.949 4.336 1 83.56 90 THR B O 1
ATOM 2501 N N . GLY B 1 91 ? -25.375 5.922 2.73 1 75.69 91 GLY B N 1
ATOM 2502 C CA . GLY B 1 91 ? -26.328 6.969 2.385 1 75.69 91 GLY B CA 1
ATOM 2503 C C . GLY B 1 91 ? -25.672 8.297 2.074 1 75.69 91 GLY B C 1
ATOM 2504 O O . GLY B 1 91 ? -26.297 9.352 2.189 1 75.69 91 GLY B O 1
ATOM 2505 N N . GLY B 1 92 ? -24.484 8.203 1.751 1 74.69 92 GLY B N 1
ATOM 2506 C CA . GLY B 1 92 ? -23.781 9.375 1.248 1 74.69 92 GLY B CA 1
ATOM 2507 C C . GLY B 1 92 ? -22.875 10.008 2.281 1 74.69 92 GLY B C 1
ATOM 2508 O O . GLY B 1 92 ? -22.062 10.875 1.95 1 74.69 92 GLY B O 1
ATOM 2509 N N . GLU B 1 93 ? -22.844 9.516 3.449 1 86.88 93 GLU B N 1
ATOM 2510 C CA . GLU B 1 93 ? -22.078 10.188 4.492 1 86.88 93 GLU B CA 1
ATOM 2511 C C . GLU B 1 93 ? -20.656 9.641 4.582 1 86.88 93 GLU B C 1
ATOM 2513 O O . GLU B 1 93 ? -19.734 10.344 5 1 86.88 93 GLU B O 1
ATOM 2518 N N . ILE B 1 94 ? -20.406 8.453 4.066 1 91.56 94 ILE B N 1
ATOM 2519 C CA . ILE B 1 94 ? -19.109 7.812 4.184 1 91.56 94 ILE B CA 1
ATOM 2520 C C . ILE B 1 94 ? -18.094 8.555 3.32 1 91.56 94 ILE B C 1
ATOM 2522 O O . ILE B 1 94 ? -16.953 8.781 3.746 1 91.56 94 ILE B O 1
ATOM 2526 N N . GLU B 1 95 ? -18.516 8.938 2.135 1 91.38 95 GLU B N 1
ATOM 2527 C CA . GLU B 1 95 ? -17.625 9.625 1.208 1 91.38 95 GLU B CA 1
ATOM 2528 C C . GLU B 1 95 ? -17.078 10.922 1.817 1 91.38 95 GLU B C 1
ATOM 2530 O O . GLU B 1 95 ? -15.891 11.219 1.703 1 91.38 95 GLU B O 1
ATOM 2535 N N . SER B 1 96 ? -17.969 11.648 2.439 1 93.69 96 SER B N 1
ATOM 2536 C CA . SER B 1 96 ? -17.578 12.914 3.047 1 93.69 96 SER B CA 1
ATOM 2537 C C . SER B 1 96 ? -16.547 12.703 4.152 1 93.69 96 SER B C 1
ATOM 2539 O O . SER B 1 96 ? -15.523 13.375 4.188 1 93.69 96 SER B O 1
ATOM 2541 N N . TYR B 1 97 ? -16.797 11.719 4.965 1 95.12 97 TYR B N 1
ATOM 2542 C CA . TYR B 1 97 ? -15.875 11.453 6.066 1 95.12 97 TYR B CA 1
ATOM 2543 C C . TYR B 1 97 ? -14.578 10.844 5.555 1 95.12 97 TYR B C 1
ATOM 2545 O O . TYR B 1 97 ? -13.5 11.117 6.102 1 95.12 97 TYR B O 1
ATOM 2553 N N . ALA B 1 98 ? -14.719 10.055 4.5 1 95.88 98 ALA B N 1
ATOM 2554 C CA . ALA B 1 98 ? -13.508 9.523 3.883 1 95.88 98 ALA B CA 1
ATOM 2555 C C . ALA B 1 98 ? -12.586 10.648 3.434 1 95.88 98 ALA B C 1
ATOM 2557 O O . ALA B 1 98 ? -11.391 10.633 3.738 1 95.88 98 ALA B O 1
ATOM 2558 N N . TRP B 1 99 ? -13.148 11.617 2.781 1 95.56 99 TRP B N 1
ATOM 2559 C CA . TRP B 1 99 ? -12.352 12.75 2.309 1 95.56 99 TRP B CA 1
ATOM 2560 C C . TRP B 1 99 ? -11.734 13.508 3.479 1 95.56 99 TRP B C 1
ATOM 2562 O O . TRP B 1 99 ? -10.555 13.859 3.443 1 95.56 99 TRP B O 1
ATOM 2572 N N . GLU B 1 100 ? -12.469 13.742 4.488 1 96.25 100 GLU B N 1
ATOM 2573 C CA . GLU B 1 100 ? -11.992 14.484 5.652 1 96.25 100 GLU B CA 1
ATOM 2574 C C . GLU B 1 100 ? -10.812 13.781 6.312 1 96.25 100 GLU B C 1
ATOM 2576 O O . GLU B 1 100 ? -9.82 14.422 6.66 1 96.25 100 GLU B O 1
ATOM 2581 N N . TYR B 1 101 ? -10.891 12.477 6.434 1 97.06 101 TYR B N 1
ATOM 2582 C CA . TYR B 1 101 ? -9.859 11.727 7.137 1 97.06 101 TYR B CA 1
ATOM 2583 C C . TYR B 1 101 ? -8.625 11.539 6.258 1 97.06 101 TYR B C 1
ATOM 2585 O O . TYR B 1 101 ? -7.496 11.602 6.742 1 97.06 101 TYR B O 1
ATOM 2593 N N . PHE B 1 102 ? -8.805 11.391 4.973 1 97 102 PHE B N 1
ATOM 2594 C CA . PHE B 1 102 ? -7.68 10.969 4.145 1 97 102 PHE B CA 1
ATOM 2595 C C . PHE B 1 102 ? -7.094 12.156 3.387 1 97 102 PHE B C 1
ATOM 2597 O O . PHE B 1 102 ? -5.984 12.07 2.854 1 97 102 PHE B O 1
ATOM 2604 N N . HIS B 1 103 ? -7.824 13.359 3.365 1 94.56 103 HIS B N 1
ATOM 2605 C CA . HIS B 1 103 ? -7.309 14.453 2.553 1 94.56 103 HIS B CA 1
ATOM 2606 C C . HIS B 1 103 ? -7.312 15.766 3.33 1 94.56 103 HIS B C 1
ATOM 2608 O O . HIS B 1 103 ? -6.777 16.766 2.861 1 94.56 103 HIS B O 1
ATOM 2614 N N . ASN B 1 104 ? -7.867 15.68 4.551 1 94.06 104 ASN B N 1
ATOM 2615 C CA . ASN B 1 104 ? -7.992 16.969 5.234 1 94.06 104 ASN B CA 1
ATOM 2616 C C . ASN B 1 104 ? -7.559 16.859 6.695 1 94.06 104 ASN B C 1
ATOM 2618 O O . ASN B 1 104 ? -8.016 17.641 7.535 1 94.06 104 ASN B O 1
ATOM 2622 N N . ASN B 1 105 ? -6.809 15.906 7.055 1 93.38 105 ASN B N 1
ATOM 2623 C CA . ASN B 1 105 ? -6.16 15.766 8.352 1 93.38 105 ASN B CA 1
ATOM 2624 C C . ASN B 1 105 ? -7.172 15.781 9.492 1 93.38 105 ASN B C 1
ATOM 2626 O O . ASN B 1 105 ? -6.918 16.359 10.547 1 93.38 105 ASN B O 1
ATOM 2630 N N . LYS B 1 106 ? -8.305 15.297 9.32 1 96.44 106 LYS B N 1
ATOM 2631 C CA . LYS B 1 106 ? -9.375 15.344 10.32 1 96.44 106 LYS B CA 1
ATOM 2632 C C . LYS B 1 106 ? -8.93 14.711 11.633 1 96.44 106 LYS B C 1
ATOM 2634 O O . LYS B 1 106 ? -9.219 15.227 12.711 1 96.44 106 LYS B O 1
ATOM 2639 N N . PHE B 1 107 ? -8.328 13.594 11.555 1 97.56 107 PHE B N 1
ATOM 2640 C CA . PHE B 1 107 ? -7.914 12.914 12.773 1 97.56 107 PHE B CA 1
ATOM 2641 C C . PHE B 1 107 ? -6.996 13.805 13.602 1 97.56 107 PHE B C 1
ATOM 2643 O O . PHE B 1 107 ? -7.191 13.953 14.812 1 97.56 107 PHE B O 1
ATOM 2650 N N . GLU B 1 108 ? -6.02 14.352 12.977 1 95.56 108 GLU B N 1
ATOM 2651 C CA . GLU B 1 108 ? -5.078 15.227 13.672 1 95.56 108 GLU B CA 1
ATOM 2652 C C . GLU B 1 108 ? -5.781 16.469 14.219 1 95.56 108 GLU B C 1
ATOM 2654 O O . GLU B 1 108 ? -5.531 16.875 15.352 1 95.56 108 GLU B O 1
ATOM 2659 N N . SER B 1 109 ? -6.609 17.016 13.43 1 94.5 109 SER B N 1
ATOM 2660 C CA . SER B 1 109 ? -7.355 18.188 13.859 1 94.5 109 SER B CA 1
ATOM 2661 C C . SER B 1 109 ? -8.195 17.891 15.094 1 94.5 109 SER B C 1
ATOM 2663 O O . SER B 1 109 ? -8.273 18.703 16.016 1 94.5 109 SER B O 1
ATOM 2665 N N . ASP B 1 110 ? -8.773 16.766 15.109 1 94.94 110 ASP B N 1
ATOM 2666 C CA . ASP B 1 110 ? -9.703 16.406 16.172 1 94.94 110 ASP B CA 1
ATOM 2667 C C . ASP B 1 110 ? -8.961 16 17.453 1 94.94 110 ASP B C 1
ATOM 2669 O O . ASP B 1 110 ? -9.492 16.125 18.547 1 94.94 110 ASP B O 1
ATOM 2673 N N . HIS B 1 111 ? -7.727 15.609 17.328 1 95 111 HIS B N 1
ATOM 2674 C CA . HIS B 1 111 ? -7.102 14.992 18.484 1 95 111 HIS B CA 1
ATOM 2675 C C . HIS B 1 111 ? -5.836 15.742 18.891 1 95 111 HIS B C 1
ATOM 2677 O O . HIS B 1 111 ? -5.277 15.492 19.969 1 95 111 HIS B O 1
ATOM 2683 N N . SER B 1 112 ? -5.484 16.656 18.125 1 95.06 112 SER B N 1
ATOM 2684 C CA . SER B 1 112 ? -4.234 17.359 18.375 1 95.06 112 SER B CA 1
ATOM 2685 C C . SER B 1 112 ? -4.41 18.422 19.453 1 95.06 112 SER B C 1
ATOM 2687 O O . SER B 1 112 ? -5.484 19 19.578 1 95.06 112 SER B O 1
ATOM 2689 N N . LYS B 1 113 ? -3.318 18.656 20.203 1 95.69 113 LYS B N 1
ATOM 2690 C CA . LYS B 1 113 ? -3.256 19.766 21.156 1 95.69 113 LYS B CA 1
ATOM 2691 C C . LYS B 1 113 ? -2.367 20.891 20.641 1 95.69 113 LYS B C 1
ATOM 2693 O O . LYS B 1 113 ? -1.951 21.766 21.391 1 95.69 113 LYS B O 1
ATOM 2698 N N . ALA B 1 114 ? -2.09 20.781 19.359 1 97.75 114 ALA B N 1
ATOM 2699 C CA . ALA B 1 114 ? -1.259 21.812 18.734 1 97.75 114 ALA B CA 1
ATOM 2700 C C . ALA B 1 114 ? -2.023 23.125 18.594 1 97.75 114 ALA B C 1
ATOM 2702 O O . ALA B 1 114 ? -3.229 23.188 18.859 1 97.75 114 ALA B O 1
ATOM 2703 N N . ASP B 1 115 ? -1.249 24.109 18.25 1 98.25 115 ASP B N 1
ATOM 2704 C CA . ASP B 1 115 ? -1.881 25.406 18.031 1 98.25 115 ASP B CA 1
ATOM 2705 C C . ASP B 1 115 ? -2.586 25.453 16.688 1 98.25 115 ASP B C 1
ATOM 2707 O O . ASP B 1 115 ? -3.732 25.891 16.594 1 98.25 115 ASP B O 1
ATOM 2711 N N . PHE B 1 116 ? -1.958 25.031 15.656 1 98.31 116 PHE B N 1
ATOM 2712 C CA . PHE B 1 116 ? -2.578 24.969 14.336 1 98.31 116 PHE B CA 1
ATOM 2713 C C . PHE B 1 116 ? -1.891 23.938 13.469 1 98.31 116 PHE B C 1
ATOM 2715 O O . PHE B 1 116 ? -0.82 23.438 13.812 1 98.31 116 PHE B O 1
ATOM 2722 N N . ILE B 1 117 ? -2.564 23.5 12.414 1 98.56 117 ILE B N 1
ATOM 2723 C CA . ILE B 1 117 ? -2.014 22.656 11.359 1 98.56 117 ILE B CA 1
ATOM 2724 C C . ILE B 1 117 ? -1.665 23.5 10.141 1 98.56 117 ILE B C 1
ATOM 2726 O O . ILE B 1 117 ? -2.432 24.391 9.758 1 98.56 117 ILE B O 1
ATOM 2730 N N . ALA B 1 118 ? -0.495 23.234 9.602 1 98.69 118 ALA B N 1
ATOM 2731 C CA . ALA B 1 118 ? -0.053 24.047 8.469 1 98.69 118 ALA B CA 1
ATOM 2732 C C . ALA B 1 118 ? 0.61 23.172 7.402 1 98.69 118 ALA B C 1
ATOM 2734 O O . ALA B 1 118 ? 1.059 22.062 7.688 1 98.69 118 ALA B O 1
ATOM 2735 N N . THR B 1 119 ? 0.556 23.672 6.18 1 98.75 119 THR B N 1
ATOM 2736 C CA . THR B 1 119 ? 1.39 23.156 5.098 1 98.75 119 THR B CA 1
ATOM 2737 C C . THR B 1 119 ? 2.732 23.891 5.062 1 98.75 119 THR B C 1
ATOM 2739 O O . THR B 1 119 ? 2.779 25.109 4.961 1 98.75 119 THR B O 1
ATOM 2742 N N . LEU B 1 120 ? 3.803 23.109 5.18 1 98.88 120 LEU B N 1
ATOM 2743 C CA . LEU B 1 120 ? 5.148 23.672 5.211 1 98.88 120 LEU B CA 1
ATOM 2744 C C . LEU B 1 120 ? 5.895 23.359 3.914 1 98.88 120 LEU B C 1
ATOM 2746 O O . LEU B 1 120 ? 5.879 22.234 3.436 1 98.88 120 LEU B O 1
ATOM 2750 N N . THR B 1 121 ? 6.469 24.328 3.357 1 98.88 121 THR B N 1
ATOM 2751 C CA . THR B 1 121 ? 7.355 24.188 2.207 1 98.88 121 THR B CA 1
ATOM 2752 C C . THR B 1 121 ? 8.789 24.547 2.574 1 98.88 121 THR B C 1
ATOM 2754 O O . THR B 1 121 ? 9.078 25.719 2.863 1 98.88 121 THR B O 1
ATOM 2757 N N . TYR B 1 122 ? 9.641 23.594 2.582 1 98.81 122 TYR B N 1
ATOM 2758 C CA . TYR B 1 122 ? 11.062 23.828 2.846 1 98.81 122 TYR B CA 1
ATOM 2759 C C . TYR B 1 122 ? 11.781 24.297 1.591 1 98.81 122 TYR B C 1
ATOM 2761 O O . TYR B 1 122 ? 11.555 23.766 0.499 1 98.81 122 TYR B O 1
ATOM 2769 N N . LYS B 1 123 ? 12.609 25.281 1.787 1 98.56 123 LYS B N 1
ATOM 2770 C CA . LYS B 1 123 ? 13.477 25.688 0.685 1 98.56 123 LYS B CA 1
ATOM 2771 C C . LYS B 1 123 ? 14.5 24.609 0.351 1 98.56 123 LYS B C 1
ATOM 2773 O O . LYS B 1 123 ? 14.992 23.922 1.245 1 98.56 123 LYS B O 1
ATOM 2778 N N . SER B 1 124 ? 14.805 24.562 -0.923 1 98.19 124 SER B N 1
ATOM 2779 C CA . SER B 1 124 ? 15.93 23.703 -1.291 1 98.19 124 SER B CA 1
ATOM 2780 C C . SER B 1 124 ? 17.25 24.281 -0.793 1 98.19 124 SER B C 1
ATOM 2782 O O . SER B 1 124 ? 17.328 25.469 -0.433 1 98.19 124 SER B O 1
ATOM 2784 N N . THR B 1 125 ? 18.219 23.406 -0.827 1 98.06 125 THR B N 1
ATOM 2785 C CA . THR B 1 125 ? 19.547 23.875 -0.455 1 98.06 125 THR B CA 1
ATOM 2786 C C . THR B 1 125 ? 20 25.016 -1.368 1 98.06 125 THR B C 1
ATOM 2788 O O . THR B 1 125 ? 20.547 26 -0.901 1 98.06 125 THR B O 1
ATOM 2791 N N . GLU B 1 126 ? 19.656 24.922 -2.633 1 97.94 126 GLU B N 1
ATOM 2792 C CA . GLU B 1 126 ? 20.047 25.922 -3.625 1 97.94 126 GLU B CA 1
ATOM 2793 C C . GLU B 1 126 ? 19.328 27.25 -3.373 1 97.94 126 GLU B C 1
ATOM 2795 O O . GLU B 1 126 ? 19.875 28.312 -3.645 1 97.94 126 GLU B O 1
ATOM 2800 N N . GLN B 1 127 ? 18.234 27.203 -2.756 1 97.94 127 GLN B N 1
ATOM 2801 C CA . GLN B 1 127 ? 17.438 28.391 -2.49 1 97.94 127 GLN B CA 1
ATOM 2802 C C . GLN B 1 127 ? 17.75 28.969 -1.107 1 97.94 127 GLN B C 1
ATOM 2804 O O . GLN B 1 127 ? 17.047 29.859 -0.628 1 97.94 127 GLN B O 1
ATOM 2809 N N . GLY B 1 128 ? 18.672 28.359 -0.411 1 96.44 128 GLY B N 1
ATOM 2810 C CA . GLY B 1 128 ? 19.094 28.875 0.889 1 96.44 128 GLY B CA 1
ATOM 2811 C C . GLY B 1 128 ? 18.484 28.109 2.049 1 96.44 128 GLY B C 1
ATOM 2812 O O . GLY B 1 128 ? 18.547 28.547 3.195 1 96.44 128 GLY B O 1
ATOM 2813 N N . GLY B 1 129 ? 17.875 26.969 1.729 1 97.5 129 GLY B N 1
ATOM 2814 C CA . GLY B 1 129 ? 17.328 26.125 2.785 1 97.5 129 GLY B CA 1
ATOM 2815 C C . GLY B 1 129 ? 18.391 25.297 3.496 1 97.5 129 GLY B C 1
ATOM 2816 O O . GLY B 1 129 ? 19.578 25.609 3.426 1 97.5 129 GLY B O 1
ATOM 2817 N N . ARG B 1 130 ? 17.984 24.422 4.273 1 97.62 130 ARG B N 1
ATOM 2818 C CA . ARG B 1 130 ? 18.844 23.5 5.012 1 97.62 130 ARG B CA 1
ATOM 2819 C C . ARG B 1 130 ? 19.656 22.625 4.059 1 97.62 130 ARG B C 1
ATOM 2821 O O . ARG B 1 130 ? 19.219 22.375 2.932 1 97.62 130 ARG B O 1
ATOM 2828 N N . LYS B 1 131 ? 20.781 22.125 4.641 1 97 131 LYS B N 1
ATOM 2829 C CA . LYS B 1 131 ? 21.594 21.172 3.891 1 97 131 LYS B CA 1
ATOM 2830 C C . LYS B 1 131 ? 21.156 19.734 4.184 1 97 131 LYS B C 1
ATOM 2832 O O . LYS B 1 131 ? 21.359 18.844 3.361 1 97 131 LYS B O 1
ATOM 2837 N N . THR B 1 132 ? 20.562 19.547 5.398 1 97.56 132 THR B N 1
ATOM 2838 C CA . THR B 1 132 ? 20.172 18.219 5.855 1 97.56 132 THR B CA 1
ATOM 2839 C C . THR B 1 132 ? 18.688 18.188 6.211 1 97.56 132 THR B C 1
ATOM 2841 O O . THR B 1 132 ? 18.047 19.234 6.305 1 97.56 132 THR B O 1
ATOM 2844 N N . ALA B 1 133 ? 18.188 17.078 6.363 1 98.31 133 ALA B N 1
ATOM 2845 C CA . ALA B 1 133 ? 16.766 16.891 6.652 1 98.31 133 ALA B CA 1
ATOM 2846 C C . ALA B 1 133 ? 16.422 17.406 8.047 1 98.31 133 ALA B C 1
ATOM 2848 O O . ALA B 1 133 ? 17.266 17.438 8.938 1 98.31 133 ALA B O 1
ATOM 2849 N N . ALA B 1 134 ? 15.18 17.844 8.188 1 98.62 134 ALA B N 1
ATOM 2850 C CA . ALA B 1 134 ? 14.602 18.125 9.492 1 98.62 134 ALA B CA 1
ATOM 2851 C C . ALA B 1 134 ? 13.836 16.922 10.031 1 98.62 134 ALA B C 1
ATOM 2853 O O . ALA B 1 134 ? 13.141 16.234 9.273 1 98.62 134 ALA B O 1
ATOM 2854 N N . ARG B 1 135 ? 13.922 16.688 11.273 1 98.5 135 ARG B N 1
ATOM 2855 C CA . ARG B 1 135 ? 13.18 15.609 11.922 1 98.5 135 ARG B CA 1
ATOM 2856 C C . ARG B 1 135 ? 11.93 16.141 12.609 1 98.5 135 ARG B C 1
ATOM 2858 O O . ARG B 1 135 ? 11.898 17.281 13.086 1 98.5 135 ARG B O 1
ATOM 2865 N N . SER B 1 136 ? 10.953 15.305 12.641 1 98.75 136 SER B N 1
ATOM 2866 C CA . SER B 1 136 ? 9.75 15.68 13.375 1 98.75 136 SER B CA 1
ATOM 2867 C C . SER B 1 136 ? 10.07 16.062 14.812 1 98.75 136 SER B C 1
ATOM 2869 O O . SER B 1 136 ? 10.828 15.367 15.492 1 98.75 136 SER B O 1
ATOM 2871 N N . GLY B 1 137 ? 9.453 17.109 15.242 1 98.38 137 GLY B N 1
ATOM 2872 C CA . GLY B 1 137 ? 9.789 17.688 16.531 1 98.38 137 GLY B CA 1
ATOM 2873 C C . GLY B 1 137 ? 10.727 18.875 16.422 1 98.38 137 GLY B C 1
ATOM 2874 O O . GLY B 1 137 ? 11.008 19.547 17.406 1 98.38 137 GLY B O 1
ATOM 2875 N N . TYR B 1 138 ? 11.07 19.203 15.188 1 98.25 138 TYR B N 1
ATOM 2876 C CA . TYR B 1 138 ? 11.953 20.328 14.867 1 98.25 138 TYR B CA 1
ATOM 2877 C C . TYR B 1 138 ? 11.352 21.641 15.336 1 98.25 138 TYR B C 1
ATOM 2879 O O . TYR B 1 138 ? 10.141 21.859 15.211 1 98.25 138 TYR B O 1
ATOM 2887 N N . ARG B 1 139 ? 12.25 22.578 15.906 1 98.31 139 ARG B N 1
ATOM 2888 C CA . ARG B 1 139 ? 11.727 23.781 16.547 1 98.31 139 ARG B CA 1
ATOM 2889 C C . ARG B 1 139 ? 12.391 25.031 15.984 1 98.31 139 ARG B C 1
ATOM 2891 O O . ARG B 1 139 ? 13.023 25.781 16.719 1 98.31 139 ARG B O 1
ATOM 2898 N N . PRO B 1 140 ? 12.172 25.328 14.82 1 98.5 140 PRO B N 1
ATOM 2899 C CA . PRO B 1 140 ? 12.672 26.594 14.281 1 98.5 140 PRO B CA 1
ATOM 2900 C C . PRO B 1 140 ? 11.898 27.812 14.797 1 98.5 140 PRO B C 1
ATOM 2902 O O . PRO B 1 140 ? 10.914 27.656 15.516 1 98.5 140 PRO B O 1
ATOM 2905 N N . GLN B 1 141 ? 12.438 28.984 14.398 1 98.12 141 GLN B N 1
ATOM 2906 C CA . GLN B 1 141 ? 11.703 30.203 14.703 1 98.12 141 GLN B CA 1
ATOM 2907 C C . GLN B 1 141 ? 10.617 30.469 13.656 1 98.12 141 GLN B C 1
ATOM 2909 O O . GLN B 1 141 ? 10.828 30.234 12.469 1 98.12 141 GLN B O 1
ATOM 2914 N N . VAL B 1 142 ? 9.508 30.984 14.148 1 98 142 VAL B N 1
ATOM 2915 C CA . VAL B 1 142 ? 8.383 31.328 13.273 1 98 142 VAL B CA 1
ATOM 2916 C C . VAL B 1 142 ? 8.172 32.844 13.289 1 98 142 VAL B C 1
ATOM 2918 O O . VAL B 1 142 ? 8.188 33.469 14.344 1 98 142 VAL B O 1
ATOM 2921 N N . LYS B 1 143 ? 7.969 33.375 12.094 1 97.31 143 LYS B N 1
ATOM 2922 C CA . LYS B 1 143 ? 7.672 34.781 11.945 1 97.31 143 LYS B CA 1
ATOM 2923 C C . LYS B 1 143 ? 6.453 35 11.055 1 97.31 143 LYS B C 1
ATOM 2925 O O . LYS B 1 143 ? 6.438 34.562 9.898 1 97.31 143 LYS B O 1
ATOM 2930 N N . PHE B 1 144 ? 5.496 35.656 11.578 1 96.62 144 PHE B N 1
ATOM 2931 C CA . PHE B 1 144 ? 4.348 36.062 10.789 1 96.62 144 PHE B CA 1
ATOM 2932 C C . PHE B 1 144 ? 4.586 37.438 10.18 1 96.62 144 PHE B C 1
ATOM 2934 O O . PHE B 1 144 ? 5.285 38.281 10.766 1 96.62 144 PHE B O 1
ATOM 2941 N N . ASP B 1 145 ? 3.943 37.656 9.031 1 92.44 145 ASP B N 1
ATOM 2942 C CA . ASP B 1 145 ? 4.188 38.906 8.289 1 92.44 145 ASP B CA 1
ATOM 2943 C C . ASP B 1 145 ? 3.697 40.125 9.07 1 92.44 145 ASP B C 1
ATOM 2945 O O . ASP B 1 145 ? 4.266 41.188 8.961 1 92.44 145 ASP B O 1
ATOM 2949 N N . PHE B 1 146 ? 2.689 39.938 9.82 1 90.5 146 PHE B N 1
ATOM 2950 C CA . PHE B 1 146 ? 2.023 41.062 10.453 1 90.5 146 PHE B CA 1
ATOM 2951 C C . PHE B 1 146 ? 2.752 41.469 11.727 1 90.5 146 PHE B C 1
ATOM 2953 O O . PHE B 1 146 ? 2.4 42.469 12.352 1 90.5 146 PHE B O 1
ATOM 2960 N N . GLU B 1 147 ? 3.764 40.719 12.125 1 85.62 147 GLU B N 1
ATOM 2961 C CA . GLU B 1 147 ? 4.469 40.969 13.375 1 85.62 147 GLU B CA 1
ATOM 2962 C C . GLU B 1 147 ? 5.977 40.812 13.203 1 85.62 147 GLU B C 1
ATOM 2964 O O . GLU B 1 147 ? 6.441 39.969 12.43 1 85.62 147 GLU B O 1
ATOM 2969 N N . GLU B 1 148 ? 6.688 41.594 13.945 1 89.94 148 GLU B N 1
ATOM 2970 C CA . GLU B 1 148 ? 8.141 41.438 13.938 1 89.94 148 GLU B CA 1
ATOM 2971 C C . GLU B 1 148 ? 8.602 40.375 14.922 1 89.94 148 GLU B C 1
ATOM 2973 O O . GLU B 1 148 ? 9.648 39.75 14.719 1 89.94 148 GLU B O 1
ATOM 2978 N N . MET B 1 149 ? 7.777 40.156 15.906 1 89.88 149 MET B N 1
ATOM 2979 C CA . MET B 1 149 ? 8.125 39.188 16.938 1 89.88 149 MET B CA 1
ATOM 2980 C C . MET B 1 149 ? 8.242 37.781 16.344 1 89.88 149 MET B C 1
ATOM 2982 O O . MET B 1 149 ? 7.371 37.344 15.586 1 89.88 149 MET B O 1
ATOM 2986 N N . GLN B 1 150 ? 9.352 37.188 16.641 1 93.88 150 GLN B N 1
ATOM 2987 C CA . GLN B 1 150 ? 9.562 35.781 16.281 1 93.88 150 GLN B CA 1
ATOM 2988 C C . GLN B 1 150 ? 9.344 34.875 17.5 1 93.88 150 GLN B C 1
ATOM 2990 O O . GLN B 1 150 ? 9.477 35.312 18.641 1 93.88 150 GLN B O 1
ATOM 2995 N N . THR B 1 151 ? 8.914 33.719 17.281 1 95.81 151 THR B N 1
ATOM 2996 C CA . THR B 1 151 ? 8.703 32.75 18.344 1 95.81 151 THR B CA 1
ATOM 2997 C C . THR B 1 151 ? 9.18 31.359 17.906 1 95.81 151 THR B C 1
ATOM 2999 O O . THR B 1 151 ? 9.43 31.125 16.719 1 95.81 151 THR B O 1
ATOM 3002 N N . SER B 1 152 ? 9.422 30.484 18.844 1 97.38 152 SER B N 1
ATOM 3003 C CA . SER B 1 152 ? 9.742 29.094 18.531 1 97.38 152 SER B CA 1
ATOM 3004 C C . SER B 1 152 ? 8.492 28.328 18.094 1 97.38 152 SER B C 1
ATOM 3006 O O . SER B 1 152 ? 7.438 28.453 18.719 1 97.38 152 SER B O 1
ATOM 3008 N N . GLY B 1 153 ? 8.555 27.672 17.031 1 98.31 153 GLY B N 1
ATOM 3009 C CA . GLY B 1 153 ? 7.453 26.859 16.547 1 98.31 153 GLY B CA 1
ATOM 3010 C C . GLY B 1 153 ? 7.84 25.406 16.328 1 98.31 153 GLY B C 1
ATOM 3011 O O . GLY B 1 153 ? 8.445 25.078 15.312 1 98.31 153 GLY B O 1
ATOM 3012 N N . GLN B 1 154 ? 7.441 24.578 17.234 1 98.62 154 GLN B N 1
ATOM 3013 C CA . GLN B 1 154 ? 7.73 23.156 17.094 1 98.62 154 GLN B CA 1
ATOM 3014 C C . GLN B 1 154 ? 6.875 22.531 15.992 1 98.62 154 GLN B C 1
ATOM 3016 O O . GLN B 1 154 ? 5.66 22.734 15.953 1 98.62 154 GLN B O 1
ATOM 3021 N N . GLN B 1 155 ? 7.547 21.828 15.094 1 98.81 155 GLN B N 1
ATOM 3022 C CA . GLN B 1 155 ? 6.875 21.188 13.969 1 98.81 155 GLN B CA 1
ATOM 3023 C C . GLN B 1 155 ? 6.781 19.688 14.18 1 98.81 155 GLN B C 1
ATOM 3025 O O . GLN B 1 155 ? 7.805 19 14.297 1 98.81 155 GLN B O 1
ATOM 3030 N N . THR B 1 156 ? 5.621 19.109 14.305 1 98.69 156 THR B N 1
ATOM 3031 C CA . THR B 1 156 ? 5.387 17.672 14.281 1 98.69 156 THR B CA 1
ATOM 3032 C C . THR B 1 156 ? 4.781 17.25 12.953 1 98.69 156 THR B C 1
ATOM 3034 O O . THR B 1 156 ? 3.621 17.562 12.664 1 98.69 156 THR B O 1
ATOM 3037 N N . PHE B 1 157 ? 5.582 16.516 12.164 1 98.62 157 PHE B N 1
ATOM 3038 C CA . PHE B 1 157 ? 5.184 16.203 10.797 1 98.62 157 PHE B CA 1
ATOM 3039 C C . PHE B 1 157 ? 4.086 15.141 10.789 1 98.62 157 PHE B C 1
ATOM 3041 O O . PHE B 1 157 ? 4.121 14.195 11.578 1 98.62 157 PHE B O 1
ATOM 3048 N N . ILE B 1 158 ? 3.152 15.32 9.953 1 97.88 158 ILE B N 1
ATOM 3049 C CA . ILE B 1 158 ? 2.086 14.344 9.781 1 97.88 158 ILE B CA 1
ATOM 3050 C C . ILE B 1 158 ? 2.51 13.289 8.766 1 97.88 158 ILE B C 1
ATOM 3052 O O . ILE B 1 158 ? 2.82 13.617 7.617 1 97.88 158 ILE B O 1
ATOM 3056 N N . ASP B 1 159 ? 2.602 12.039 9.102 1 97.25 159 ASP B N 1
ATOM 3057 C CA . ASP B 1 159 ? 2.889 10.875 8.273 1 97.25 159 ASP B CA 1
ATOM 3058 C C . ASP B 1 159 ? 4.328 10.906 7.758 1 97.25 159 ASP B C 1
ATOM 3060 O O . ASP B 1 159 ? 4.641 10.297 6.734 1 97.25 159 ASP B O 1
ATOM 3064 N N . ARG B 1 160 ? 5.156 11.797 8.367 1 97.56 160 ARG B N 1
ATOM 3065 C CA . ARG B 1 160 ? 6.566 11.922 8.008 1 97.56 160 ARG B CA 1
ATOM 3066 C C . ARG B 1 160 ? 7.445 11.938 9.25 1 97.56 160 ARG B C 1
ATOM 3068 O 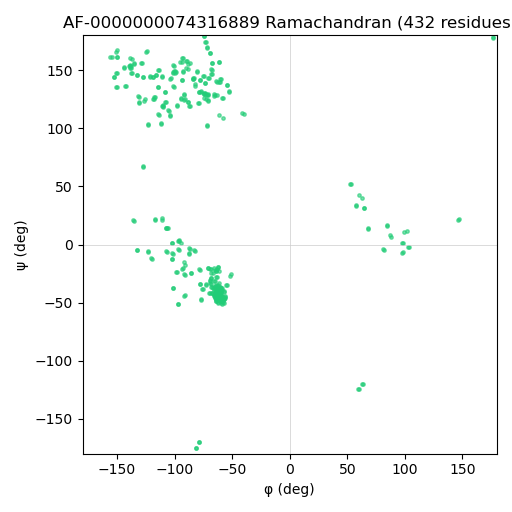O . ARG B 1 160 ? 7.035 12.438 10.305 1 97.56 160 ARG B O 1
ATOM 3075 N N . GLU B 1 161 ? 8.602 11.359 9.086 1 97.88 161 GLU B N 1
ATOM 3076 C CA . GLU B 1 161 ? 9.602 11.461 10.148 1 97.88 161 GLU B CA 1
ATOM 3077 C C . GLU B 1 161 ? 10.656 12.508 9.805 1 97.88 161 GLU B C 1
ATOM 3079 O O . GLU B 1 161 ? 11.133 13.227 10.695 1 97.88 161 GLU B O 1
ATOM 3084 N N . LEU B 1 162 ? 10.984 12.539 8.539 1 98.38 162 LEU B N 1
ATOM 3085 C CA . LEU B 1 162 ? 12.016 13.445 8.031 1 98.38 162 LEU B CA 1
ATOM 3086 C C . LEU B 1 162 ? 11.484 14.266 6.859 1 98.38 162 LEU B C 1
ATOM 3088 O O . LEU B 1 162 ? 10.688 13.773 6.062 1 98.38 162 LEU B O 1
ATOM 3092 N N . VAL B 1 163 ? 11.898 15.438 6.797 1 98.5 163 VAL B N 1
ATOM 3093 C CA . VAL B 1 163 ? 11.602 16.297 5.656 1 98.5 163 VAL B CA 1
ATOM 3094 C C . VAL B 1 163 ? 12.891 16.859 5.082 1 98.5 163 VAL B C 1
ATOM 3096 O O . VAL B 1 163 ? 13.688 17.484 5.805 1 98.5 163 VAL B O 1
ATOM 3099 N N . PHE B 1 164 ? 13.07 16.641 3.818 1 97.94 164 PHE B N 1
ATOM 3100 C CA . PHE B 1 164 ? 14.312 17.062 3.184 1 97.94 164 PHE B CA 1
ATOM 3101 C C . PHE B 1 164 ? 14.156 18.422 2.529 1 97.94 164 PHE B C 1
ATOM 3103 O O . PHE B 1 164 ? 13.031 18.859 2.242 1 97.94 164 PHE B O 1
ATOM 3110 N N . PRO B 1 165 ? 15.281 19.109 2.35 1 98.06 165 PRO B N 1
ATOM 3111 C CA . PRO B 1 165 ? 15.203 20.391 1.639 1 98.06 165 PRO B CA 1
ATOM 3112 C C . PRO B 1 165 ? 14.5 20.266 0.291 1 98.06 165 PRO B C 1
ATOM 3114 O O . PRO B 1 165 ? 14.773 19.344 -0.481 1 98.06 165 PRO B O 1
ATOM 3117 N N . GLY B 1 166 ? 13.555 21.172 0.087 1 97.75 166 GLY B N 1
ATOM 3118 C CA . GLY B 1 166 ? 12.805 21.172 -1.16 1 97.75 166 GLY B CA 1
ATOM 3119 C C . GLY B 1 166 ? 11.461 20.484 -1.044 1 97.75 166 GLY B C 1
ATOM 3120 O O . GLY B 1 166 ? 10.641 20.562 -1.957 1 97.75 166 GLY B O 1
ATOM 3121 N N . ASP B 1 167 ? 11.211 19.875 0.124 1 97.31 167 ASP B N 1
ATOM 3122 C CA . ASP B 1 167 ? 9.992 19.094 0.315 1 97.31 167 ASP B CA 1
ATOM 3123 C C . ASP B 1 167 ? 8.883 19.953 0.922 1 97.31 167 ASP B C 1
ATOM 3125 O O . ASP B 1 167 ? 9.148 21.031 1.447 1 97.31 167 ASP B O 1
ATOM 3129 N N . THR B 1 168 ? 7.719 19.469 0.758 1 98 168 THR B N 1
ATOM 3130 C CA . THR B 1 168 ? 6.543 20.016 1.43 1 98 168 THR B CA 1
ATOM 3131 C C . THR B 1 168 ? 5.941 18.984 2.383 1 98 168 THR B C 1
ATOM 3133 O O . THR B 1 168 ? 5.973 17.781 2.105 1 98 168 THR B O 1
ATOM 3136 N N . VAL B 1 169 ? 5.383 19.484 3.518 1 98.5 169 VAL B N 1
ATOM 3137 C CA . VAL B 1 169 ? 4.816 18.562 4.5 1 98.5 169 VAL B CA 1
ATOM 3138 C C . VAL B 1 169 ? 3.711 19.266 5.289 1 98.5 169 VAL B C 1
ATOM 3140 O O . VAL B 1 169 ? 3.76 20.469 5.492 1 98.5 169 VAL B O 1
ATOM 3143 N N . GLU B 1 170 ? 2.725 18.531 5.609 1 98.44 170 GLU B N 1
ATOM 3144 C CA . GLU B 1 170 ? 1.763 19 6.605 1 98.44 170 GLU B CA 1
ATOM 3145 C C . GLU B 1 170 ? 2.244 18.703 8.023 1 98.44 170 GLU B C 1
ATOM 3147 O O . GLU B 1 170 ? 2.801 17.625 8.281 1 98.44 170 GLU B O 1
ATOM 3152 N N . ALA B 1 171 ? 1.973 19.656 8.914 1 98.62 171 ALA B N 1
ATOM 3153 C CA . ALA B 1 171 ? 2.523 19.5 10.258 1 98.62 171 ALA B CA 1
ATOM 3154 C C . ALA B 1 171 ? 1.632 20.156 11.297 1 98.62 171 ALA B C 1
ATOM 3156 O O . ALA B 1 171 ? 0.901 21.109 10.984 1 98.62 171 ALA B O 1
ATOM 3157 N N . GLU B 1 172 ? 1.641 19.547 12.461 1 98.75 172 GLU B N 1
ATOM 3158 C CA . GLU B 1 172 ? 1.133 20.219 13.664 1 98.75 172 GLU B CA 1
ATOM 3159 C C . GLU B 1 172 ? 2.15 21.203 14.219 1 98.75 172 GLU B C 1
ATOM 3161 O O . GLU B 1 172 ? 3.312 20.859 14.43 1 98.75 172 GLU B O 1
ATOM 3166 N N . ILE B 1 173 ? 1.706 22.406 14.492 1 98.69 173 ILE B N 1
ATOM 3167 C CA . ILE B 1 173 ? 2.631 23.453 14.938 1 98.69 173 ILE B CA 1
ATOM 3168 C C . ILE B 1 173 ? 2.26 23.906 16.359 1 98.69 173 ILE B C 1
ATOM 3170 O O . ILE B 1 173 ? 1.097 24.203 16.625 1 98.69 173 ILE B O 1
ATOM 3174 N N . ASN B 1 174 ? 3.193 23.875 17.219 1 98.5 174 ASN B N 1
ATOM 3175 C CA . ASN B 1 174 ? 3.098 24.484 18.547 1 98.5 174 ASN B CA 1
ATOM 3176 C C . ASN B 1 174 ? 4.016 25.703 18.672 1 98.5 174 ASN B C 1
ATOM 3178 O O . ASN B 1 174 ? 5.23 25.594 18.531 1 98.5 174 ASN B O 1
ATOM 3182 N N . ILE B 1 175 ? 3.469 26.812 18.922 1 96.75 175 ILE B N 1
ATOM 3183 C CA . ILE B 1 175 ? 4.312 28 19.031 1 96.75 175 ILE B CA 1
ATOM 3184 C C . ILE B 1 175 ? 4.504 28.359 20.5 1 96.75 175 ILE B C 1
ATOM 3186 O O . ILE B 1 175 ? 3.586 28.203 21.312 1 96.75 175 ILE B O 1
ATOM 3190 N N . LEU B 1 176 ? 5.699 28.797 20.719 1 94.5 176 LEU B N 1
ATOM 3191 C CA . LEU B 1 176 ? 5.988 29.312 22.047 1 94.5 176 LEU B CA 1
ATOM 3192 C C . LEU B 1 176 ? 5.375 30.688 22.234 1 94.5 176 LEU B C 1
ATOM 3194 O O . LEU B 1 176 ? 5.262 31.469 21.281 1 94.5 176 LEU B O 1
ATOM 3198 N N . SER B 1 177 ? 4.887 31.125 23.344 1 90.5 177 SER B N 1
ATOM 3199 C CA . SER B 1 177 ? 4.273 32.406 23.672 1 90.5 177 SER B CA 1
ATOM 3200 C C . SER B 1 177 ? 3.002 32.625 22.859 1 90.5 177 SER B C 1
ATOM 3202 O O . SER B 1 177 ? 2.799 33.719 22.297 1 90.5 177 SER B O 1
ATOM 3204 N N . ALA B 1 178 ? 2.252 31.594 22.703 1 91.5 178 ALA B N 1
ATOM 3205 C CA . ALA B 1 178 ? 1.012 31.656 21.922 1 91.5 178 ALA B CA 1
ATOM 3206 C C . ALA B 1 178 ? 0.135 32.812 22.375 1 91.5 178 ALA B C 1
ATOM 3208 O O . ALA B 1 178 ? -0.586 33.406 21.562 1 91.5 178 ALA B O 1
ATOM 3209 N N . ASP B 1 179 ? 0.313 33.188 23.578 1 92.19 179 ASP B N 1
ATOM 3210 C CA . ASP B 1 179 ? -0.495 34.25 24.141 1 92.19 179 ASP B CA 1
ATOM 3211 C C . ASP B 1 179 ? -0.274 35.562 23.375 1 92.19 179 ASP B C 1
ATOM 3213 O O . ASP B 1 179 ? -1.188 36.375 23.25 1 92.19 179 ASP B O 1
ATOM 3217 N N . PHE B 1 180 ? 0.913 35.719 22.953 1 93.25 180 PHE B N 1
ATOM 3218 C CA . PHE B 1 180 ? 1.247 36.906 22.203 1 93.25 180 PHE B CA 1
ATOM 3219 C C . PHE B 1 180 ? 0.445 37 20.906 1 93.25 180 PHE B C 1
ATOM 3221 O O . PHE B 1 180 ? 0.227 38.094 20.375 1 93.25 180 PHE B O 1
ATOM 3228 N N . PHE B 1 181 ? -0.032 35.906 20.438 1 94.44 181 PHE B N 1
ATOM 3229 C CA . PHE B 1 181 ? -0.698 35.875 19.141 1 94.44 181 PHE B CA 1
ATOM 3230 C C . PHE B 1 181 ? -2.191 35.625 19.312 1 94.44 181 PHE B C 1
ATOM 3232 O O . PHE B 1 181 ? -2.859 35.156 18.391 1 94.44 181 PHE B O 1
ATOM 3239 N N . GLU B 1 182 ? -2.688 35.906 20.406 1 95.25 182 GLU B N 1
ATOM 3240 C CA . GLU B 1 182 ? -4.113 35.75 20.672 1 95.25 182 GLU B CA 1
ATOM 3241 C C . GLU B 1 182 ? -4.953 36.562 19.703 1 95.25 182 GLU B C 1
ATOM 3243 O O . GLU B 1 182 ? -4.672 37.75 19.469 1 95.25 182 GLU B O 1
ATOM 3248 N N . ASN B 1 183 ? -5.895 35.938 19.016 1 96.5 183 ASN B N 1
ATOM 3249 C CA . ASN B 1 183 ? -6.867 36.5 18.109 1 96.5 183 ASN B CA 1
ATOM 3250 C C . ASN B 1 183 ? -6.191 37.125 16.875 1 96.5 183 ASN B C 1
ATOM 3252 O O . ASN B 1 183 ? -6.68 38.094 16.312 1 96.5 183 ASN B O 1
ATOM 3256 N N . LYS B 1 184 ? -5.129 36.531 16.547 1 95.62 184 LYS B N 1
ATOM 3257 C CA . LYS B 1 184 ? -4.395 37.188 15.469 1 95.62 184 LYS B CA 1
ATOM 3258 C C . LYS B 1 184 ? -4.246 36.281 14.258 1 95.62 184 LYS B C 1
ATOM 3260 O O . LYS B 1 184 ? -3.881 3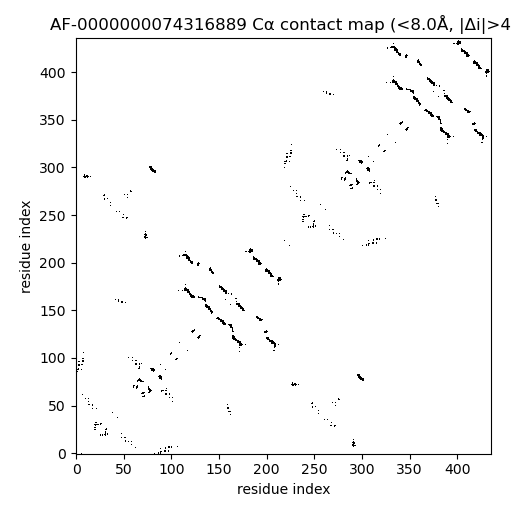6.719 13.172 1 95.62 184 LYS B O 1
ATOM 3265 N N . LEU B 1 185 ? -4.551 35 14.414 1 97 185 LEU B N 1
ATOM 3266 C CA . LEU B 1 185 ? -4.273 34.031 13.344 1 97 185 LEU B CA 1
ATOM 3267 C C . LEU B 1 185 ? -5.543 33.719 12.57 1 97 185 LEU B C 1
ATOM 3269 O O . LEU B 1 185 ? -6.645 33.75 13.125 1 97 185 LEU B O 1
ATOM 3273 N N . SER B 1 186 ? -5.387 33.438 11.289 1 97.12 186 SER B N 1
ATOM 3274 C CA . SER B 1 186 ? -6.469 33 10.422 1 97.12 186 SER B CA 1
ATOM 3275 C C . SER B 1 186 ? -6.004 31.875 9.492 1 97.12 186 SER B C 1
ATOM 3277 O O . SER B 1 186 ? -4.812 31.75 9.203 1 97.12 186 SER B O 1
ATOM 3279 N N . GLU B 1 187 ? -6.934 31.094 9.094 1 97.06 187 GLU B N 1
ATOM 3280 C CA . GLU B 1 187 ? -6.617 30.078 8.086 1 97.06 187 GLU B CA 1
ATOM 3281 C C . GLU B 1 187 ? -6.117 30.719 6.797 1 97.06 187 GLU B C 1
ATOM 3283 O O . GLU B 1 187 ? -6.535 31.828 6.445 1 97.06 187 GLU B O 1
ATOM 3288 N N . ASN B 1 188 ? -5.172 30.125 6.16 1 97.62 188 ASN B N 1
ATOM 3289 C CA . ASN B 1 188 ? -4.535 30.547 4.914 1 97.62 188 ASN B CA 1
ATOM 3290 C C . ASN B 1 188 ? -3.469 31.609 5.16 1 97.62 188 ASN B C 1
ATOM 3292 O O . ASN B 1 188 ? -2.775 32.031 4.23 1 97.62 188 ASN B O 1
ATOM 3296 N N . MET B 1 189 ? -3.383 31.984 6.367 1 97.38 189 MET B N 1
ATOM 3297 C CA . MET B 1 189 ? -2.309 32.906 6.699 1 97.38 189 MET B CA 1
ATOM 3298 C C . MET B 1 189 ? -0.943 32.281 6.477 1 97.38 189 MET B C 1
ATOM 3300 O O . MET B 1 189 ? -0.739 31.109 6.809 1 97.38 189 MET B O 1
ATOM 3304 N N . GLU B 1 190 ? -0.063 33.094 5.957 1 98.06 190 GLU B N 1
ATOM 3305 C CA . GLU B 1 190 ? 1.285 32.594 5.664 1 98.06 190 GLU B CA 1
ATOM 3306 C C . GLU B 1 190 ? 2.271 33.031 6.746 1 98.06 190 GLU B C 1
ATOM 3308 O O . GLU B 1 190 ? 2.051 34.031 7.434 1 98.06 190 GLU B O 1
ATOM 3313 N N . PHE B 1 191 ? 3.246 32.281 6.859 1 98.31 191 PHE B N 1
ATOM 3314 C CA . PHE B 1 191 ? 4.359 32.625 7.746 1 98.31 191 PHE B CA 1
ATOM 3315 C C . PHE B 1 191 ? 5.66 32.031 7.219 1 98.31 191 PHE B C 1
ATOM 3317 O O . PHE B 1 191 ? 5.648 31.219 6.289 1 98.31 191 PHE B O 1
ATOM 3324 N N . GLU B 1 192 ? 6.797 32.469 7.766 1 98.44 192 GLU B N 1
ATOM 3325 C CA . GLU B 1 192 ? 8.102 31.891 7.465 1 98.44 192 GLU B CA 1
ATOM 3326 C C . GLU B 1 192 ? 8.703 31.203 8.695 1 98.44 192 GLU B C 1
ATOM 3328 O O . GLU B 1 192 ? 8.375 31.578 9.828 1 98.44 192 GLU B O 1
ATOM 3333 N N . PHE B 1 193 ? 9.453 30.234 8.469 1 98.56 193 PHE B N 1
ATOM 3334 C CA . PHE B 1 193 ? 10.234 29.672 9.562 1 98.56 193 PHE B CA 1
ATOM 3335 C C . PHE B 1 193 ? 11.727 29.719 9.242 1 98.56 193 PHE B C 1
ATOM 3337 O O . PHE B 1 193 ? 12.125 29.578 8.086 1 98.56 193 PHE B O 1
ATOM 3344 N N . ARG B 1 194 ? 12.531 29.984 10.383 1 98.12 194 ARG B N 1
ATOM 3345 C CA . ARG B 1 194 ? 13.898 30.469 10.219 1 98.12 194 ARG B CA 1
ATOM 3346 C C . ARG B 1 194 ? 14.844 29.781 11.195 1 98.12 194 ARG B C 1
ATOM 3348 O O . ARG B 1 194 ? 14.414 29.312 12.258 1 98.12 194 ARG B O 1
ATOM 3355 N N . GLU B 1 195 ? 15.969 29.688 10.828 1 97.31 195 GLU B N 1
ATOM 3356 C CA . GLU B 1 195 ? 17.125 29.453 11.688 1 97.31 195 GLU B CA 1
ATOM 3357 C C . GLU B 1 195 ? 18.031 30.672 11.742 1 97.31 195 GLU B C 1
ATOM 3359 O O . GLU B 1 195 ? 18.844 30.891 10.852 1 97.31 195 GLU B O 1
ATOM 3364 N N . GLY B 1 196 ? 17.969 31.406 12.883 1 93.88 196 GLY B N 1
ATOM 3365 C CA . GLY B 1 196 ? 18.625 32.719 12.914 1 93.88 196 GLY B CA 1
ATOM 3366 C C . GLY B 1 196 ? 18.094 33.656 11.867 1 93.88 196 GLY B C 1
ATOM 3367 O O . GLY B 1 196 ? 16.891 33.875 11.758 1 93.88 196 GLY B O 1
ATOM 3368 N N . ALA B 1 197 ? 19 34.156 11.062 1 93.5 197 ALA B N 1
ATOM 3369 C CA . ALA B 1 197 ? 18.625 35.156 10.055 1 93.5 197 ALA B CA 1
ATOM 3370 C C . ALA B 1 197 ? 18.172 34.469 8.766 1 93.5 197 ALA B C 1
ATOM 3372 O O . ALA B 1 197 ? 17.562 35.094 7.898 1 93.5 197 ALA B O 1
ATOM 3373 N N . THR B 1 198 ? 18.312 33.219 8.672 1 96.69 198 THR B N 1
ATOM 3374 C CA . THR B 1 198 ? 18.062 32.5 7.43 1 96.69 198 THR B CA 1
ATOM 3375 C C . THR B 1 198 ? 16.641 31.953 7.398 1 96.69 198 THR B C 1
ATOM 3377 O O . THR B 1 198 ? 16.219 31.266 8.328 1 96.69 198 THR B O 1
ATOM 3380 N N . VAL B 1 199 ? 15.938 32.312 6.309 1 98.06 199 VAL B N 1
ATOM 3381 C CA . VAL B 1 199 ? 14.633 31.688 6.074 1 98.06 199 VAL B CA 1
ATOM 3382 C C . VAL B 1 199 ? 14.812 30.312 5.461 1 98.06 199 VAL B C 1
ATOM 3384 O O . VAL B 1 199 ? 15.375 30.172 4.367 1 98.06 199 VAL B O 1
ATOM 3387 N N . ILE B 1 200 ? 14.297 29.281 6.129 1 98.44 200 ILE B N 1
ATOM 3388 C CA . ILE B 1 200 ? 14.531 27.938 5.621 1 98.44 200 ILE B CA 1
ATOM 3389 C C . ILE B 1 200 ? 13.25 27.391 5 1 98.44 200 ILE B C 1
ATOM 3391 O O . ILE B 1 200 ? 13.258 26.312 4.391 1 98.44 200 ILE B O 1
ATOM 3395 N N . GLY B 1 201 ? 12.109 28.094 5.113 1 98.75 201 GLY B N 1
ATOM 3396 C CA . GLY B 1 201 ? 10.859 27.672 4.496 1 98.75 201 GLY B CA 1
ATOM 3397 C C . GLY B 1 201 ? 9.695 28.578 4.82 1 98.75 201 GLY B C 1
ATOM 3398 O O . GLY B 1 201 ? 9.867 29.609 5.469 1 98.75 201 GLY B O 1
ATOM 3399 N N . THR B 1 202 ? 8.586 28.203 4.223 1 98.81 202 THR B N 1
ATOM 3400 C CA . THR B 1 202 ? 7.34 28.922 4.434 1 98.81 202 THR B CA 1
ATOM 3401 C C . THR B 1 202 ? 6.215 27.969 4.832 1 98.81 202 THR B C 1
ATOM 3403 O O . THR B 1 202 ? 6.301 26.766 4.594 1 98.81 202 THR B O 1
ATOM 3406 N N . GLY B 1 203 ? 5.246 28.547 5.504 1 98.75 203 GLY B N 1
ATOM 3407 C CA . GLY B 1 203 ? 4.074 27.781 5.906 1 98.75 203 GLY B CA 1
ATOM 3408 C C . GLY B 1 203 ? 2.77 28.516 5.648 1 98.75 203 GLY B C 1
ATOM 3409 O O . GLY B 1 203 ? 2.758 29.734 5.5 1 98.75 203 GLY B O 1
ATOM 3410 N N . ARG B 1 204 ? 1.812 27.797 5.52 1 98.75 204 ARG B N 1
ATOM 3411 C CA . ARG B 1 204 ? 0.447 28.297 5.418 1 98.75 204 ARG B CA 1
ATOM 3412 C C . ARG B 1 204 ? -0.485 27.562 6.371 1 98.75 204 ARG B C 1
ATOM 3414 O O . ARG B 1 204 ? -0.548 26.328 6.359 1 98.75 204 ARG B O 1
ATOM 3421 N N . ILE B 1 205 ? -1.207 28.359 7.184 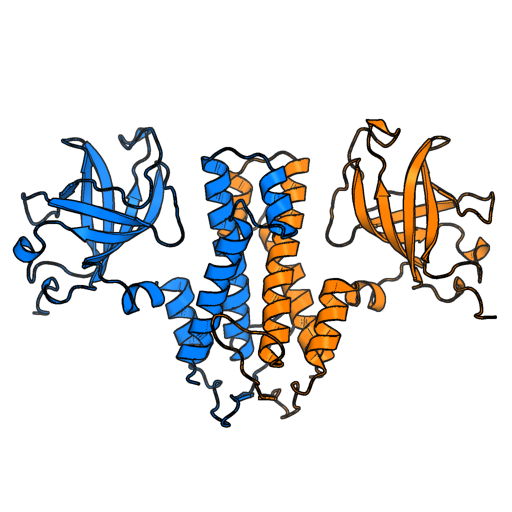1 98.44 205 ILE B N 1
ATOM 3422 C CA . ILE B 1 205 ? -2.098 27.75 8.172 1 98.44 205 ILE B CA 1
ATOM 3423 C C . ILE B 1 205 ? -3.293 27.109 7.465 1 98.44 205 ILE B C 1
ATOM 3425 O O . ILE B 1 205 ? -4.012 27.781 6.723 1 98.44 205 ILE B O 1
ATOM 3429 N N . LYS B 1 206 ? -3.449 25.859 7.719 1 97.75 206 LYS B N 1
ATOM 3430 C CA . LYS B 1 206 ? -4.586 25.141 7.152 1 97.75 206 LYS B CA 1
ATOM 3431 C C . LYS B 1 206 ? -5.785 25.172 8.094 1 97.75 206 LYS B C 1
ATOM 3433 O O . LYS B 1 206 ? -6.918 25.391 7.66 1 97.75 206 LYS B O 1
ATOM 3438 N N . GLN B 1 207 ? -5.496 24.969 9.305 1 97.56 207 GLN B N 1
ATOM 3439 C CA . GLN B 1 207 ? -6.547 24.922 10.312 1 97.56 207 GLN B CA 1
ATOM 3440 C C . GLN B 1 207 ? -6.023 25.375 11.672 1 97.56 207 GLN B C 1
ATOM 3442 O O . GLN B 1 207 ? -4.938 24.984 12.094 1 97.56 207 GLN B O 1
ATOM 3447 N N . ILE B 1 208 ? -6.789 26.188 12.305 1 97.81 208 ILE B N 1
ATOM 3448 C CA . ILE B 1 208 ? -6.449 26.609 13.656 1 97.81 208 ILE B CA 1
ATOM 3449 C C . ILE B 1 208 ? -7.094 25.672 14.672 1 97.81 208 ILE B C 1
ATOM 3451 O O . ILE B 1 208 ? -8.305 25.438 14.625 1 97.81 208 ILE B O 1
ATOM 3455 N N . ILE B 1 209 ? -6.301 25.141 15.5 1 97.56 209 ILE B N 1
ATOM 3456 C CA . ILE B 1 209 ? -6.781 24.188 16.5 1 97.56 209 ILE B CA 1
ATOM 3457 C C . ILE B 1 209 ? -7.016 24.922 17.828 1 97.56 209 ILE B C 1
ATOM 3459 O O . ILE B 1 209 ? -8.086 24.781 18.438 1 97.56 209 ILE B O 1
ATOM 3463 N N . ASN B 1 210 ? -6.012 25.672 18.281 1 97.25 210 ASN B N 1
ATOM 3464 C CA . ASN B 1 210 ? -6.145 26.547 19.453 1 97.25 210 ASN B CA 1
ATOM 3465 C C . ASN B 1 210 ? -7.008 27.766 19.141 1 97.25 210 ASN B C 1
ATOM 3467 O O . ASN B 1 210 ? -6.504 28.781 18.688 1 97.25 210 ASN B O 1
ATOM 3471 N N . GLU B 1 211 ? -8.203 27.766 19.562 1 95.5 211 GLU B N 1
ATOM 3472 C CA . GLU B 1 211 ? -9.203 28.75 19.156 1 95.5 211 GLU B CA 1
ATOM 3473 C C . GLU B 1 211 ? -8.883 30.125 19.734 1 95.5 211 GLU B C 1
ATOM 3475 O O . GLU B 1 211 ? -9.344 31.156 19.219 1 95.5 211 GLU B O 1
ATOM 3480 N N . LYS B 1 212 ? -8.117 30.172 20.766 1 95.75 212 LYS B N 1
ATOM 3481 C CA . LYS B 1 212 ? -7.73 31.438 21.359 1 95.75 212 LYS B CA 1
ATOM 3482 C C . LYS B 1 212 ? -6.922 32.281 20.359 1 95.75 212 LYS B C 1
ATOM 3484 O O . LYS B 1 212 ? -6.848 33.5 20.5 1 95.75 212 LYS B O 1
ATOM 3489 N N . LEU B 1 213 ? -6.426 31.547 19.406 1 97.25 213 LEU B N 1
ATOM 3490 C CA . LEU B 1 213 ? -5.535 32.219 18.469 1 97.25 213 LEU B CA 1
ATOM 3491 C C . LEU B 1 213 ? -6.316 32.75 17.281 1 97.25 213 LEU B C 1
ATOM 3493 O O . LEU B 1 213 ? -5.797 33.562 16.5 1 97.25 213 LEU B O 1
ATOM 3497 N N . LYS B 1 214 ? -7.48 32.344 17.062 1 96.25 214 LYS B N 1
ATOM 3498 C CA . LYS B 1 214 ? -8.266 32.625 15.867 1 96.25 214 LYS B CA 1
ATOM 3499 C C . LYS B 1 214 ? -8.742 34.062 15.867 1 96.25 214 LYS B C 1
ATOM 3501 O O . LYS B 1 214 ? -9.305 34.562 16.859 1 96.25 214 LYS B O 1
ATOM 3506 N N . LYS B 1 215 ? -8.477 34.656 14.781 1 92.25 215 LYS B N 1
ATOM 3507 C CA . LYS B 1 215 ? -8.938 36.031 14.578 1 92.25 215 LYS B CA 1
ATOM 3508 C C . LYS B 1 215 ? -10.461 36.094 14.523 1 92.25 215 LYS B C 1
ATOM 3510 O O . LYS B 1 215 ? -11.094 35.25 13.859 1 92.25 215 LYS B O 1
ATOM 3515 N N . ALA B 1 216 ? -11.109 36.969 15.328 1 77.5 216 ALA B N 1
ATOM 3516 C CA . ALA B 1 216 ? -12.555 37.188 15.32 1 77.5 216 ALA B CA 1
ATOM 3517 C C . ALA B 1 216 ? -13.047 37.625 13.953 1 77.5 216 ALA B C 1
ATOM 3519 O O . ALA B 1 216 ? -12.367 38.406 13.266 1 77.5 216 ALA B O 1
ATOM 3520 N N . SER B 1 217 ? -13.82 36.688 13.172 1 64.75 217 SER B N 1
ATOM 3521 C CA . SER B 1 217 ? -14.438 37.062 11.906 1 64.75 217 SER B CA 1
ATOM 3522 C C . SER B 1 217 ? -15.016 38.469 11.992 1 64.75 217 SER B C 1
ATOM 3524 O O . SER B 1 217 ? -15.68 38.812 12.969 1 64.75 217 SER B O 1
ATOM 3526 N N . ARG B 1 218 ? -14.492 39.531 11.266 1 50.16 218 ARG B N 1
ATOM 3527 C CA . ARG B 1 218 ? -15.18 40.812 11.172 1 50.16 218 ARG B CA 1
ATOM 3528 C C . ARG B 1 218 ? -16.547 40.656 10.5 1 50.16 218 ARG B C 1
ATOM 3530 O O . ARG B 1 218 ? -16.703 39.844 9.594 1 50.16 218 ARG B O 1
#

Solvent-accessible surface area (backbone atoms only — not comparable to full-atom values): 22401 Å² total; per-residue (Å²): 118,52,32,54,56,55,37,48,19,52,54,47,33,44,55,50,51,50,51,46,42,72,34,90,82,41,82,46,73,48,17,50,52,56,61,70,61,68,62,56,72,71,56,46,48,50,49,47,46,36,49,52,44,52,45,46,52,53,50,48,42,48,44,24,15,49,45,38,76,32,54,41,42,90,45,70,49,44,36,46,37,22,38,81,85,64,42,68,36,45,82,62,53,28,46,56,36,34,46,34,52,75,73,57,52,39,62,55,62,75,68,52,88,37,39,28,33,27,43,34,39,35,26,27,48,92,72,54,18,43,92,58,62,46,48,54,61,39,64,40,36,33,36,41,83,94,44,86,68,67,31,45,31,31,32,38,44,61,89,43,61,64,45,46,49,54,35,69,47,44,25,39,31,38,55,53,68,52,72,81,42,50,44,64,40,54,67,66,40,57,34,37,32,22,64,86,92,41,60,30,30,37,34,31,29,65,41,73,58,38,65,67,26,42,40,76,83,128,117,51,32,56,55,54,37,47,19,51,54,46,34,44,54,50,50,50,51,45,43,72,34,90,83,40,81,45,74,47,18,50,52,56,61,70,61,70,62,55,73,70,56,47,49,50,47,47,46,37,50,52,43,51,45,47,53,52,50,46,42,49,46,25,13,50,44,40,75,31,55,41,42,89,44,68,50,43,35,46,36,21,37,82,85,64,42,68,35,45,83,63,54,30,46,56,36,36,45,35,52,75,73,57,51,38,62,54,63,74,67,53,87,38,38,28,33,27,44,34,38,34,26,28,49,91,72,54,19,44,92,59,63,48,48,54,62,38,61,39,34,32,36,40,82,92,45,85,67,66,33,44,30,32,32,38,43,60,90,42,60,62,44,46,50,54,37,69,47,43,25,39,30,38,53,52,68,53,73,81,43,50,43,64,39,55,65,66,40,58,34,37,32,23,63,86,90,39,59,32,28,37,34,30,30,66,40,72,57,38,65,68,26,43,39,74,84,128

InterPro domains:
  IPR004160 Translation elongation factor EFTu/EF1A, C-terminal [PF03143] (113-208)
  IPR009001 Translation elongation factor EF1A/initiation factor IF2gamma, C-terminal [SSF50465] (115-216)

Foldseek 3Di:
DELLVVLVVLLVVLVVVLCLLCPPPHPDPNVVVLVVVVDDPVVNQVVLVVSLVVSLVVSLQVQCQQLQNHDDPPDGDHDWDADPVRDTHHDPVNNVSSCCSSPPVNVCLVPPPFFFKKKKFFAAVVRQADPFKDFQQDWFWKDFPVDPDIWTKHWGFDSGGIDHHGDMTITGIHTDPLVVQFQPDDFQGKIFTDDVPTTGIMIGTHTGRNCRNHHDDD/DELLVVLVVLLVVLVVVLCLLCPPPHPDPNVVVLVVVVDDPVVNQVVLVVSLVVSLVVSLQVQCQQLQNHDDPPDGDYDWDADPVRDTHHDPVNNVSSCCSSPPVNVCLVPPPFFFKKKKFFAAVVRQADPFKDFQQDWFWKDFPVDPDIWTKHWGFDSGGIDHHGDMTMTGIHTDPLVVQFQPDAFQGKIFTDDVPTTGIMIGTHTGRNCRNHHDDD

Nearest PDB structures (foldseek):
  5i4q-assembly1_C-2  TM=8.952E-01  e=8.119E-08  Escherichia coli BL21(DE3)
  4zv4-assembly2_B  TM=9.172E-01  e=1.314E-07  Pseudomonas aeruginosa PAO1
  7bbn-assembly1_A  TM=8.981E-01  e=2.549E-07  synthetic construct
  4pc2-assembly2_B  TM=8.876E-01  e=2.004E-07  Escherichia coli str. K-12 substr. DH10B
  6htw-assembly1_B  TM=8.339E-01  e=9.727E-08  synthetic construct

Secondary structure (DSSP, 8-state):
--HHHHHHHHHHHHHHHHHHHH-TT---HHHHHHHHH---HHHHHHHHHHHHHHHHHHHHHHHHHHTTSS-BTTB----EEE-TT--B--SSHHHHHHHHHHHS-HHHHHH--SSEEEEEEEPPTTTT--SSPEETTB--EEEETT-S-EEEEEEEESS-SEE-TT-EEEEEEEETTGGGGTT-B-TT-EEEEEETTEEEEEEEEEEE-SGGGB----/--HHHHHHHHHHHHHHHHHHHH-TT---HHHHHHHHH---HHHHHHHHHHHHHHHHHHHHHHHHHHTTSS-BTTB----EEE-TT--B--SSHHHHHHHHHHHS-HHHHHH--SSEEEEEEEPPTTTT--SSPEETTB--EEEETT-S-EEEEEEEESS-SEE-TT-EEEEEEEETTGGGGTT-B-TT-EEEEEETTEEEEEEEEEEE-SGGGB----

Sequence (436 aa):
MTPEEFAKNFYLERKSLVDLYLNSDSESDVSKLIKDLKLDEQKTEKIRQILNGVLRDAFYTTLLGLDGEAQIGERQETYKIEDENGNELTGGEIESYAWEYFHNNKFESDHSKADFIATLTYKSTEQGGRKTAARSGYRPQVKFDFEEMQTSGQQTFIDRELVFPGDTVEAEINILSADFFENKLSENMEFEFREGATVIGTGRIKQIINEKLKKASRMTPEEFAKNFYLERKSLVDLYLNSDSESDVSKLIKDLKLDEQKTEKIRQILNGVLRDAFYTTLLGLDGEAQIGERQETYKIEDENGNELTGGEIESYAWEYFHNNKFESDHSKADFIATLTYKSTEQGGRKTAARSGYRPQVKFDFEEMQTSGQQTFIDRELVFPGDTVEAEINILSADFFENKLSENMEFEFREGATVIGTGRIKQIINEKLKKASR